Protein AF-A0A815GYG5-F1 (afdb_monomer_lite)

Secondary structure (DSSP, 8-state):
---SSSTTTTGGGT--SHHHHHHHHBSTHHHH-GGGTTTSPPPP-EEEPTTS-EEE-S-GGGGSSPPTT--EEEEEEEEEE--GGGTTPEEEEEEEEEEEEE-PPPSS--EETTEE-HHHHHHHHHHHHHHHHHHHHTT--EEEE--TT-STT---HHHHHHHHHHHHHHSTTT-SEEEE-----TTSSSTT-TTTTHHHHHHHHTT---PPPPP---TT---SSS---SSSS--TT-----PEEPTTGGG-S-TT-HHHHHHEE-PPB-HHHHHHS--TTTT-HHHHHHSB-PEEPTTGGG-S-TT-TTHHHHEE-PPBPTTGGG-----HHHHHHSB-PPBPTTGGG-HHHHTT-HHHHTT-B-SPPBPTTGGG-TTTT-HHHHHHSB-SSPSBPTTTTS--HHHHHHHH-S-GGGS-HHHHHHHHHSBEE-TTGGG-----HHHHHHEE-------TTS----S--PPPP----------S-SSSHHHHTTSSSSS--STTSS-----TT-SSEEPTTGGG-SGGGSTTHHHHTTTEEEE-TTGGG-SS--TTEE-PPP--EEPTTGGG-TTTT-HHHHHHEE-TTS-SSPEEPTTGGG-----HHHHTTEE-SHHHHGGGT-----

pLDDT: mean 70.58, std 19.25, range [24.53, 98.06]

Structure (mmCIF, N/CA/C/O backbone):
data_AF-A0A815GYG5-F1
#
_entry.id   AF-A0A815GYG5-F1
#
loop_
_atom_site.group_PDB
_atom_site.id
_atom_site.type_symbol
_atom_site.label_atom_id
_atom_site.label_alt_id
_atom_site.label_comp_id
_atom_site.label_asym_id
_atom_site.label_entity_id
_atom_site.label_seq_id
_atom_site.pdbx_PDB_ins_code
_atom_site.Cartn_x
_atom_site.Cartn_y
_atom_site.Cartn_z
_atom_site.occupancy
_atom_site.B_iso_or_equiv
_atom_site.auth_seq_id
_atom_site.auth_comp_id
_atom_site.auth_asym_id
_atom_site.auth_atom_id
_atom_site.pdbx_PDB_model_num
ATOM 1 N N . MET A 1 1 ? -13.301 1.697 18.988 1.00 87.50 1 MET A N 1
ATOM 2 C CA . MET A 1 1 ? -12.034 2.055 19.664 1.00 87.50 1 MET A CA 1
ATOM 3 C C . MET A 1 1 ? -11.952 1.219 20.925 1.00 87.50 1 MET A C 1
ATOM 5 O O . MET A 1 1 ? -12.940 1.204 21.643 1.00 87.50 1 MET A O 1
ATOM 9 N N . GLY A 1 2 ? -10.865 0.474 21.127 1.00 88.06 2 GLY A N 1
ATOM 10 C CA . GLY A 1 2 ? -10.658 -0.334 22.331 1.00 88.06 2 GLY A CA 1
ATOM 11 C C . GLY A 1 2 ? -9.613 0.284 23.255 1.00 88.06 2 GLY A C 1
ATOM 12 O O . GLY A 1 2 ? -8.701 0.979 22.807 1.00 88.06 2 GLY A O 1
ATOM 13 N N . ASN A 1 3 ? -9.714 0.019 24.545 1.00 92.19 3 ASN A N 1
ATOM 14 C CA . ASN A 1 3 ? -8.684 0.342 25.516 1.00 92.19 3 ASN A CA 1
ATOM 15 C C . ASN A 1 3 ? -7.614 -0.759 25.500 1.00 92.19 3 ASN A C 1
ATOM 17 O O . ASN A 1 3 ? -7.943 -1.934 25.447 1.00 92.19 3 ASN A O 1
ATOM 21 N N . ALA A 1 4 ? -6.328 -0.402 25.533 1.00 92.25 4 ALA A N 1
ATOM 22 C CA . ALA A 1 4 ? -5.246 -1.389 25.444 1.00 92.25 4 ALA A CA 1
ATOM 23 C C . ALA A 1 4 ? -5.110 -2.264 26.701 1.00 92.25 4 ALA A C 1
ATOM 25 O O . ALA A 1 4 ? -4.593 -3.370 26.621 1.00 92.25 4 ALA A O 1
ATOM 26 N N . THR A 1 5 ? -5.524 -1.771 27.868 1.00 92.12 5 THR A N 1
ATOM 27 C CA . THR A 1 5 ? -5.201 -2.385 29.167 1.00 92.12 5 THR A CA 1
ATOM 28 C C . THR A 1 5 ? -6.403 -2.981 29.877 1.00 92.12 5 THR A C 1
ATOM 30 O O . THR A 1 5 ? -6.237 -3.774 30.800 1.00 92.12 5 THR A O 1
ATOM 33 N N . SER A 1 6 ? -7.615 -2.547 29.536 1.00 92.31 6 SER A N 1
ATOM 34 C CA . SER A 1 6 ? -8.814 -2.915 30.287 1.00 92.31 6 SER A CA 1
ATOM 35 C C . SER A 1 6 ? -10.007 -3.085 29.351 1.00 92.31 6 SER A C 1
ATOM 37 O O . SER A 1 6 ? -10.328 -2.134 28.638 1.00 92.31 6 SER A O 1
ATOM 39 N N . PRO A 1 7 ? -10.685 -4.245 29.353 1.00 93.12 7 PRO A N 1
ATOM 40 C CA . PRO A 1 7 ? -11.828 -4.476 28.479 1.00 93.12 7 PRO A CA 1
ATOM 41 C C . PRO A 1 7 ? -12.975 -3.527 28.820 1.00 93.12 7 PRO A C 1
ATOM 43 O O . PRO A 1 7 ? -13.390 -3.434 29.977 1.00 93.12 7 PRO A O 1
ATOM 46 N N . GLY A 1 8 ? -13.493 -2.820 27.815 1.00 92.88 8 GLY A N 1
ATOM 47 C CA . GLY A 1 8 ? -14.611 -1.901 28.018 1.00 92.88 8 GLY A CA 1
ATOM 48 C C . GLY A 1 8 ? -14.226 -0.620 28.746 1.00 92.88 8 GLY A C 1
ATOM 49 O O . GLY A 1 8 ? -15.111 0.069 29.249 1.00 92.88 8 GLY A O 1
ATOM 50 N N . GLY A 1 9 ? -12.927 -0.333 28.875 1.00 92.56 9 GLY A N 1
ATOM 51 C CA . GLY A 1 9 ? -12.423 0.831 29.592 1.00 92.56 9 GLY A CA 1
ATOM 52 C C . GLY A 1 9 ? -12.977 0.923 31.016 1.00 92.56 9 GLY A C 1
ATOM 53 O O . GLY A 1 9 ? -12.744 0.050 31.854 1.00 92.56 9 GLY A O 1
ATOM 54 N N . GLY A 1 10 ? -13.693 2.008 31.299 1.00 93.12 10 GLY A N 1
ATOM 55 C CA . GLY A 1 10 ? -14.289 2.286 32.603 1.00 93.12 10 GLY A CA 1
ATOM 56 C C . GLY A 1 10 ? -15.776 1.949 32.732 1.00 93.12 10 GLY A C 1
ATOM 57 O O . GLY A 1 10 ? -16.430 2.490 33.623 1.00 93.12 10 GLY A O 1
ATOM 58 N N . TYR A 1 11 ? -16.346 1.081 31.883 1.00 93.69 11 TYR A N 1
ATOM 59 C CA . TYR A 1 11 ? -17.810 0.947 31.761 1.00 93.69 11 TYR A CA 1
ATOM 60 C C . TYR A 1 11 ? -18.532 0.637 33.084 1.00 93.69 11 TYR A C 1
ATOM 62 O O . TYR A 1 11 ? -19.630 1.145 33.310 1.00 93.69 11 TYR A O 1
ATOM 70 N N . ARG A 1 12 ? -17.897 -0.135 33.980 1.00 91.88 12 ARG A N 1
ATOM 71 C CA . ARG A 1 12 ? -18.429 -0.476 35.313 1.00 91.88 12 ARG A CA 1
ATOM 72 C C . ARG A 1 12 ? -18.456 0.699 36.291 1.00 91.88 12 ARG A C 1
ATOM 74 O O . ARG A 1 12 ? -19.224 0.671 37.245 1.00 91.88 12 ARG A O 1
ATOM 81 N N . LYS A 1 13 ? -17.591 1.694 36.087 1.00 93.75 13 LYS A N 1
ATOM 82 C CA . LYS A 1 13 ? -17.481 2.895 36.929 1.00 93.75 13 LYS A CA 1
ATOM 83 C C . LYS A 1 13 ? -18.447 3.999 36.500 1.00 93.75 13 LYS A C 1
ATOM 85 O O . LYS A 1 13 ? -18.635 4.951 37.245 1.00 93.75 13 LYS A O 1
ATOM 90 N N . GLY A 1 14 ? -19.056 3.856 35.322 1.00 90.38 14 GLY A N 1
ATOM 91 C CA . GLY A 1 14 ? -19.891 4.891 34.720 1.00 90.38 14 GLY A CA 1
ATOM 92 C C . GLY A 1 14 ? -19.120 5.864 33.829 1.00 90.38 14 GLY A C 1
ATOM 93 O O . GLY A 1 14 ? -19.669 6.901 33.474 1.00 90.38 14 GLY A O 1
ATOM 94 N N . ASP A 1 15 ? -17.884 5.539 33.433 1.00 90.31 15 ASP A N 1
ATOM 95 C CA . ASP A 1 15 ? -17.115 6.391 32.523 1.00 90.31 15 ASP A CA 1
ATOM 96 C C . ASP A 1 15 ? -17.829 6.513 31.158 1.00 90.31 15 ASP A C 1
ATOM 98 O O . ASP A 1 15 ? -18.500 5.583 30.680 1.00 90.31 15 ASP A O 1
ATOM 102 N N . GLY A 1 16 ? -17.716 7.689 30.540 1.00 86.38 16 GLY A N 1
ATOM 103 C CA . GLY A 1 16 ? -18.391 8.042 29.291 1.00 86.38 16 GLY A CA 1
ATOM 104 C C . GLY A 1 16 ? -17.426 8.128 28.113 1.00 86.38 16 GLY A C 1
ATOM 105 O O . GLY A 1 16 ? -16.742 9.136 27.951 1.00 86.38 16 GLY A O 1
ATOM 106 N N . ALA A 1 17 ? -17.394 7.088 27.280 1.00 87.94 17 ALA A N 1
ATOM 107 C CA . ALA A 1 17 ? -16.709 7.077 25.988 1.00 87.94 17 ALA A CA 1
ATOM 108 C C . ALA A 1 17 ? -17.299 5.991 25.063 1.00 87.94 17 ALA A C 1
ATOM 110 O O . ALA A 1 17 ? -18.231 5.269 25.431 1.00 87.94 17 ALA A O 1
ATOM 111 N N . GLN A 1 18 ? -16.803 5.916 23.819 1.00 89.62 18 GLN A N 1
ATOM 112 C CA . GLN A 1 18 ? -17.341 5.023 22.783 1.00 89.62 18 GLN A CA 1
ATOM 113 C C . GLN A 1 18 ? -17.345 3.548 23.220 1.00 89.62 18 GLN A C 1
ATOM 115 O O . GLN A 1 18 ? -18.339 2.855 23.012 1.00 89.62 18 GLN A O 1
ATOM 120 N N . GLU A 1 19 ? -16.241 3.059 23.790 1.00 92.88 19 GLU A N 1
ATOM 121 C CA . GLU A 1 19 ? -16.098 1.651 24.181 1.00 92.88 19 GLU A CA 1
ATOM 122 C C . GLU A 1 19 ? -17.060 1.300 25.319 1.00 92.88 19 GLU A C 1
ATOM 124 O O . GLU A 1 19 ? -17.794 0.315 25.250 1.00 92.88 19 GLU A O 1
ATOM 129 N N . GLU A 1 20 ? -17.124 2.165 26.326 1.00 94.00 20 GLU A N 1
ATOM 130 C CA . GLU A 1 20 ? -18.009 2.046 27.473 1.00 94.00 20 GLU A CA 1
ATOM 131 C C . GLU A 1 20 ? -19.482 2.013 27.047 1.00 94.00 20 GLU A C 1
ATOM 133 O O . GLU A 1 20 ? -20.267 1.212 27.560 1.00 94.00 20 GLU A O 1
ATOM 138 N N . ASN A 1 21 ? -19.858 2.851 26.076 1.00 93.25 21 ASN A N 1
ATOM 139 C CA . ASN A 1 21 ? -21.213 2.893 25.534 1.00 93.25 21 ASN A CA 1
ATOM 140 C C . ASN A 1 21 ? -21.565 1.587 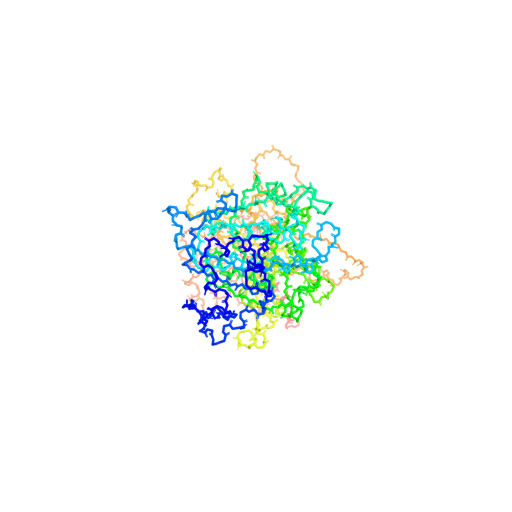24.797 1.00 93.25 21 ASN A C 1
ATOM 142 O O . ASN A 1 21 ? -22.652 1.046 25.003 1.00 93.25 21 ASN A O 1
ATOM 146 N N . LEU A 1 22 ? -20.633 1.033 24.007 1.00 94.19 22 LEU A N 1
ATOM 147 C CA . LEU A 1 22 ? -20.813 -0.271 23.356 1.00 94.19 22 LEU A CA 1
ATOM 148 C C . LEU A 1 22 ? -21.012 -1.387 24.389 1.00 94.19 22 LEU A C 1
ATOM 150 O O . LEU A 1 22 ? -21.944 -2.177 24.251 1.00 94.19 22 LEU A O 1
ATOM 154 N N . PHE A 1 23 ? -20.198 -1.422 25.448 1.00 95.38 23 PHE A N 1
ATOM 155 C CA . PHE A 1 23 ? -20.310 -2.422 26.516 1.00 95.38 23 PHE A CA 1
ATOM 156 C C . PHE A 1 23 ? -21.631 -2.329 27.276 1.00 95.38 23 PHE A C 1
ATOM 158 O O . PHE A 1 23 ? -22.223 -3.352 27.602 1.00 95.38 23 PHE A O 1
ATOM 165 N N . ARG A 1 24 ? -22.122 -1.114 27.546 1.00 95.44 24 ARG A N 1
ATOM 166 C CA . ARG A 1 24 ? -23.406 -0.931 28.236 1.00 95.44 24 ARG A CA 1
ATOM 167 C C . ARG A 1 24 ? -24.599 -1.327 27.376 1.00 95.44 24 ARG A C 1
ATOM 169 O O . ARG A 1 24 ? -25.606 -1.765 27.926 1.00 95.44 24 ARG A O 1
ATOM 176 N N . ARG A 1 25 ? -24.505 -1.176 26.052 1.00 96.44 25 ARG A N 1
ATOM 177 C CA . ARG A 1 25 ? -25.628 -1.386 25.123 1.00 96.44 25 ARG A CA 1
ATOM 178 C C . ARG A 1 25 ? -25.703 -2.770 24.496 1.00 96.44 25 ARG A C 1
ATOM 180 O O . ARG A 1 25 ? -26.677 -3.057 23.800 1.00 96.44 25 ARG A O 1
ATOM 187 N N . SER A 1 26 ? -24.697 -3.604 24.719 1.00 96.06 26 SER A N 1
ATOM 188 C CA . SER A 1 26 ? -24.586 -4.920 24.100 1.00 96.06 26 SER A CA 1
ATOM 189 C C . SER A 1 26 ? -24.076 -5.973 25.074 1.00 96.06 26 SER A C 1
ATOM 191 O O . SER A 1 26 ? -23.757 -5.693 26.228 1.00 96.06 26 SER A O 1
ATOM 193 N N . ASP A 1 27 ? -23.992 -7.209 24.601 1.00 94.38 27 ASP A N 1
ATOM 194 C CA . ASP A 1 27 ? -23.412 -8.338 25.324 1.00 94.38 27 ASP A CA 1
ATOM 195 C C . ASP A 1 27 ? -21.893 -8.458 25.120 1.00 94.38 27 ASP A C 1
ATOM 197 O O . ASP A 1 27 ? -21.295 -9.470 25.483 1.00 94.38 27 ASP A O 1
ATOM 201 N N . TYR A 1 28 ? -21.238 -7.410 24.605 1.00 94.44 28 TYR A N 1
ATOM 202 C CA . TYR A 1 28 ? -19.812 -7.419 24.266 1.00 94.44 28 TYR A CA 1
ATOM 203 C C . TYR A 1 28 ? -18.894 -7.764 25.450 1.00 94.44 28 TYR A C 1
ATOM 205 O O . TYR A 1 28 ? -17.861 -8.419 25.281 1.00 94.44 28 TYR A O 1
ATOM 213 N N . PHE A 1 29 ? -19.313 -7.424 26.672 1.00 92.31 29 PHE A N 1
ATOM 214 C CA . PHE A 1 29 ? -18.608 -7.798 27.898 1.00 92.31 29 PHE A CA 1
ATOM 215 C C . PHE A 1 29 ? -18.410 -9.317 28.036 1.00 92.31 29 PHE A C 1
ATOM 217 O O . PHE A 1 29 ? -17.403 -9.736 28.596 1.00 92.31 29 PHE A O 1
ATOM 224 N N . ARG A 1 30 ? -19.302 -10.154 27.484 1.00 91.44 30 ARG A N 1
ATOM 225 C CA . ARG A 1 30 ? -19.164 -11.624 27.510 1.00 91.44 30 ARG A CA 1
ATOM 226 C C . ARG A 1 30 ? -17.956 -12.114 26.712 1.00 91.44 30 ARG A C 1
ATOM 228 O O . ARG A 1 30 ? -17.400 -13.167 27.015 1.00 91.44 30 ARG A O 1
ATOM 235 N N . SER A 1 31 ? -17.550 -11.352 25.696 1.00 91.38 31 SER A N 1
ATOM 236 C CA . SER A 1 31 ? -16.389 -11.683 24.876 1.00 91.38 31 SER A CA 1
ATOM 237 C C . SER A 1 31 ? -15.087 -11.201 25.508 1.00 91.38 31 SER A C 1
ATOM 239 O O . SER A 1 31 ? -14.114 -11.952 25.513 1.00 91.38 31 SER A O 1
ATOM 241 N N . LEU A 1 32 ? -15.058 -9.963 26.014 1.00 92.44 32 LEU A N 1
ATOM 242 C CA . LEU A 1 32 ? -13.811 -9.270 26.366 1.00 92.44 32 LEU A CA 1
ATOM 243 C C . LEU A 1 32 ? -13.535 -9.170 27.872 1.00 92.44 32 LEU A C 1
ATOM 245 O O . LEU A 1 32 ? -12.374 -9.121 28.271 1.00 92.44 32 LEU A O 1
ATOM 249 N N . ASP A 1 33 ? -14.563 -9.122 28.721 1.00 92.38 33 ASP A N 1
ATOM 250 C CA . ASP A 1 33 ? -14.397 -8.965 30.169 1.00 92.38 33 ASP A CA 1
ATOM 251 C C . ASP A 1 33 ? -14.212 -10.329 30.844 1.00 92.38 33 ASP A C 1
ATOM 253 O O . ASP A 1 33 ? -15.120 -10.877 31.467 1.00 92.38 33 ASP A O 1
ATOM 257 N N . VAL A 1 34 ? -12.994 -10.864 30.727 1.00 89.38 34 VAL A N 1
ATOM 258 C CA . VAL A 1 34 ? -12.561 -12.158 31.296 1.00 89.38 34 VAL A CA 1
ATOM 259 C C . VAL A 1 34 ? -12.824 -12.244 32.807 1.00 89.38 34 VAL A C 1
ATOM 261 O O . VAL A 1 34 ? -13.050 -13.320 33.361 1.00 89.38 34 VAL A O 1
ATOM 264 N N . GLY A 1 35 ? -12.865 -11.100 33.501 1.00 87.56 35 GLY A N 1
ATOM 265 C CA . GLY A 1 35 ? -13.221 -11.037 34.917 1.00 87.56 35 GLY A CA 1
ATOM 266 C C . GLY A 1 35 ? -14.647 -11.518 35.218 1.00 87.56 35 GLY A C 1
ATOM 267 O O . GLY A 1 35 ? -14.943 -11.837 36.373 1.00 87.56 35 GLY A O 1
ATOM 268 N N . LEU A 1 36 ? -15.522 -11.582 34.208 1.00 89.25 36 LEU A N 1
ATOM 269 C CA . LEU A 1 36 ? -16.902 -12.054 34.319 1.00 89.25 36 LEU A CA 1
ATOM 270 C C . LEU A 1 36 ? -17.107 -13.519 33.942 1.00 89.25 36 LEU A C 1
ATOM 272 O O . LEU A 1 36 ? -18.187 -14.035 34.217 1.00 89.25 36 LEU A O 1
ATOM 276 N N . ASP A 1 37 ? -16.104 -14.217 33.414 1.00 89.00 37 ASP A N 1
ATOM 277 C CA . ASP A 1 37 ? -16.241 -15.616 32.972 1.00 89.00 37 ASP A CA 1
ATOM 278 C C . ASP A 1 37 ? -16.723 -16.562 34.086 1.00 89.00 37 ASP A C 1
ATOM 280 O O . ASP A 1 37 ? -17.316 -17.606 33.835 1.00 89.00 37 ASP A O 1
ATOM 284 N N . LYS A 1 38 ? -16.492 -16.182 35.348 1.00 86.94 38 LYS A N 1
ATOM 285 C CA . LYS A 1 38 ? -16.946 -16.911 36.544 1.00 86.94 38 LYS A CA 1
ATOM 286 C C . LYS A 1 38 ? -18.460 -16.821 36.766 1.00 86.94 38 LYS A C 1
ATOM 288 O O . LYS A 1 38 ? -19.016 -17.612 37.520 1.00 86.94 38 LYS A O 1
ATOM 293 N N . PHE A 1 39 ? -19.100 -15.816 36.175 1.00 87.44 39 PHE A N 1
ATOM 294 C CA . PHE A 1 39 ? -20.498 -15.449 36.398 1.00 87.44 39 PHE A CA 1
ATOM 295 C C . PHE A 1 39 ? -21.361 -15.623 35.146 1.00 87.44 39 PHE A C 1
ATOM 297 O O . PHE A 1 39 ? -22.573 -15.786 35.263 1.00 87.44 39 PHE A O 1
ATOM 304 N N . VAL A 1 40 ? -20.763 -15.583 33.954 1.00 85.56 40 VAL A N 1
ATOM 305 C CA . VAL A 1 40 ? -21.454 -15.740 32.670 1.00 85.56 40 VAL A CA 1
ATOM 306 C C . VAL A 1 40 ? -20.725 -16.740 31.789 1.00 85.56 40 VAL A C 1
ATOM 308 O O . VAL A 1 40 ? -19.503 -16.816 31.812 1.00 85.56 40 VAL A O 1
ATOM 311 N N . GLN A 1 41 ? -21.479 -17.484 30.976 1.00 82.25 41 GLN A N 1
ATOM 312 C CA . GLN A 1 41 ? -20.887 -18.381 29.989 1.00 82.25 41 GLN A CA 1
ATOM 313 C C . GLN A 1 41 ? -20.037 -17.560 29.000 1.00 82.25 41 GLN A C 1
ATOM 315 O O . GLN A 1 41 ? -20.616 -16.702 28.308 1.00 82.25 41 GLN A O 1
ATOM 320 N N . PRO A 1 42 ? -18.713 -17.806 28.940 1.00 78.31 42 PRO A N 1
ATOM 321 C CA . PRO A 1 42 ? -17.807 -17.047 28.094 1.00 78.31 42 PRO A CA 1
ATOM 322 C C . PRO A 1 42 ? -17.976 -17.429 26.624 1.00 78.31 42 PRO A C 1
ATOM 324 O O . PRO A 1 42 ? -18.398 -18.542 26.295 1.00 78.31 42 PRO A O 1
ATOM 327 N N . SER A 1 43 ? -17.617 -16.504 25.737 1.00 83.19 43 SER A N 1
ATOM 328 C CA . SER A 1 43 ? -17.470 -16.800 24.311 1.00 83.19 43 SER A CA 1
ATOM 329 C C . SER A 1 43 ? -16.277 -17.727 24.063 1.00 83.19 43 SER A C 1
ATOM 331 O O . SER A 1 43 ? -15.300 -17.716 24.814 1.00 83.19 43 SER A O 1
ATOM 333 N N . LEU A 1 44 ? -16.326 -18.500 22.975 1.00 87.19 44 LEU A N 1
ATOM 334 C CA . LEU A 1 44 ? -15.140 -19.196 22.474 1.00 87.19 44 LEU A CA 1
ATOM 335 C C . LEU A 1 44 ? -14.090 -18.161 22.057 1.00 87.19 44 LEU A C 1
ATOM 337 O O . LEU A 1 44 ? -14.410 -17.195 21.365 1.00 87.19 44 LEU A O 1
ATOM 341 N N . ARG A 1 45 ? -12.843 -18.364 22.485 1.00 90.69 45 ARG A N 1
ATOM 342 C CA . ARG A 1 45 ? -11.730 -17.443 22.240 1.00 90.69 45 ARG A CA 1
ATOM 343 C C . ARG A 1 45 ? -10.584 -18.179 21.571 1.00 90.69 45 ARG A C 1
ATOM 345 O O . ARG A 1 45 ? -10.216 -19.284 21.975 1.00 90.69 45 ARG A O 1
ATOM 352 N N . PHE A 1 46 ? -10.013 -17.531 20.568 1.00 88.69 46 PHE A N 1
ATOM 353 C CA . PHE A 1 46 ? -8.914 -18.063 19.784 1.00 88.69 46 PHE A CA 1
ATOM 354 C C . PHE A 1 46 ? -7.826 -17.005 19.634 1.00 88.69 46 PHE A C 1
ATOM 356 O O . PHE A 1 46 ? -8.120 -15.814 19.537 1.00 88.69 46 PHE A O 1
ATOM 363 N N . TYR A 1 47 ? -6.579 -17.454 19.603 1.00 86.12 47 TYR A N 1
ATOM 364 C CA . TYR A 1 47 ? -5.426 -16.653 19.231 1.00 86.12 47 TYR A CA 1
ATOM 365 C C . TYR A 1 47 ? -5.102 -16.902 17.760 1.00 86.12 47 TYR A C 1
ATOM 367 O O . TYR A 1 47 ? -4.978 -18.051 17.336 1.00 86.12 47 TYR A O 1
ATOM 375 N N . CYS A 1 48 ? -4.975 -15.831 16.979 1.00 81.44 48 CYS A N 1
ATOM 376 C CA . CYS A 1 48 ? -4.500 -15.924 15.606 1.00 81.44 48 CYS A CA 1
ATOM 377 C C . CYS A 1 48 ? -2.989 -15.679 15.583 1.00 81.44 48 CYS A C 1
ATOM 379 O O . CYS A 1 48 ? -2.524 -14.603 15.956 1.00 81.44 48 CYS A O 1
ATOM 381 N N . THR A 1 49 ? -2.222 -16.682 15.160 1.00 70.19 49 THR A N 1
ATOM 382 C CA . THR A 1 49 ? -0.764 -16.566 15.020 1.00 70.19 49 THR A CA 1
ATOM 383 C C . THR A 1 49 ? -0.393 -15.664 13.840 1.00 70.19 49 THR A C 1
ATOM 385 O O . THR A 1 49 ? -1.182 -15.461 12.918 1.00 70.19 49 THR A O 1
ATOM 388 N N . SER A 1 50 ? 0.862 -15.208 13.787 1.00 62.41 50 SER A N 1
ATOM 389 C CA . SER A 1 50 ? 1.407 -14.440 12.651 1.00 62.41 50 SER A CA 1
ATOM 390 C C . SER A 1 50 ? 1.325 -15.163 11.296 1.00 62.41 50 SER A C 1
ATOM 392 O O . SER A 1 50 ? 1.459 -14.531 10.251 1.00 62.41 50 SER A O 1
ATOM 394 N N . THR A 1 51 ? 1.077 -16.478 11.303 1.00 60.78 51 THR A N 1
ATOM 395 C CA . THR A 1 51 ? 0.874 -17.307 10.102 1.00 60.78 51 THR A CA 1
ATOM 396 C C . THR A 1 51 ? -0.597 -17.474 9.701 1.00 60.78 51 THR A C 1
ATOM 398 O O . THR A 1 51 ? -0.893 -18.260 8.806 1.00 60.78 51 THR A O 1
ATOM 401 N N . GLY A 1 52 ? -1.527 -16.784 10.371 1.00 64.62 52 GLY A N 1
ATOM 402 C CA . GLY A 1 52 ? -2.967 -16.860 10.094 1.00 64.62 52 GLY A CA 1
ATOM 403 C C . GLY A 1 52 ? -3.661 -18.101 10.666 1.00 64.62 52 GLY A C 1
ATOM 404 O O . GLY A 1 52 ? -4.826 -18.353 10.373 1.00 64.62 52 GLY A O 1
ATOM 405 N N . ARG A 1 53 ? -2.964 -18.907 11.480 1.00 71.38 53 ARG A N 1
ATOM 406 C CA . ARG A 1 53 ? -3.559 -20.079 12.142 1.00 71.38 53 ARG A CA 1
ATOM 407 C C . ARG A 1 53 ? -4.291 -19.668 13.409 1.00 71.38 53 ARG A C 1
ATOM 409 O O . ARG A 1 53 ? -3.720 -18.948 14.226 1.00 71.38 53 ARG A O 1
ATOM 416 N N . SER A 1 54 ? -5.511 -20.174 13.569 1.00 80.12 54 SER A N 1
ATOM 417 C CA . SER A 1 54 ? -6.340 -19.980 14.756 1.00 80.12 54 SER A CA 1
ATOM 418 C C . SER A 1 54 ? -6.140 -21.132 15.740 1.00 80.12 54 SER A C 1
ATOM 420 O O . SER A 1 54 ? -6.325 -22.296 15.386 1.00 80.12 54 SER A O 1
ATOM 422 N N . GLU A 1 55 ? -5.761 -20.809 16.971 1.00 85.94 55 GLU A N 1
ATOM 423 C CA . GLU A 1 55 ? -5.543 -21.767 18.055 1.00 85.94 55 GLU A CA 1
ATOM 424 C C . GLU A 1 55 ? -6.440 -21.413 19.243 1.00 85.94 55 GLU A C 1
ATOM 426 O O . GLU A 1 55 ? -6.651 -20.236 19.532 1.00 85.94 55 GLU A O 1
ATOM 431 N N . SER A 1 56 ? -7.003 -22.405 19.942 1.00 86.94 56 SER A N 1
ATOM 432 C CA . SER A 1 56 ? -7.814 -22.128 21.136 1.00 86.94 56 SER A CA 1
ATOM 433 C C . SER A 1 56 ? -6.980 -21.424 22.200 1.00 86.94 56 SER A C 1
ATOM 435 O O . SER A 1 56 ? -5.895 -21.880 22.562 1.00 86.94 56 SER A O 1
ATOM 437 N N . LEU A 1 57 ? -7.505 -20.320 22.725 1.00 85.50 57 LEU A N 1
ATOM 438 C CA . LEU A 1 57 ? -6.799 -19.527 23.719 1.00 85.50 57 LEU A CA 1
ATOM 439 C C . LEU A 1 57 ? -6.884 -20.215 25.090 1.00 85.50 57 LEU A C 1
ATOM 441 O O . LEU A 1 57 ? -7.941 -20.221 25.721 1.00 85.50 57 LEU A O 1
ATOM 445 N N . VAL A 1 58 ? -5.770 -20.801 25.540 1.00 81.12 58 VAL A N 1
ATOM 446 C CA . VAL A 1 58 ? -5.698 -21.586 26.790 1.00 81.12 58 VAL A CA 1
ATOM 447 C C . VAL A 1 58 ? -5.914 -20.709 28.024 1.00 81.12 58 VAL A C 1
ATOM 449 O O . VAL A 1 58 ? -6.647 -21.088 28.934 1.00 81.12 58 VAL A O 1
ATOM 452 N N . ASP A 1 59 ? -5.300 -19.525 28.042 1.00 85.62 59 ASP A N 1
ATOM 453 C CA . ASP A 1 59 ? -5.452 -18.543 29.112 1.00 85.62 59 ASP A CA 1
ATOM 454 C C . ASP A 1 59 ? -6.035 -17.243 28.556 1.00 85.62 59 ASP A C 1
ATOM 456 O O . ASP A 1 59 ? -5.347 -16.426 27.944 1.00 85.62 59 ASP A O 1
ATOM 460 N N . SER A 1 60 ? -7.330 -17.038 28.798 1.00 84.88 60 SER A N 1
ATOM 461 C CA . SER A 1 60 ? -8.034 -15.837 28.346 1.00 84.88 60 SER A CA 1
ATOM 462 C C . SER A 1 60 ? -7.530 -14.555 29.006 1.00 84.88 60 SER A C 1
ATOM 464 O O . SER A 1 60 ? -7.716 -13.479 28.444 1.00 84.88 60 SER A O 1
ATOM 466 N N . SER A 1 61 ? -6.864 -14.639 30.164 1.00 83.81 61 SER A N 1
ATOM 467 C CA . SER A 1 61 ? -6.321 -13.454 30.833 1.00 83.81 61 SER A CA 1
ATOM 468 C C . SER A 1 61 ? -5.201 -12.782 30.034 1.00 83.81 61 SER A C 1
ATOM 470 O O . SER A 1 61 ? -4.938 -11.602 30.241 1.00 83.81 61 SER A O 1
ATOM 472 N N . THR A 1 62 ? -4.626 -13.483 29.051 1.00 87.06 62 THR A N 1
ATOM 473 C CA . THR A 1 62 ? -3.583 -12.963 28.155 1.00 87.06 62 THR A CA 1
ATOM 474 C C . THR A 1 62 ? -4.105 -12.051 27.041 1.00 87.06 62 THR A C 1
ATOM 476 O O . THR A 1 62 ? -3.308 -11.406 26.370 1.00 87.06 62 THR A O 1
ATOM 479 N N . MET A 1 63 ? -5.428 -11.929 26.859 1.00 89.00 63 MET A N 1
ATOM 480 C CA . MET A 1 63 ? -6.014 -10.980 25.896 1.00 89.00 63 MET A CA 1
ATOM 481 C C . MET A 1 63 ? -5.671 -9.519 26.214 1.00 89.00 63 MET A C 1
ATOM 483 O O . MET A 1 63 ? -5.688 -8.671 25.320 1.00 89.00 63 MET A O 1
ATOM 487 N N . TYR A 1 64 ? -5.416 -9.223 27.493 1.00 90.94 64 TYR A N 1
ATOM 488 C CA . TYR A 1 64 ? -5.062 -7.897 27.975 1.00 90.94 64 TYR A CA 1
ATOM 489 C C . TYR A 1 64 ? -3.796 -7.953 28.847 1.00 90.94 64 TYR A C 1
ATOM 491 O O . TYR A 1 64 ? -3.628 -8.851 29.660 1.00 90.94 64 TYR A O 1
ATOM 499 N N . SER A 1 65 ? -2.891 -6.978 28.772 1.00 90.56 65 SER A N 1
ATOM 500 C CA . SER A 1 65 ? -2.941 -5.840 27.842 1.00 90.56 65 SER A CA 1
ATOM 501 C C . SER A 1 65 ? -2.736 -6.295 26.397 1.00 90.56 65 SER A C 1
ATOM 503 O O . SER A 1 65 ? -1.962 -7.211 26.154 1.00 90.56 65 SER A O 1
ATOM 505 N N . MET A 1 66 ? -3.452 -5.670 25.463 1.00 90.00 66 MET A N 1
ATOM 506 C CA . MET A 1 66 ? -3.355 -5.993 24.042 1.00 90.00 66 MET A CA 1
ATOM 507 C C . MET A 1 66 ? -1.926 -5.784 23.541 1.00 90.00 66 MET A C 1
ATOM 509 O O . MET A 1 66 ? -1.271 -4.805 23.918 1.00 90.00 66 MET A O 1
ATOM 513 N N . ASP A 1 67 ? -1.492 -6.644 22.624 1.00 87.56 67 ASP A N 1
ATOM 514 C CA . ASP A 1 67 ? -0.253 -6.436 21.880 1.00 87.56 67 ASP A CA 1
ATOM 515 C C . ASP A 1 67 ? -0.283 -5.102 21.113 1.00 87.56 67 ASP A C 1
ATOM 517 O O . ASP A 1 67 ? -1.335 -4.619 20.686 1.00 87.56 67 ASP A O 1
ATOM 521 N N . GLU A 1 68 ? 0.892 -4.512 20.879 1.00 86.75 68 GLU A N 1
ATOM 522 C CA . GLU A 1 68 ? 1.051 -3.190 20.250 1.00 86.75 68 GLU A CA 1
ATOM 523 C C . GLU A 1 68 ? 0.319 -3.065 18.899 1.00 86.75 68 GLU A C 1
ATOM 525 O O . GLU A 1 68 ? -0.251 -2.014 18.603 1.00 86.75 68 GLU A O 1
ATOM 530 N N . TYR A 1 69 ? 0.274 -4.123 18.088 1.00 85.88 69 TYR A N 1
ATOM 531 C CA . TYR A 1 69 ? -0.514 -4.173 16.845 1.00 85.88 69 TYR A CA 1
ATOM 532 C C . TYR A 1 69 ? -1.658 -5.190 16.899 1.00 85.88 69 TYR A C 1
ATOM 534 O O . TYR A 1 69 ? -2.319 -5.418 15.885 1.00 85.88 69 TYR A O 1
ATOM 542 N N . GLY A 1 70 ? -1.894 -5.779 18.073 1.00 84.94 70 GLY A N 1
ATOM 543 C CA . GLY A 1 70 ? -2.953 -6.745 18.310 1.00 84.94 70 GLY A CA 1
ATOM 544 C C . GLY A 1 70 ? -4.338 -6.118 18.180 1.00 84.94 70 GLY A C 1
ATOM 545 O O . GLY A 1 70 ? -4.550 -4.935 18.454 1.00 84.94 70 GLY A O 1
ATOM 546 N N . ALA A 1 71 ? -5.288 -6.942 17.759 1.00 90.50 71 ALA A N 1
ATOM 547 C CA . ALA A 1 71 ? -6.696 -6.602 17.681 1.00 90.50 71 ALA A CA 1
ATOM 548 C C . ALA A 1 71 ? -7.518 -7.782 18.189 1.00 90.50 71 ALA A C 1
ATOM 550 O O . ALA A 1 71 ? -7.096 -8.931 18.056 1.00 90.50 71 ALA A O 1
ATOM 551 N N . ILE A 1 72 ? -8.710 -7.506 18.706 1.00 93.19 72 ILE A N 1
ATOM 552 C CA . ILE A 1 72 ? -9.655 -8.554 19.090 1.00 93.19 72 ILE A CA 1
ATOM 553 C C . ILE A 1 72 ? -10.890 -8.425 18.208 1.00 93.19 72 ILE A C 1
ATOM 555 O O . ILE A 1 72 ? -11.566 -7.396 18.226 1.00 93.19 72 ILE A O 1
ATOM 559 N N . TYR A 1 73 ? -11.164 -9.465 17.426 1.00 94.19 73 TYR A N 1
ATOM 560 C CA . TYR A 1 73 ? -12.380 -9.592 16.636 1.00 94.19 73 TYR A CA 1
ATOM 561 C C . TYR A 1 73 ? -13.418 -10.405 17.408 1.00 94.19 73 TYR A C 1
ATOM 563 O O . TYR A 1 73 ? -13.113 -11.466 17.954 1.00 94.19 73 TYR A O 1
ATOM 571 N N . THR A 1 74 ? -14.653 -9.916 17.427 1.00 95.06 74 THR A N 1
ATOM 572 C CA . THR A 1 74 ? -15.782 -10.579 18.073 1.00 95.06 74 THR A CA 1
ATOM 573 C C . THR A 1 74 ? -16.967 -10.605 17.123 1.00 95.06 74 THR A C 1
ATOM 575 O O . THR A 1 74 ? -17.418 -9.558 16.661 1.00 95.06 74 THR A O 1
ATOM 578 N N . SER A 1 75 ? -17.500 -11.794 16.861 1.00 94.31 75 SER A N 1
ATOM 579 C CA . SER A 1 75 ? -18.716 -12.005 16.075 1.00 94.31 75 SER A CA 1
ATOM 580 C C . SER A 1 75 ? -19.908 -12.358 16.968 1.00 94.31 75 SER A C 1
ATOM 582 O O . SER A 1 75 ? -19.742 -12.770 18.117 1.00 94.31 75 SER A O 1
ATOM 584 N N . GLY A 1 76 ? -21.122 -12.200 16.434 1.00 93.88 76 GLY A N 1
ATOM 585 C CA . GLY A 1 76 ? -22.340 -12.678 17.094 1.00 93.88 76 GLY A CA 1
ATOM 586 C C . GLY A 1 76 ? -22.858 -11.809 18.243 1.00 93.88 76 GLY A C 1
ATOM 587 O O . GLY A 1 76 ? -23.642 -12.301 19.050 1.00 93.88 76 GLY A O 1
ATOM 588 N N . LEU A 1 77 ? -22.449 -10.540 18.337 1.00 95.31 77 LEU A N 1
ATOM 589 C CA . LEU A 1 77 ? -22.921 -9.636 19.387 1.00 95.31 77 LEU A CA 1
ATOM 590 C C . LEU A 1 77 ? -24.387 -9.250 19.192 1.00 95.31 77 LEU A C 1
ATOM 592 O O . LEU A 1 77 ? -24.877 -9.112 18.068 1.00 95.31 77 LEU A O 1
ATOM 596 N N . THR A 1 78 ? -25.058 -8.993 20.310 1.00 96.69 78 THR A N 1
ATOM 597 C CA . THR A 1 78 ? -26.411 -8.445 20.358 1.00 96.69 78 THR A CA 1
ATOM 598 C C . THR A 1 78 ? -26.383 -7.052 20.972 1.00 96.69 78 THR A C 1
ATOM 600 O O . THR A 1 78 ? -26.028 -6.888 22.138 1.00 96.69 78 THR A O 1
ATOM 603 N N . VAL A 1 79 ? -26.805 -6.038 20.216 1.00 97.62 79 VAL A N 1
ATOM 604 C CA . VAL A 1 79 ? -27.067 -4.687 20.734 1.00 97.62 79 VAL A CA 1
ATOM 605 C C . VAL A 1 79 ? -28.534 -4.609 21.130 1.00 97.62 79 VAL A C 1
ATOM 607 O O . VAL A 1 79 ? -29.418 -4.731 20.287 1.00 97.62 79 VAL A O 1
ATOM 610 N N . PHE A 1 80 ? -28.799 -4.421 22.418 1.00 97.56 80 PHE A N 1
ATOM 611 C CA . PHE A 1 80 ? -30.143 -4.525 22.991 1.00 97.56 80 PHE A CA 1
ATOM 612 C C . PHE A 1 80 ? -30.575 -3.288 23.781 1.00 97.56 80 PHE A C 1
ATOM 614 O O . PHE A 1 80 ? -31.672 -3.288 24.340 1.00 97.56 80 PHE A O 1
ATOM 621 N N . ARG A 1 81 ? -29.753 -2.231 23.838 1.00 97.69 81 ARG A N 1
ATOM 622 C CA . ARG A 1 81 ? -30.145 -0.955 24.454 1.00 97.69 81 ARG A CA 1
ATOM 623 C C . ARG A 1 81 ? -30.027 0.240 23.518 1.00 97.69 81 ARG A C 1
ATOM 625 O O . ARG A 1 81 ? -29.111 0.332 22.692 1.00 97.69 81 ARG A O 1
ATOM 632 N N . GLN A 1 82 ? -30.925 1.189 23.736 1.00 96.25 82 GLN A N 1
ATOM 633 C CA . GLN A 1 82 ? -30.933 2.507 23.126 1.00 96.25 82 GLN A CA 1
ATOM 634 C C . GLN A 1 82 ? -29.689 3.324 23.509 1.00 96.25 82 GLN A C 1
ATOM 636 O O . GLN A 1 82 ? -28.942 2.937 24.419 1.00 96.25 82 GLN A O 1
ATOM 641 N N . PRO A 1 83 ? -29.404 4.424 22.788 1.00 91.94 83 PRO A N 1
ATOM 642 C CA . PRO A 1 83 ? -28.315 5.330 23.129 1.00 91.94 83 PRO A CA 1
ATOM 643 C C . PRO A 1 83 ? -28.434 5.909 24.545 1.00 91.94 83 PRO A C 1
ATOM 645 O O . PRO A 1 83 ? -29.489 5.906 25.174 1.00 91.94 83 PRO A O 1
ATOM 648 N N . GLU A 1 84 ? -27.330 6.472 25.030 1.00 90.44 84 GLU A N 1
ATOM 649 C CA . GLU A 1 84 ? -27.261 7.134 26.340 1.00 90.44 84 GLU A CA 1
ATOM 650 C C . GLU A 1 84 ? -28.254 8.293 26.487 1.00 90.44 84 GLU A C 1
ATOM 652 O O . GLU A 1 84 ? -28.800 8.505 27.565 1.00 90.44 84 GLU A O 1
ATOM 657 N N . THR A 1 85 ? -28.539 9.002 25.393 1.00 90.62 85 THR A N 1
ATOM 658 C CA . THR A 1 85 ? -29.519 10.099 25.343 1.00 90.62 85 THR A CA 1
ATOM 659 C C . THR A 1 85 ? -30.951 9.650 25.634 1.00 90.62 85 THR A C 1
ATOM 661 O O . THR A 1 85 ? -31.778 10.476 26.000 1.00 90.62 85 THR A O 1
ATOM 664 N N . GLU A 1 86 ? -31.234 8.355 25.497 1.00 94.00 86 GLU A N 1
ATOM 665 C CA . GLU A 1 86 ? -32.512 7.711 25.824 1.00 94.00 86 GLU A CA 1
ATOM 666 C C . GLU A 1 86 ? -32.404 6.884 27.118 1.00 94.00 86 GLU A C 1
ATOM 668 O O . GLU A 1 86 ? -33.165 5.952 27.345 1.00 94.00 86 GLU A O 1
ATOM 673 N N . GLY A 1 87 ? -31.401 7.150 27.961 1.00 92.94 87 GLY A N 1
ATOM 674 C CA . GLY A 1 87 ? -31.261 6.487 29.260 1.00 92.94 87 GLY A CA 1
ATOM 675 C C . GLY A 1 87 ? -30.919 4.996 29.190 1.00 92.94 87 GLY A C 1
ATOM 676 O O . GLY A 1 87 ? -31.099 4.289 30.181 1.00 92.94 87 GLY A O 1
ATOM 677 N N . TYR A 1 88 ? -30.406 4.505 28.054 1.00 95.06 88 TYR A N 1
ATOM 678 C CA . TYR A 1 88 ? -30.094 3.086 27.842 1.00 95.06 88 TYR A CA 1
ATOM 679 C C . TYR A 1 88 ? -31.311 2.149 27.992 1.00 95.06 88 TYR A C 1
ATOM 681 O O . TYR A 1 88 ? -31.179 1.006 28.456 1.00 95.06 88 TYR A O 1
ATOM 689 N N . GLU A 1 89 ? -32.499 2.611 27.604 1.00 97.31 89 GLU A N 1
ATOM 690 C CA . GLU A 1 89 ? -33.708 1.784 27.551 1.00 97.31 89 GLU A CA 1
ATOM 691 C C . GLU A 1 89 ? -33.518 0.535 26.679 1.00 97.31 89 GLU A C 1
ATOM 693 O O . GLU A 1 89 ? -32.697 0.511 25.760 1.00 97.31 89 GLU A O 1
ATOM 698 N N . PHE A 1 90 ? -34.258 -0.539 26.964 1.00 98.06 90 PHE A N 1
ATOM 699 C CA . PHE A 1 90 ? -34.205 -1.734 26.124 1.00 98.06 90 PHE A CA 1
ATOM 700 C C . PHE A 1 90 ? -34.829 -1.457 24.756 1.00 98.06 90 PHE A C 1
ATOM 702 O O . PHE A 1 90 ? -35.912 -0.887 24.653 1.00 98.06 90 PHE A O 1
ATOM 709 N N . MET A 1 91 ? -34.157 -1.903 23.698 1.00 97.38 91 MET A N 1
ATOM 710 C CA . MET A 1 91 ? -34.686 -1.802 22.342 1.00 97.38 91 MET A CA 1
ATOM 711 C C . MET A 1 91 ? -35.855 -2.773 22.161 1.00 97.38 91 MET A C 1
ATOM 713 O O . MET A 1 91 ? -35.757 -3.941 22.534 1.00 97.38 91 MET A O 1
ATOM 717 N N . HIS A 1 92 ? -36.926 -2.326 21.503 1.00 96.31 92 HIS A N 1
ATOM 718 C CA . HIS A 1 92 ? -38.017 -3.217 21.088 1.00 96.31 92 HIS A CA 1
ATOM 719 C C . HIS A 1 92 ? -37.549 -4.295 20.100 1.00 96.31 92 HIS A C 1
ATOM 721 O O . HIS A 1 92 ? -38.073 -5.406 20.099 1.00 96.31 92 HIS A O 1
ATOM 727 N N . GLN A 1 93 ? -36.565 -3.961 19.262 1.00 96.56 93 GLN A N 1
ATOM 728 C CA . GLN A 1 93 ? -35.962 -4.861 18.282 1.00 96.56 93 GLN A CA 1
ATOM 729 C C . GLN A 1 93 ? -34.434 -4.787 18.407 1.00 96.56 93 GLN A C 1
ATOM 731 O O . GLN A 1 93 ? -33.820 -3.894 17.821 1.00 96.56 93 GLN A O 1
ATOM 736 N N . PRO A 1 94 ? -33.814 -5.673 19.208 1.00 97.31 94 PRO A N 1
ATOM 737 C CA . PRO A 1 94 ? -32.362 -5.755 19.317 1.00 97.31 94 PRO A CA 1
ATOM 738 C C . PRO A 1 94 ? -31.690 -6.053 17.972 1.00 97.31 94 PRO A C 1
ATOM 740 O O . PRO A 1 94 ? -32.210 -6.821 17.161 1.00 97.31 94 PRO A O 1
ATOM 743 N N . LEU A 1 95 ? -30.501 -5.491 17.761 1.00 96.56 95 LEU A N 1
ATOM 744 C CA . LEU A 1 95 ? -29.659 -5.816 16.612 1.00 96.56 95 LEU A CA 1
ATOM 745 C C . LEU A 1 95 ? -28.826 -7.051 16.954 1.00 96.56 95 LEU A C 1
ATOM 747 O O . LEU A 1 95 ? -27.920 -6.971 17.782 1.00 96.56 95 LEU A O 1
ATOM 751 N N . ALA A 1 96 ? -29.140 -8.185 16.336 1.00 95.38 96 ALA A N 1
ATOM 752 C CA . ALA A 1 96 ? -28.399 -9.432 16.507 1.00 95.38 96 ALA A CA 1
ATOM 753 C C . ALA A 1 96 ? -27.289 -9.588 15.454 1.00 95.38 96 ALA A C 1
ATOM 755 O O . ALA A 1 96 ? -27.335 -8.974 14.389 1.00 95.38 96 ALA A O 1
ATOM 756 N N . ASN A 1 97 ? -26.327 -10.469 15.743 1.00 93.31 97 ASN A N 1
ATOM 757 C CA . ASN A 1 97 ? -25.219 -10.835 14.856 1.00 93.31 97 ASN A CA 1
ATOM 758 C C . ASN A 1 97 ? -24.334 -9.654 14.414 1.00 93.31 97 ASN A C 1
ATOM 760 O O . ASN A 1 97 ? -23.826 -9.608 13.294 1.00 93.31 97 ASN A O 1
ATOM 764 N N . VAL A 1 98 ? -24.137 -8.690 15.309 1.00 95.25 98 VAL A N 1
ATOM 765 C CA . VAL A 1 98 ? -23.203 -7.587 15.091 1.00 95.25 98 VAL A CA 1
ATOM 766 C C . VAL A 1 98 ? -21.777 -8.097 15.304 1.00 95.25 98 VAL A C 1
ATOM 768 O O . VAL A 1 98 ? -21.491 -8.798 16.274 1.00 95.25 98 VAL A O 1
ATOM 771 N N . CYS A 1 99 ? -20.867 -7.740 14.402 1.00 96.50 99 CYS A N 1
ATOM 772 C CA . CYS A 1 99 ? -19.439 -7.991 14.576 1.00 96.50 99 CYS A CA 1
ATOM 773 C C . CYS A 1 99 ? -18.741 -6.716 15.055 1.00 96.50 99 CYS A C 1
ATOM 775 O O . CYS A 1 99 ? -19.102 -5.610 14.656 1.00 96.50 99 CYS A O 1
ATOM 777 N N . SER A 1 100 ? -17.739 -6.864 15.915 1.00 95.88 100 SER A N 1
ATOM 778 C CA . SER A 1 100 ? -16.977 -5.755 16.479 1.00 95.88 100 SER A CA 1
ATOM 779 C C . SER A 1 100 ? -15.489 -6.064 16.460 1.00 95.88 100 SER A C 1
ATOM 781 O O . SER A 1 100 ? -15.074 -7.217 16.563 1.00 95.88 100 SER A O 1
ATOM 783 N N . LEU A 1 101 ? -14.686 -5.012 16.324 1.00 95.44 101 LEU A N 1
ATOM 784 C CA . LEU A 1 101 ? -13.234 -5.093 16.308 1.00 95.44 101 LEU A CA 1
ATOM 785 C C . LEU A 1 101 ? -12.673 -4.091 17.318 1.00 95.44 101 LEU A C 1
ATOM 787 O O . LEU A 1 101 ? -12.819 -2.872 17.178 1.00 95.44 101 LEU A O 1
ATOM 791 N N . ALA A 1 102 ? -12.042 -4.613 18.366 1.00 95.00 102 ALA A N 1
ATOM 792 C CA . ALA A 1 102 ? -11.348 -3.821 19.365 1.00 95.00 102 ALA A CA 1
ATOM 793 C C . ALA A 1 102 ? -9.884 -3.625 18.950 1.00 95.00 102 ALA A C 1
ATOM 795 O O . ALA A 1 102 ? -9.104 -4.571 18.884 1.00 95.00 102 ALA A O 1
ATOM 796 N N . MET A 1 103 ? -9.529 -2.370 18.671 1.00 94.44 103 MET A N 1
ATOM 797 C CA . MET A 1 103 ? -8.176 -1.910 18.358 1.00 94.44 103 MET A CA 1
ATOM 798 C C . MET A 1 103 ? -7.877 -0.678 19.207 1.00 94.44 103 MET A C 1
ATOM 800 O O . MET A 1 103 ? -8.667 0.279 19.213 1.00 94.44 103 MET A O 1
ATOM 804 N N . ALA A 1 104 ? -6.738 -0.688 19.897 1.00 94.56 104 ALA A N 1
ATOM 805 C CA . ALA A 1 104 ? -6.317 0.426 20.731 1.00 94.56 104 ALA A CA 1
ATOM 806 C C . ALA A 1 104 ? -5.475 1.441 19.954 1.00 94.56 104 ALA A C 1
ATOM 808 O O . ALA A 1 104 ? -4.416 1.116 19.415 1.00 94.56 104 ALA A O 1
ATOM 809 N N . ALA A 1 105 ? -5.936 2.691 19.936 1.00 95.38 105 ALA A N 1
ATOM 810 C CA . ALA A 1 105 ? -5.169 3.833 19.449 1.00 95.38 105 ALA A CA 1
ATOM 811 C C . ALA A 1 105 ? -4.048 4.211 20.433 1.00 95.38 105 ALA A C 1
ATOM 813 O O . ALA A 1 105 ? -4.079 3.829 21.604 1.00 95.38 105 ALA A O 1
ATOM 814 N N . TYR A 1 106 ? -3.085 5.023 19.994 1.00 95.12 106 TYR A N 1
ATOM 815 C CA . TYR A 1 106 ? -2.068 5.561 20.898 1.00 95.12 106 TYR A CA 1
ATOM 816 C C . TYR A 1 106 ? -2.660 6.559 21.884 1.00 95.12 106 TYR A C 1
ATOM 818 O O . TYR A 1 106 ? -3.407 7.447 21.486 1.00 95.12 106 TYR A O 1
ATOM 826 N N . ARG A 1 107 ? -2.292 6.454 23.161 1.00 93.25 107 ARG A N 1
ATOM 827 C CA . ARG A 1 107 ? -2.689 7.411 24.197 1.00 93.25 107 ARG A CA 1
ATOM 828 C C . ARG A 1 107 ? -1.653 8.532 24.294 1.00 93.25 107 ARG A C 1
ATOM 830 O O . ARG A 1 107 ? -0.500 8.260 24.602 1.00 93.25 107 ARG A O 1
ATOM 837 N N . HIS A 1 108 ? -2.082 9.773 24.070 1.00 92.56 108 HIS A N 1
ATOM 838 C CA . HIS A 1 108 ? -1.251 10.983 24.114 1.00 92.56 108 HIS A CA 1
ATOM 839 C C . HIS A 1 108 ? 0.069 10.854 23.326 1.00 92.56 108 HIS A C 1
ATOM 841 O O . HIS A 1 108 ? 1.143 11.054 23.899 1.00 92.56 108 HIS A O 1
ATOM 847 N N . PRO A 1 109 ? 0.018 10.481 22.032 1.00 93.62 109 PRO A N 1
ATOM 848 C CA . PRO A 1 109 ? 1.230 10.276 21.250 1.00 93.62 109 PRO A CA 1
ATOM 849 C C . PRO A 1 109 ? 2.021 11.585 21.066 1.00 93.62 109 PRO A C 1
ATOM 851 O O . PRO A 1 109 ? 1.415 12.649 20.930 1.00 93.62 109 PRO A O 1
ATOM 854 N N . PRO A 1 110 ? 3.363 11.519 20.990 1.00 92.94 110 PRO A N 1
ATOM 855 C CA . PRO A 1 110 ? 4.203 12.633 20.568 1.00 92.94 110 PRO A CA 1
ATOM 856 C C . PRO A 1 110 ? 3.831 13.138 19.171 1.00 92.94 110 PRO A C 1
ATOM 858 O O . PRO A 1 110 ? 3.654 12.341 18.237 1.00 92.94 110 PRO A O 1
ATOM 861 N N . LEU A 1 111 ? 3.770 14.462 19.040 1.00 90.31 111 LEU A N 1
ATOM 862 C CA . LEU A 1 111 ? 3.394 15.163 17.818 1.00 90.31 111 LEU A CA 1
ATOM 863 C C . LEU A 1 111 ? 4.573 15.965 17.260 1.00 90.31 111 LEU A C 1
ATOM 865 O O . LEU A 1 111 ? 5.334 16.555 18.026 1.00 90.31 111 LEU A O 1
ATOM 869 N N . ASP A 1 112 ? 4.668 15.999 15.935 1.00 84.62 112 ASP A N 1
ATOM 870 C CA . ASP A 1 112 ? 5.460 16.955 15.170 1.00 84.62 112 ASP A CA 1
ATOM 871 C C . ASP A 1 112 ? 4.469 17.999 14.627 1.00 84.62 112 ASP A C 1
ATOM 873 O O . ASP A 1 112 ? 3.689 17.708 13.718 1.00 84.62 112 ASP A O 1
ATOM 877 N N . GLU A 1 113 ? 4.446 19.190 15.232 1.00 85.81 113 GLU A N 1
ATOM 878 C CA . GLU A 1 113 ? 3.395 20.202 15.014 1.00 85.81 113 GLU A CA 1
ATOM 879 C C . GLU A 1 113 ? 1.988 19.629 15.306 1.00 85.81 113 GLU A C 1
ATOM 881 O O . GLU A 1 113 ? 1.753 19.091 16.388 1.00 85.81 113 GLU A O 1
ATOM 886 N N . ASP A 1 114 ? 1.057 19.711 14.352 1.00 85.44 114 ASP A N 1
ATOM 887 C CA . ASP A 1 114 ? -0.319 19.206 14.473 1.00 85.44 114 ASP A CA 1
ATOM 888 C C . ASP A 1 114 ? -0.473 17.750 13.983 1.00 85.44 114 ASP A C 1
ATOM 890 O O . ASP A 1 114 ? -1.583 17.264 13.739 1.00 85.44 114 ASP A O 1
ATOM 894 N N . MET A 1 115 ? 0.639 17.034 13.803 1.00 87.31 115 MET A N 1
ATOM 895 C CA . MET A 1 115 ? 0.686 15.700 13.206 1.00 87.31 115 MET A CA 1
ATOM 896 C C . MET A 1 115 ? 1.326 14.702 14.176 1.00 87.31 115 MET A C 1
ATOM 898 O O . MET A 1 115 ? 2.287 15.019 14.862 1.00 87.31 115 MET A O 1
ATOM 902 N N . LEU A 1 116 ? 0.839 13.456 14.222 1.00 88.19 116 LEU A N 1
ATOM 903 C CA . LEU A 1 116 ? 1.593 12.345 14.820 1.00 88.19 116 LEU A CA 1
ATOM 904 C C . LEU A 1 116 ? 3.043 12.332 14.317 1.00 88.19 116 LEU A C 1
ATOM 906 O O . LEU A 1 116 ? 3.270 12.380 13.107 1.00 88.19 116 LEU A O 1
ATOM 910 N N . SER A 1 117 ? 3.996 12.193 15.239 1.00 86.44 117 SER A N 1
ATOM 911 C CA . SER A 1 117 ? 5.402 12.014 14.873 1.00 86.44 117 SER A CA 1
ATOM 912 C C . SER A 1 117 ? 5.607 10.773 14.000 1.00 86.44 117 SER A C 1
ATOM 914 O O . SER A 1 117 ? 4.839 9.808 14.083 1.00 86.44 117 SER A O 1
ATOM 916 N N . ALA A 1 118 ? 6.661 10.762 13.177 1.00 79.75 118 ALA A N 1
ATOM 917 C CA . ALA A 1 118 ? 6.857 9.751 12.126 1.00 79.75 118 ALA A CA 1
ATOM 918 C C . ALA A 1 118 ? 6.672 8.295 12.605 1.00 79.75 118 ALA A C 1
ATOM 920 O O . ALA A 1 118 ? 5.955 7.519 11.975 1.00 79.75 118 ALA A O 1
ATOM 921 N N . LYS A 1 119 ? 7.252 7.926 13.758 1.00 82.75 119 LYS A N 1
ATOM 922 C CA . LYS A 1 119 ? 7.103 6.583 14.351 1.00 82.75 119 LYS A CA 1
ATOM 923 C C . LYS A 1 119 ? 5.636 6.236 14.647 1.00 82.75 119 LYS A C 1
ATOM 925 O O . LYS A 1 119 ? 5.191 5.131 14.342 1.00 82.75 119 LYS A O 1
ATOM 930 N N . TYR A 1 120 ? 4.899 7.165 15.251 1.00 87.12 120 TYR A N 1
ATOM 931 C CA . TYR A 1 120 ? 3.510 6.959 15.663 1.00 87.12 120 TYR A CA 1
ATOM 932 C C . TYR A 1 120 ? 2.542 7.039 14.483 1.00 87.12 120 TYR A C 1
ATOM 934 O O . TYR A 1 120 ? 1.537 6.340 14.493 1.00 87.12 120 TYR A O 1
ATOM 942 N N . ALA A 1 121 ? 2.856 7.811 13.441 1.00 85.12 121 ALA A N 1
ATOM 943 C CA . ALA A 1 121 ? 2.103 7.792 12.190 1.00 85.12 121 ALA A CA 1
ATOM 944 C C . ALA A 1 121 ? 2.180 6.409 11.514 1.00 85.12 121 ALA A C 1
ATOM 946 O O . ALA A 1 121 ? 1.146 5.833 11.182 1.00 85.12 121 ALA A O 1
ATOM 947 N N . VAL A 1 122 ? 3.383 5.821 11.408 1.00 81.31 122 VAL A N 1
ATOM 948 C CA . VAL A 1 122 ? 3.576 4.451 10.883 1.00 81.31 122 VAL A CA 1
ATOM 949 C C . VAL A 1 122 ? 2.822 3.428 11.731 1.00 81.31 122 VAL A C 1
ATOM 951 O O . VAL A 1 122 ? 2.113 2.574 11.202 1.00 81.31 122 VAL A O 1
ATOM 954 N N . GLY A 1 123 ? 2.949 3.520 13.055 1.00 85.44 123 GLY A N 1
ATOM 955 C CA . GLY A 1 123 ? 2.255 2.626 13.976 1.00 85.44 123 GLY A CA 1
ATOM 956 C C . GLY A 1 123 ? 0.728 2.769 13.936 1.00 85.44 123 GLY A C 1
ATOM 957 O O . GLY A 1 123 ? 0.011 1.773 13.970 1.00 85.44 123 GLY A O 1
ATOM 958 N N . MET A 1 124 ? 0.212 3.991 13.787 1.00 90.88 124 MET A N 1
ATOM 959 C CA . MET A 1 124 ? -1.223 4.245 13.656 1.00 90.88 124 MET A CA 1
ATOM 960 C C . MET A 1 124 ? -1.741 3.697 12.329 1.00 90.88 124 MET A C 1
ATOM 962 O O . MET A 1 124 ? -2.784 3.049 12.305 1.00 90.88 124 MET A O 1
ATOM 966 N N . ARG A 1 125 ? -0.982 3.878 11.241 1.00 87.44 125 ARG A N 1
ATOM 967 C CA . ARG A 1 125 ? -1.300 3.265 9.950 1.00 87.44 125 ARG A CA 1
ATOM 968 C C . ARG A 1 125 ? -1.386 1.748 10.071 1.00 87.44 125 ARG A C 1
ATOM 970 O O . ARG A 1 125 ? -2.370 1.186 9.617 1.00 87.44 125 ARG A O 1
ATOM 977 N N . LYS A 1 126 ? -0.422 1.098 10.737 1.00 83.00 126 LYS A N 1
ATOM 978 C CA . LYS A 1 126 ? -0.456 -0.353 10.993 1.00 83.00 126 LYS A CA 1
ATOM 979 C C . LYS A 1 126 ? -1.718 -0.794 11.722 1.00 83.00 126 LYS A C 1
ATOM 981 O O . LYS A 1 126 ? -2.326 -1.785 11.339 1.00 83.00 126 LYS A O 1
ATOM 986 N N . LYS A 1 127 ? -2.089 -0.071 12.780 1.00 90.69 127 LYS A N 1
ATOM 987 C CA . LYS A 1 127 ? -3.299 -0.350 13.562 1.00 90.69 127 LYS A CA 1
ATOM 988 C C . LYS A 1 127 ? -4.546 -0.218 12.688 1.00 90.69 127 LYS A C 1
ATOM 990 O O . LYS A 1 127 ? -5.376 -1.115 12.689 1.00 90.69 127 LYS A O 1
ATOM 995 N N . ILE A 1 128 ? -4.658 0.857 11.906 1.00 93.00 128 ILE A N 1
ATOM 996 C CA . ILE A 1 128 ? -5.785 1.069 10.987 1.00 93.00 128 ILE A CA 1
ATOM 997 C C . ILE A 1 128 ? -5.822 -0.010 9.902 1.00 93.00 128 ILE A C 1
ATOM 999 O O . ILE A 1 128 ? -6.870 -0.583 9.648 1.00 93.00 128 ILE A O 1
ATOM 1003 N N . GLU A 1 129 ? -4.690 -0.332 9.293 1.00 86.50 129 GLU A N 1
ATOM 1004 C CA . GLU A 1 129 ? -4.595 -1.368 8.267 1.00 86.50 129 GLU A CA 1
ATOM 1005 C C . GLU A 1 129 ? -4.997 -2.748 8.797 1.00 86.50 129 GLU A C 1
ATOM 1007 O O . GLU A 1 129 ? -5.707 -3.474 8.108 1.00 86.50 129 GLU A O 1
ATOM 1012 N N . ASN A 1 130 ? -4.648 -3.077 10.044 1.00 86.00 130 ASN A N 1
ATOM 1013 C CA . ASN A 1 130 ? -5.062 -4.332 10.666 1.00 86.00 130 ASN A CA 1
ATOM 1014 C C . ASN A 1 130 ? -6.594 -4.419 10.854 1.00 86.00 130 ASN A C 1
ATOM 1016 O O . ASN A 1 130 ? -7.174 -5.491 10.715 1.00 86.00 130 ASN A O 1
ATOM 1020 N N . ILE A 1 131 ? -7.282 -3.288 11.081 1.00 92.75 131 ILE A N 1
ATOM 1021 C CA . ILE A 1 131 ? -8.759 -3.246 11.097 1.00 92.75 131 ILE A CA 1
ATOM 1022 C C . ILE A 1 131 ? -9.319 -3.716 9.747 1.00 92.75 131 ILE A C 1
ATOM 1024 O O . ILE A 1 131 ? -10.236 -4.532 9.711 1.00 92.75 131 ILE A O 1
ATOM 1028 N N . PHE A 1 132 ? -8.756 -3.216 8.644 1.00 91.12 132 PHE A N 1
ATOM 1029 C CA . PHE A 1 132 ? -9.202 -3.542 7.288 1.00 91.12 132 PHE A CA 1
ATOM 1030 C C . PHE A 1 132 ? -8.850 -4.986 6.917 1.00 91.12 132 PHE A C 1
ATOM 1032 O O . PHE A 1 132 ? -9.699 -5.701 6.393 1.00 91.12 132 PHE A O 1
ATOM 1039 N N . ALA A 1 133 ? -7.639 -5.439 7.246 1.00 83.88 133 ALA A N 1
ATOM 1040 C CA . ALA A 1 133 ? -7.194 -6.805 6.990 1.00 83.88 133 ALA A CA 1
ATOM 1041 C C . ALA A 1 133 ? -8.092 -7.842 7.681 1.00 83.88 133 ALA A C 1
ATOM 1043 O O . ALA A 1 133 ? -8.564 -8.776 7.037 1.00 83.88 133 ALA A O 1
ATOM 1044 N N . ILE A 1 134 ? -8.377 -7.653 8.973 1.00 86.75 134 ILE A N 1
ATOM 1045 C CA . ILE A 1 134 ? -9.239 -8.556 9.748 1.00 86.75 134 ILE A CA 1
ATOM 1046 C C . ILE A 1 134 ? -10.669 -8.534 9.208 1.00 86.75 134 ILE A C 1
ATOM 1048 O O . ILE A 1 134 ? -11.285 -9.587 9.057 1.00 86.75 134 ILE A O 1
ATOM 1052 N N . ALA A 1 135 ? -11.203 -7.351 8.894 1.00 91.06 135 ALA A N 1
ATOM 1053 C CA . ALA A 1 135 ? -12.548 -7.240 8.345 1.00 91.06 135 ALA A CA 1
ATOM 1054 C C . ALA A 1 135 ? -12.681 -7.960 6.998 1.00 91.06 135 ALA A C 1
ATOM 1056 O O . ALA A 1 135 ? -13.623 -8.725 6.815 1.00 91.06 135 ALA A O 1
ATOM 1057 N N . HIS A 1 136 ? -11.712 -7.777 6.099 1.00 86.50 136 HIS A N 1
ATOM 1058 C CA . HIS A 1 136 ? -11.675 -8.489 4.828 1.00 86.50 136 HIS A CA 1
ATOM 1059 C C . HIS A 1 136 ? -11.519 -10.004 5.026 1.00 86.50 136 HIS A C 1
ATOM 1061 O O . HIS A 1 136 ? -12.204 -10.782 4.373 1.00 86.50 136 HIS A O 1
ATOM 1067 N N . HIS A 1 137 ? -10.624 -10.439 5.920 1.00 82.69 137 HIS A N 1
ATOM 1068 C CA . HIS A 1 137 ? -10.399 -11.861 6.207 1.00 82.69 137 HIS A CA 1
ATOM 1069 C C . HIS A 1 137 ? -11.671 -12.571 6.688 1.00 82.69 137 HIS A C 1
ATOM 1071 O O . HIS A 1 137 ? -11.901 -13.724 6.345 1.00 82.69 137 HIS A O 1
ATOM 1077 N N . HIS A 1 138 ? -12.510 -11.870 7.451 1.00 86.44 138 HIS A N 1
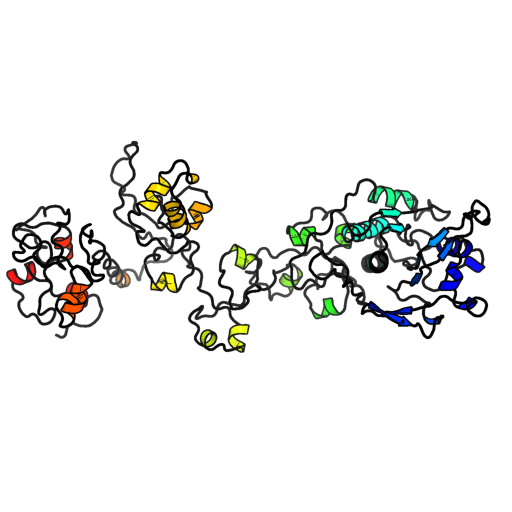ATOM 1078 C CA . HIS A 1 138 ? -13.820 -12.355 7.884 1.00 86.44 138 HIS A CA 1
ATOM 1079 C C . HIS A 1 138 ? -14.959 -12.012 6.906 1.00 86.44 138 HIS A C 1
ATOM 1081 O O . HIS A 1 138 ? -16.122 -12.077 7.298 1.00 86.44 138 HIS A O 1
ATOM 1087 N N . GLU A 1 139 ? -14.630 -11.648 5.662 1.00 89.69 139 GLU A N 1
ATOM 1088 C CA . GLU A 1 139 ? -15.567 -11.410 4.555 1.00 89.69 139 GLU A CA 1
ATOM 1089 C C . GLU A 1 139 ? -16.606 -10.305 4.825 1.00 89.69 139 GLU A C 1
ATOM 1091 O O . GLU A 1 139 ? -17.710 -10.309 4.277 1.00 89.69 139 GLU A O 1
ATOM 1096 N N . HIS A 1 140 ? -16.268 -9.317 5.661 1.00 93.44 140 HIS A N 1
ATOM 1097 C CA . HIS A 1 140 ? -17.131 -8.150 5.860 1.00 93.44 140 HIS A CA 1
ATOM 1098 C C . HIS A 1 140 ? -17.058 -7.228 4.646 1.00 93.44 140 HIS A C 1
ATOM 1100 O O . HIS A 1 140 ? -15.989 -6.735 4.299 1.00 93.44 140 HIS A O 1
ATOM 1106 N N . ASP A 1 141 ? -18.209 -6.913 4.054 1.00 93.12 141 ASP A N 1
ATOM 1107 C CA . ASP A 1 141 ? -18.308 -5.964 2.937 1.00 93.12 141 ASP A CA 1
ATOM 1108 C C . ASP A 1 141 ? -18.502 -4.505 3.394 1.00 93.12 141 ASP A C 1
ATOM 1110 O O . ASP A 1 141 ? -18.409 -3.576 2.587 1.00 93.12 141 ASP A O 1
ATOM 1114 N N . THR A 1 142 ? -18.800 -4.294 4.681 1.00 95.31 142 THR A N 1
ATOM 1115 C CA . THR A 1 142 ? -19.187 -3.001 5.250 1.00 95.31 142 THR A CA 1
ATOM 1116 C C . THR A 1 142 ? -18.429 -2.721 6.539 1.00 95.31 142 THR A C 1
ATOM 1118 O O . THR A 1 142 ? -18.419 -3.536 7.459 1.00 95.31 142 THR A O 1
ATOM 1121 N N . LEU A 1 143 ? -17.856 -1.522 6.643 1.00 96.44 143 LEU A N 1
ATOM 1122 C CA . LEU A 1 143 ? -17.162 -1.044 7.836 1.00 96.44 143 LEU A CA 1
ATOM 1123 C C . LEU A 1 143 ? -17.890 0.150 8.453 1.00 96.44 143 LEU A C 1
ATOM 1125 O O . LEU A 1 143 ? -18.163 1.136 7.771 1.00 96.44 143 LEU A O 1
ATOM 1129 N N . VAL A 1 144 ? -18.132 0.098 9.766 1.00 96.06 144 VAL A N 1
ATOM 1130 C CA . VAL A 1 144 ? -18.562 1.255 10.565 1.00 96.06 144 VAL A CA 1
ATOM 1131 C C . VAL A 1 144 ? -17.412 1.659 11.484 1.00 96.06 144 VAL A C 1
ATOM 1133 O O . VAL A 1 144 ? -17.104 0.988 12.468 1.00 96.06 144 VAL A O 1
ATOM 1136 N N . LEU A 1 145 ? -16.745 2.750 11.127 1.00 95.94 145 LEU A N 1
ATOM 1137 C CA . LEU A 1 145 ? -15.534 3.263 11.757 1.00 95.94 145 LEU A CA 1
ATOM 1138 C C . LEU A 1 145 ? -15.830 4.529 12.569 1.00 95.94 145 LEU A C 1
ATOM 1140 O O . LEU A 1 145 ? -16.905 5.119 12.481 1.00 95.94 145 LEU A O 1
ATOM 1144 N N . SER A 1 146 ? -14.855 4.969 13.361 1.00 92.56 146 SER A N 1
ATOM 1145 C CA . SER A 1 146 ? -14.919 6.214 14.134 1.00 92.56 146 SER A CA 1
ATOM 1146 C C . SER A 1 146 ? -13.623 7.016 14.000 1.00 92.56 146 SER A C 1
ATOM 1148 O O . SER A 1 146 ? -12.652 6.557 13.394 1.00 92.56 146 SER A O 1
ATOM 1150 N N . ALA A 1 147 ? -13.590 8.216 14.587 1.00 93.50 147 ALA A N 1
ATOM 1151 C CA . ALA A 1 147 ? -12.377 9.023 14.717 1.00 93.50 147 ALA A CA 1
ATOM 1152 C C . ALA A 1 147 ? -11.404 8.390 15.736 1.00 93.50 147 ALA A C 1
ATOM 1154 O O . ALA A 1 147 ? -11.332 8.789 16.903 1.00 93.50 147 ALA A O 1
ATOM 1155 N N . LEU A 1 148 ? -10.709 7.333 15.303 1.00 94.31 148 LEU A N 1
ATOM 1156 C CA . LEU A 1 148 ? -9.907 6.442 16.143 1.00 94.31 148 LEU A CA 1
ATOM 1157 C C . LEU A 1 148 ? -8.887 7.213 17.002 1.00 94.31 148 LEU A C 1
ATOM 1159 O O . LEU A 1 148 ? -7.906 7.756 16.506 1.00 94.31 148 LEU A O 1
ATOM 1163 N N . GLY A 1 149 ? -9.112 7.234 18.319 1.00 92.31 149 GLY A N 1
ATOM 1164 C CA . GLY A 1 149 ? -8.204 7.859 19.287 1.00 92.31 149 GLY A CA 1
ATOM 1165 C C . GLY A 1 149 ? -8.241 9.392 19.343 1.00 92.31 149 GLY A C 1
ATOM 1166 O O . GLY A 1 149 ? -7.445 9.980 20.078 1.00 92.31 149 GLY A O 1
ATOM 1167 N N . CYS A 1 150 ? -9.144 10.053 18.614 1.00 91.75 150 CYS A N 1
ATOM 1168 C CA . CYS A 1 150 ? -9.199 11.519 18.527 1.00 91.75 150 CYS A CA 1
ATOM 1169 C C . CYS A 1 150 ? -9.900 12.209 19.714 1.00 91.75 150 CYS A C 1
ATOM 1171 O O . CYS A 1 150 ? -9.830 13.426 19.843 1.00 91.75 150 CYS A O 1
ATOM 1173 N N . GLY A 1 151 ? -10.554 11.442 20.594 1.00 87.31 151 GLY A N 1
ATOM 1174 C CA . GLY A 1 151 ? -11.135 11.933 21.850 1.00 87.31 151 GLY A CA 1
ATOM 1175 C C . GLY A 1 151 ? -10.117 11.944 22.996 1.00 87.31 151 GLY A C 1
ATOM 1176 O O . GLY A 1 151 ? -9.046 12.542 22.895 1.00 87.31 151 GLY A O 1
ATOM 1177 N N . ALA A 1 152 ? -10.414 11.214 24.076 1.00 84.94 152 ALA A N 1
ATOM 1178 C CA . ALA A 1 152 ? -9.594 11.148 25.295 1.00 84.94 152 ALA A CA 1
ATOM 1179 C C . ALA A 1 152 ? -8.097 10.842 25.060 1.00 84.94 152 ALA A C 1
ATOM 1181 O O . ALA A 1 152 ? -7.241 11.253 25.841 1.00 84.94 152 ALA A O 1
ATOM 1182 N N . PHE A 1 153 ? -7.762 10.138 23.976 1.00 90.06 153 PHE A N 1
ATOM 1183 C C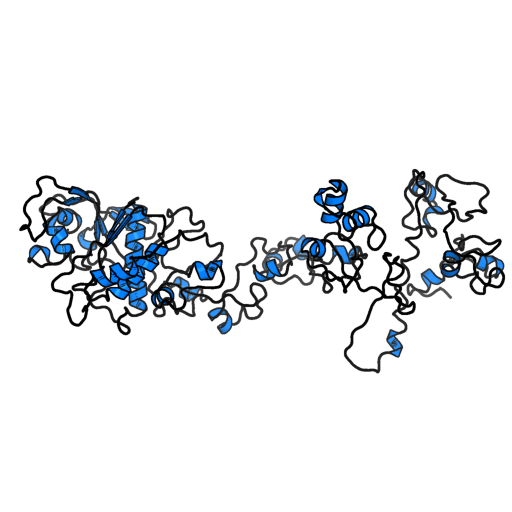A . PHE A 1 153 ? -6.390 9.740 23.654 1.00 90.06 153 PHE A CA 1
ATOM 1184 C C . PHE A 1 153 ? -5.595 10.814 22.894 1.00 90.06 153 PHE A C 1
ATOM 1186 O O . PHE A 1 153 ? -4.393 10.643 22.708 1.00 90.06 153 PHE A O 1
ATOM 1193 N N . ARG A 1 154 ? -6.221 11.939 22.519 1.00 90.38 154 ARG A N 1
ATOM 1194 C CA . ARG A 1 154 ? -5.580 13.121 21.915 1.00 90.38 154 ARG A CA 1
ATOM 1195 C C . ARG A 1 154 ? -4.765 12.831 20.648 1.00 90.38 154 ARG A C 1
ATOM 1197 O O . ARG A 1 154 ? -3.684 13.383 20.465 1.00 90.38 154 ARG A O 1
ATOM 1204 N N . ASN A 1 155 ? -5.274 11.980 19.759 1.00 93.06 155 ASN A N 1
ATOM 1205 C CA . ASN A 1 155 ? -4.715 11.868 18.408 1.00 93.06 155 ASN A CA 1
ATOM 1206 C C . ASN A 1 155 ? -5.251 13.014 17.529 1.00 93.06 155 ASN A C 1
ATOM 1208 O O . ASN A 1 155 ? -6.442 13.315 17.609 1.00 93.06 155 ASN A O 1
ATOM 1212 N N . PRO A 1 156 ? -4.425 13.630 16.665 1.00 92.56 156 PRO A N 1
ATOM 1213 C CA . PRO A 1 156 ? -4.860 14.739 15.819 1.00 92.56 156 PRO A CA 1
ATOM 1214 C C . PRO A 1 156 ? -5.850 14.260 14.736 1.00 92.56 156 PRO A C 1
ATOM 1216 O O . PRO A 1 156 ? -5.456 13.485 13.859 1.00 92.56 156 PRO A O 1
ATOM 1219 N N . PRO A 1 157 ? -7.121 14.713 14.738 1.00 92.31 157 PRO A N 1
ATOM 1220 C CA . PRO A 1 157 ? -8.166 14.155 13.873 1.00 92.31 157 PRO A CA 1
ATOM 1221 C C . PRO A 1 157 ? -7.905 14.364 12.382 1.00 92.31 157 PRO A C 1
ATOM 1223 O O . PRO A 1 157 ? -8.168 13.458 11.597 1.00 92.31 157 PRO A O 1
ATOM 1226 N N . ASN A 1 158 ? -7.317 15.503 11.989 1.00 90.06 158 ASN A N 1
ATOM 1227 C CA . ASN A 1 158 ? -6.909 15.729 10.598 1.00 90.06 158 ASN A CA 1
ATOM 1228 C C . ASN A 1 158 ? -5.907 14.664 10.137 1.00 90.06 158 ASN A C 1
ATOM 1230 O O . ASN A 1 158 ? -6.100 14.070 9.084 1.00 90.06 158 ASN A O 1
ATOM 1234 N N . HIS A 1 159 ? -4.857 14.390 10.920 1.00 90.50 159 HIS A N 1
ATOM 1235 C CA . HIS A 1 159 ? -3.858 13.395 10.527 1.00 90.50 159 HIS A CA 1
ATOM 1236 C C . HIS A 1 159 ? -4.438 11.974 10.545 1.00 90.50 159 HIS A C 1
ATOM 1238 O O . HIS A 1 159 ? -4.144 11.188 9.653 1.00 90.50 159 HIS A O 1
ATOM 1244 N N . VAL A 1 160 ? -5.291 11.632 11.515 1.00 93.69 160 VAL A N 1
ATOM 1245 C CA . VAL A 1 160 ? -5.905 10.295 11.571 1.00 93.69 160 VAL A CA 1
ATOM 1246 C C . VAL A 1 160 ? -6.834 10.053 10.375 1.00 93.69 160 VAL A C 1
ATOM 1248 O O . VAL A 1 160 ? -6.728 8.997 9.755 1.00 93.69 160 VAL A O 1
ATOM 1251 N N . ALA A 1 161 ? -7.683 11.017 9.995 1.00 93.12 161 ALA A N 1
ATOM 1252 C CA . ALA A 1 161 ? -8.533 10.922 8.796 1.00 93.12 161 ALA A CA 1
ATOM 1253 C C . ALA A 1 161 ? -7.703 10.667 7.529 1.00 93.12 161 ALA A C 1
ATOM 1255 O O . ALA A 1 161 ? -7.999 9.797 6.713 1.00 93.12 161 ALA A O 1
ATOM 1256 N N . LYS A 1 162 ? -6.596 11.390 7.433 1.00 89.44 162 LYS A N 1
ATOM 1257 C CA . LYS A 1 162 ? -5.600 11.291 6.377 1.00 89.44 162 LYS A CA 1
ATOM 1258 C C . LYS A 1 162 ? -4.897 9.923 6.326 1.00 89.44 162 LYS A C 1
ATOM 1260 O O . LYS A 1 162 ? -4.747 9.343 5.252 1.00 89.44 162 LYS A O 1
ATOM 1265 N N . ILE A 1 163 ? -4.541 9.346 7.475 1.00 90.62 163 ILE A N 1
ATOM 1266 C CA . ILE A 1 163 ? -4.008 7.975 7.547 1.00 90.62 163 ILE A CA 1
ATOM 1267 C C . ILE A 1 163 ? -5.075 6.961 7.109 1.00 90.62 163 ILE A C 1
ATOM 1269 O O . ILE A 1 163 ? -4.761 6.074 6.315 1.00 90.62 163 ILE A O 1
ATOM 1273 N N . PHE A 1 164 ? -6.332 7.107 7.550 1.00 93.50 164 PHE A N 1
ATOM 1274 C CA . PHE A 1 164 ? -7.438 6.277 7.058 1.00 93.50 164 PHE A CA 1
ATOM 1275 C C . PHE A 1 164 ? -7.566 6.342 5.538 1.00 93.50 164 PHE A C 1
ATOM 1277 O O . PHE A 1 164 ? -7.655 5.293 4.909 1.00 93.50 164 PHE A O 1
ATOM 1284 N N . ARG A 1 165 ? -7.512 7.536 4.938 1.00 89.38 165 ARG A N 1
ATOM 1285 C CA . ARG A 1 165 ? -7.537 7.693 3.479 1.00 89.38 165 ARG A CA 1
ATOM 1286 C C . ARG A 1 165 ? -6.437 6.876 2.802 1.00 89.38 165 ARG A C 1
ATOM 1288 O O . ARG A 1 165 ? -6.731 6.153 1.860 1.00 89.38 165 ARG A O 1
ATOM 1295 N N . SER A 1 166 ? -5.203 6.931 3.307 1.00 83.12 166 SER A N 1
ATOM 1296 C CA . SER A 1 166 ? -4.085 6.157 2.738 1.00 83.12 166 SER A CA 1
ATOM 1297 C C . SER A 1 166 ? -4.289 4.636 2.799 1.00 83.12 166 SER A C 1
ATOM 1299 O O . SER A 1 166 ? -3.772 3.911 1.952 1.00 83.12 166 SER A O 1
ATOM 1301 N N . VAL A 1 167 ? -5.016 4.142 3.807 1.00 86.31 167 VAL A N 1
ATOM 1302 C CA . VAL A 1 167 ? -5.369 2.721 3.925 1.00 86.31 167 VAL A CA 1
ATOM 1303 C C . VAL A 1 167 ? -6.543 2.404 3.004 1.00 86.31 167 VAL A C 1
ATOM 1305 O O . VAL A 1 167 ? -6.505 1.407 2.300 1.00 86.31 167 VAL A O 1
ATOM 1308 N N . ILE A 1 168 ? -7.550 3.272 2.925 1.00 87.81 168 ILE A N 1
ATOM 1309 C CA . ILE A 1 168 ? -8.689 3.102 2.013 1.00 87.81 168 ILE A CA 1
ATOM 1310 C C . ILE A 1 168 ? -8.227 3.064 0.554 1.00 87.81 168 ILE A C 1
ATOM 1312 O O . ILE A 1 168 ? -8.690 2.210 -0.188 1.00 87.81 168 ILE A O 1
ATOM 1316 N N . GLU A 1 169 ? -7.271 3.910 0.156 1.00 79.06 169 GLU A N 1
ATOM 1317 C CA . GLU A 1 169 ? -6.646 3.865 -1.176 1.00 79.06 169 GLU A CA 1
ATOM 1318 C C . GLU A 1 169 ? -6.048 2.484 -1.489 1.00 79.06 169 GLU A C 1
ATOM 1320 O O . GLU A 1 169 ? -6.070 2.038 -2.631 1.00 79.06 169 GLU A O 1
ATOM 1325 N N . GLN A 1 170 ? -5.552 1.782 -0.470 1.00 75.75 170 GLN A N 1
ATOM 1326 C CA . GLN A 1 170 ? -4.983 0.447 -0.609 1.00 75.75 170 GLN A CA 1
ATOM 1327 C C . GLN A 1 170 ? -6.038 -0.665 -0.635 1.00 75.75 170 GLN A C 1
ATOM 1329 O O . GLN A 1 170 ? -5.832 -1.690 -1.279 1.00 75.75 170 GLN A O 1
ATOM 1334 N N . TYR A 1 171 ? -7.163 -0.451 0.045 1.00 79.69 171 TYR A N 1
ATOM 1335 C CA . TYR A 1 171 ? -8.282 -1.390 0.113 1.00 79.69 171 TYR A CA 1
ATOM 1336 C C . TYR A 1 171 ? -9.441 -1.007 -0.830 1.00 79.69 171 TYR A C 1
ATOM 1338 O O . TYR A 1 171 ? -10.562 -1.504 -0.686 1.00 79.69 171 TYR A O 1
ATOM 1346 N N . ALA A 1 172 ? -9.192 -0.120 -1.794 1.00 80.50 172 ALA A N 1
ATOM 1347 C CA . ALA A 1 172 ? -10.191 0.309 -2.760 1.00 80.50 172 ALA A CA 1
ATOM 1348 C C . ALA A 1 172 ? -10.700 -0.900 -3.562 1.00 80.50 172 ALA A C 1
ATOM 1350 O O . ALA A 1 172 ? -9.916 -1.662 -4.122 1.00 80.50 172 ALA A O 1
ATOM 1351 N N . GLY A 1 173 ? -12.022 -1.083 -3.589 1.00 81.75 173 GLY A N 1
ATOM 1352 C CA . GLY A 1 173 ? -12.682 -2.215 -4.250 1.00 81.75 173 GLY A CA 1
ATOM 1353 C C . GLY A 1 173 ? -12.977 -3.427 -3.356 1.00 81.75 173 GLY A C 1
ATOM 1354 O O . GLY A 1 173 ? -13.755 -4.280 -3.768 1.00 81.75 173 GLY A O 1
ATOM 1355 N N . PHE A 1 174 ? -12.440 -3.494 -2.133 1.00 84.19 174 PHE A N 1
ATOM 1356 C CA . PHE A 1 174 ? -12.669 -4.632 -1.225 1.00 84.19 174 PHE A CA 1
ATOM 1357 C C . PHE A 1 174 ? -13.899 -4.492 -0.325 1.00 84.19 174 PHE A C 1
ATOM 1359 O O . PHE A 1 174 ? -14.444 -5.489 0.137 1.00 84.19 174 PHE A O 1
ATOM 1366 N N . PHE A 1 175 ? -14.346 -3.263 -0.076 1.00 89.12 175 PHE A N 1
ATOM 1367 C CA . PHE A 1 175 ? -15.517 -2.980 0.748 1.00 89.12 175 PHE A CA 1
ATOM 1368 C C . PHE A 1 175 ? -16.570 -2.266 -0.090 1.00 89.12 175 PHE A C 1
ATOM 1370 O O . PHE A 1 175 ? -16.271 -1.299 -0.792 1.00 89.12 175 PHE A O 1
ATOM 1377 N N . ARG A 1 176 ? -17.821 -2.711 0.026 1.00 92.81 176 ARG A N 1
ATOM 1378 C CA . ARG A 1 176 ? -18.979 -2.065 -0.594 1.00 92.81 176 ARG A CA 1
ATOM 1379 C C . ARG A 1 176 ? -19.287 -0.720 0.063 1.00 92.81 176 ARG A C 1
ATOM 1381 O O . ARG A 1 176 ? -19.738 0.197 -0.619 1.00 92.81 176 ARG A O 1
ATOM 1388 N N . LEU A 1 177 ? -19.099 -0.606 1.381 1.00 93.94 177 LEU A N 1
ATOM 1389 C CA . LEU A 1 177 ? -19.440 0.603 2.131 1.00 93.94 177 LEU A CA 1
ATOM 1390 C C . LEU A 1 177 ? -18.512 0.821 3.333 1.00 93.94 177 LEU A C 1
ATOM 1392 O O . LEU A 1 177 ? -18.332 -0.060 4.167 1.00 93.94 177 LEU A O 1
ATOM 1396 N N . ILE A 1 178 ? -17.987 2.038 3.473 1.00 94.69 178 ILE A N 1
ATOM 1397 C CA . ILE A 1 178 ? -17.249 2.476 4.662 1.00 94.69 178 ILE A CA 1
ATOM 1398 C C . ILE A 1 178 ? -17.952 3.709 5.225 1.00 94.69 178 ILE A C 1
ATOM 1400 O O . ILE A 1 178 ? -18.084 4.723 4.543 1.00 94.69 178 ILE A O 1
ATOM 1404 N N . VAL A 1 179 ? -18.402 3.627 6.475 1.00 95.69 179 VAL A N 1
ATOM 1405 C CA . VAL A 1 179 ? -19.089 4.711 7.185 1.00 95.69 179 VAL A CA 1
ATOM 1406 C C . VAL A 1 179 ? -18.225 5.179 8.345 1.00 95.69 179 VAL A C 1
ATOM 1408 O O . VAL A 1 179 ? -17.891 4.390 9.222 1.00 95.69 179 VAL A O 1
ATOM 1411 N N . PHE A 1 180 ? -17.917 6.473 8.406 1.00 95.38 180 PHE A N 1
ATOM 1412 C CA . PHE A 1 180 ? -17.333 7.091 9.598 1.00 95.38 180 PHE A CA 1
ATOM 1413 C C . PHE A 1 180 ? -18.447 7.658 10.489 1.00 95.38 180 PHE A C 1
ATOM 1415 O O . PHE A 1 180 ? -18.921 8.772 10.278 1.00 95.38 180 PHE A O 1
ATOM 1422 N N . ALA A 1 181 ? -18.866 6.889 11.496 1.00 94.00 181 ALA A N 1
ATOM 1423 C CA . ALA A 1 181 ? -19.847 7.299 12.498 1.00 94.00 181 ALA A CA 1
ATOM 1424 C C . ALA A 1 181 ? -19.151 8.096 13.615 1.00 94.00 181 ALA A C 1
ATOM 1426 O O . ALA A 1 181 ? -18.652 7.538 14.597 1.00 94.00 181 ALA A O 1
ATOM 1427 N N . ILE A 1 182 ? -19.071 9.416 13.434 1.00 91.31 182 ILE A N 1
ATOM 1428 C CA . ILE A 1 182 ? -18.359 10.326 14.338 1.00 91.31 182 ILE A CA 1
ATOM 1429 C C . ILE A 1 182 ? -19.368 11.120 15.160 1.00 91.31 182 ILE A C 1
ATOM 1431 O O . ILE A 1 182 ? -20.160 11.884 14.615 1.00 91.31 182 ILE A O 1
ATOM 1435 N N . ILE A 1 183 ? -19.306 10.938 16.477 1.00 83.56 183 ILE A N 1
ATOM 1436 C CA . ILE A 1 183 ? -20.070 11.712 17.452 1.00 83.56 183 ILE A CA 1
ATOM 1437 C C . ILE A 1 183 ? -19.081 12.645 18.143 1.00 83.56 183 ILE A C 1
ATOM 1439 O O . ILE A 1 183 ? -18.126 12.183 18.772 1.00 83.56 183 ILE A O 1
ATOM 1443 N N . ASP A 1 184 ? -19.295 13.947 17.991 1.00 80.75 184 ASP A N 1
ATOM 1444 C CA . ASP A 1 184 ? -18.533 14.968 18.699 1.00 80.75 184 ASP A CA 1
ATOM 1445 C C . ASP A 1 184 ? -19.052 15.054 20.148 1.00 80.75 184 ASP A C 1
ATOM 1447 O O . ASP A 1 184 ? -20.250 15.207 20.386 1.00 80.75 184 ASP A O 1
ATOM 1451 N N . ASP A 1 185 ? -18.156 14.869 21.121 1.00 68.25 185 ASP A N 1
ATOM 1452 C CA . ASP A 1 185 ? -18.463 14.820 22.555 1.00 68.25 185 ASP A CA 1
ATOM 1453 C C . ASP A 1 185 ? -17.851 16.018 23.307 1.00 68.25 185 ASP A C 1
ATOM 1455 O O . ASP A 1 185 ? -17.297 16.941 22.716 1.00 68.25 185 ASP A O 1
ATOM 1459 N N . HIS A 1 186 ? -17.890 16.008 24.640 1.00 66.62 186 HIS A N 1
ATOM 1460 C CA . HIS A 1 186 ? -17.307 17.072 25.468 1.00 66.62 186 HIS A CA 1
ATOM 1461 C C . HIS A 1 186 ? -15.783 17.276 25.287 1.00 66.62 186 HIS A C 1
ATOM 1463 O O . HIS A 1 186 ? -15.247 18.295 25.733 1.00 66.62 186 HIS A O 1
ATOM 1469 N N . ASN A 1 187 ? -15.073 16.338 24.640 1.00 66.06 187 ASN A N 1
ATOM 1470 C CA . ASN A 1 187 ? -13.654 16.474 24.299 1.00 66.06 187 ASN A CA 1
ATOM 1471 C C . ASN A 1 187 ? -13.431 17.242 22.982 1.00 66.06 187 ASN A C 1
ATOM 1473 O O . ASN A 1 187 ? -12.290 17.573 22.646 1.00 66.06 187 ASN A O 1
ATOM 1477 N N . THR A 1 188 ? -14.495 17.533 22.229 1.00 67.31 188 THR A N 1
ATOM 1478 C CA . THR A 1 188 ? -14.446 18.298 20.976 1.00 67.31 188 THR A CA 1
ATOM 1479 C C . THR A 1 188 ? -14.621 19.799 21.203 1.00 67.31 188 THR A C 1
ATOM 1481 O O . THR A 1 188 ? -15.219 20.233 22.183 1.00 67.31 188 THR A O 1
ATOM 1484 N N . GLY A 1 189 ? -14.028 20.621 20.332 1.00 59.62 189 GLY A N 1
ATOM 1485 C CA . GLY A 1 189 ? -14.076 22.087 20.429 1.00 59.62 189 GLY A CA 1
ATOM 1486 C C . GLY A 1 189 ? -13.120 22.706 21.459 1.00 59.62 189 GLY A C 1
ATOM 1487 O O . GLY A 1 189 ? -13.112 23.920 21.631 1.00 59.62 189 GLY A O 1
ATOM 1488 N N . GLN A 1 190 ? -12.300 21.896 22.133 1.00 68.06 190 GLN A N 1
ATOM 1489 C CA . GLN A 1 190 ? -11.286 22.353 23.092 1.00 68.06 190 GLN A CA 1
ATOM 1490 C C . GLN A 1 190 ? -10.034 22.897 22.379 1.00 68.06 190 GLN A C 1
ATOM 1492 O O . GLN A 1 190 ? -9.844 22.645 21.192 1.00 68.06 190 GLN A O 1
ATOM 1497 N N . ASN A 1 191 ? -9.118 23.558 23.104 1.00 65.56 191 ASN A N 1
ATOM 1498 C CA . ASN A 1 191 ? -7.880 24.140 22.540 1.00 65.56 191 ASN A CA 1
ATOM 1499 C C . ASN A 1 191 ? -7.075 23.174 21.646 1.00 65.56 191 ASN A C 1
ATOM 1501 O O . ASN A 1 191 ? -6.472 23.598 20.667 1.00 65.56 191 ASN A O 1
ATOM 1505 N N . PHE A 1 192 ? -7.076 21.879 21.974 1.00 63.00 192 PHE A N 1
ATOM 1506 C CA . PHE A 1 192 ? -6.376 20.838 21.212 1.00 63.00 192 PHE A CA 1
ATOM 1507 C C . PHE A 1 192 ? -7.197 20.270 20.033 1.00 63.00 192 PHE A C 1
ATOM 1509 O O . PHE A 1 192 ? -6.639 19.666 19.123 1.00 63.00 192 PHE A O 1
ATOM 1516 N N . ASN A 1 193 ? -8.521 20.449 20.029 1.00 69.81 193 ASN A N 1
ATOM 1517 C CA . ASN A 1 193 ? -9.420 19.957 18.983 1.00 69.81 193 ASN A CA 1
ATOM 1518 C C . ASN A 1 193 ? -10.495 21.001 18.614 1.00 69.81 193 ASN A C 1
ATOM 1520 O O . ASN A 1 193 ? -11.693 20.743 18.757 1.00 69.81 193 ASN A O 1
ATOM 1524 N N . PRO A 1 194 ? -10.098 22.196 18.139 1.00 72.06 194 PRO A N 1
ATOM 1525 C CA . PRO A 1 194 ? -11.009 23.334 18.001 1.00 72.06 194 PRO A CA 1
ATOM 1526 C C . PRO A 1 194 ? -12.074 23.142 16.913 1.00 72.06 194 PRO A C 1
ATOM 1528 O O . PRO A 1 194 ? -13.068 23.858 16.890 1.00 72.06 194 PRO A O 1
ATOM 1531 N N . LYS A 1 195 ? -11.871 22.194 15.991 1.00 76.31 195 LYS A N 1
ATOM 1532 C CA . LYS A 1 195 ? -12.766 21.936 14.850 1.00 76.31 195 LYS A CA 1
ATOM 1533 C C . LYS A 1 195 ? -13.638 20.687 15.033 1.00 76.31 195 LYS A C 1
ATOM 1535 O O . LYS A 1 195 ? -14.352 20.331 14.100 1.00 76.31 195 LYS A O 1
ATOM 1540 N N . GLY A 1 196 ? -13.556 20.031 16.194 1.00 85.88 196 GLY A N 1
ATOM 1541 C CA . GLY A 1 196 ? -14.187 18.735 16.436 1.00 85.88 196 GLY A CA 1
ATOM 1542 C C . GLY A 1 196 ? -13.599 17.609 15.584 1.00 85.88 196 GLY A C 1
ATOM 1543 O O . GLY A 1 196 ? -12.654 17.806 14.815 1.00 85.88 196 GLY A O 1
ATOM 1544 N N . ASN A 1 197 ? -14.151 16.406 15.727 1.00 90.06 197 ASN A N 1
ATOM 1545 C CA . ASN A 1 197 ? -13.678 15.232 14.997 1.00 90.06 197 ASN A CA 1
ATOM 1546 C C . ASN A 1 197 ? -14.383 15.082 13.649 1.00 90.06 197 ASN A C 1
ATOM 1548 O O . ASN A 1 197 ? -13.784 14.561 12.709 1.00 90.06 197 ASN A O 1
ATOM 1552 N N . PHE A 1 198 ? -15.629 15.547 13.530 1.00 91.81 198 PHE A N 1
ATOM 1553 C CA . PHE A 1 198 ? -16.417 15.364 12.313 1.00 91.81 198 PHE A CA 1
ATOM 1554 C C . PHE A 1 198 ? -15.842 16.123 11.107 1.00 91.81 198 PHE A C 1
ATOM 1556 O O . PHE A 1 198 ? -15.585 15.520 10.065 1.00 91.81 198 PHE A O 1
ATOM 1563 N N . LEU A 1 199 ? -15.590 17.433 11.243 1.00 91.06 199 LEU A N 1
ATOM 1564 C CA . LEU A 1 199 ? -15.152 18.282 10.124 1.00 91.06 199 LEU A CA 1
ATOM 1565 C C . LEU A 1 199 ? -13.840 17.817 9.458 1.00 91.06 199 LEU A C 1
ATOM 1567 O O . LEU A 1 199 ? -13.781 17.836 8.227 1.00 91.06 199 LEU A O 1
ATOM 1571 N N . PRO A 1 200 ? -12.787 17.414 10.200 1.00 90.94 200 PRO A N 1
ATOM 1572 C CA . PRO A 1 200 ? -11.585 16.809 9.623 1.00 90.94 200 PRO A CA 1
ATOM 1573 C C . PRO A 1 200 ? -11.859 15.625 8.694 1.00 90.94 200 PRO A C 1
ATOM 1575 O O . PRO A 1 200 ? -11.377 15.606 7.565 1.00 90.94 200 PRO A O 1
ATOM 1578 N N . PHE A 1 201 ? -12.665 14.665 9.150 1.00 93.06 201 PHE A N 1
ATOM 1579 C CA . PHE A 1 201 ? -12.999 13.474 8.371 1.00 93.06 201 PHE A CA 1
ATOM 1580 C C . PHE A 1 201 ? -13.905 13.821 7.194 1.00 93.06 201 PHE A C 1
ATOM 1582 O O . PHE A 1 201 ? -13.658 13.363 6.084 1.00 93.06 201 PHE A O 1
ATOM 1589 N N . GLN A 1 202 ? -14.908 14.676 7.405 1.00 92.88 202 GLN A N 1
ATOM 1590 C CA . GLN A 1 202 ? -15.776 15.135 6.326 1.00 92.88 202 GLN A CA 1
ATOM 1591 C C . GLN A 1 202 ? -14.948 15.745 5.190 1.00 92.88 202 GLN A C 1
ATOM 1593 O O . GLN A 1 202 ? -15.086 15.313 4.053 1.00 92.88 202 GLN A O 1
ATOM 1598 N N . ARG A 1 203 ? -14.044 16.687 5.488 1.00 90.56 203 ARG A N 1
ATOM 1599 C CA . ARG A 1 203 ? -13.206 17.336 4.465 1.00 90.56 203 ARG A CA 1
ATOM 1600 C C . ARG A 1 203 ? -12.324 16.355 3.699 1.00 90.56 203 ARG A C 1
ATOM 1602 O O . ARG A 1 203 ? -12.163 16.529 2.498 1.00 90.56 203 ARG A O 1
ATOM 1609 N N . GLU A 1 204 ? -11.773 15.347 4.371 1.00 89.31 204 GLU A N 1
ATOM 1610 C CA . GLU A 1 204 ? -10.888 14.365 3.733 1.00 89.31 204 GLU A CA 1
ATOM 1611 C C . GLU A 1 204 ? -11.642 13.401 2.794 1.00 89.31 204 GLU A C 1
ATOM 1613 O O . GLU A 1 204 ? -11.069 12.904 1.824 1.00 89.31 204 GLU A O 1
ATOM 1618 N N . PHE A 1 205 ? -12.931 13.143 3.052 1.00 90.00 205 PHE A N 1
ATOM 1619 C CA . PHE A 1 205 ? -13.720 12.143 2.318 1.00 90.00 205 PHE A CA 1
ATOM 1620 C C . PHE A 1 205 ? -14.851 12.717 1.441 1.00 90.00 205 PHE A C 1
ATOM 1622 O O . PHE A 1 205 ? -15.500 11.958 0.727 1.00 90.00 205 PHE A O 1
ATOM 1629 N N . GLN A 1 206 ? -15.099 14.032 1.444 1.00 84.19 206 GLN A N 1
ATOM 1630 C CA . GLN A 1 206 ? -16.245 14.648 0.751 1.00 84.19 206 GLN A CA 1
ATOM 1631 C C . GLN A 1 206 ? -16.196 14.556 -0.788 1.00 84.19 206 GLN A C 1
ATOM 1633 O O . GLN A 1 206 ? -17.240 14.684 -1.425 1.00 84.19 206 GLN A O 1
ATOM 1638 N N . GLN A 1 207 ? -15.024 14.352 -1.401 1.00 66.12 207 GLN A N 1
ATOM 1639 C CA . GLN A 1 207 ? -14.850 14.318 -2.865 1.00 66.12 207 GLN A CA 1
ATOM 1640 C C . GLN A 1 207 ? -13.797 13.291 -3.313 1.00 66.12 207 GLN A C 1
ATOM 1642 O O . GLN A 1 207 ? -13.007 13.550 -4.219 1.00 66.12 207 GLN A O 1
ATOM 1647 N N . SER A 1 208 ? -13.767 12.127 -2.668 1.00 70.00 208 SER A N 1
ATOM 1648 C CA . SER A 1 208 ? -12.703 11.147 -2.890 1.00 70.00 208 SER A CA 1
ATOM 1649 C C . SER A 1 208 ? -13.237 9.929 -3.644 1.00 70.00 208 SER A C 1
ATOM 1651 O O . SER A 1 208 ? -13.983 9.128 -3.088 1.00 70.00 208 SER A O 1
ATOM 1653 N N . ILE A 1 209 ? -12.857 9.801 -4.918 1.00 77.00 209 ILE A N 1
ATOM 1654 C CA . ILE A 1 209 ? -12.993 8.554 -5.682 1.00 77.00 209 ILE A CA 1
ATOM 1655 C C . ILE A 1 209 ? -11.673 7.801 -5.533 1.00 77.00 209 ILE A C 1
ATOM 1657 O O . ILE A 1 209 ? -10.607 8.352 -5.814 1.00 77.00 209 ILE A O 1
ATOM 1661 N N . PHE A 1 210 ? -11.747 6.561 -5.058 1.00 76.12 210 PHE A N 1
ATOM 1662 C CA . PHE A 1 210 ? -10.590 5.690 -4.890 1.00 76.12 210 PHE A CA 1
ATOM 1663 C C . PHE A 1 210 ? -10.676 4.552 -5.900 1.00 76.12 210 PHE A C 1
ATOM 1665 O O . PHE A 1 210 ? -11.624 3.771 -5.869 1.00 76.12 210 PHE A O 1
ATOM 1672 N N . GLU A 1 211 ? -9.686 4.467 -6.782 1.00 71.00 211 GLU A N 1
ATOM 1673 C CA . GLU A 1 211 ? -9.582 3.390 -7.764 1.00 71.00 211 GLU A CA 1
ATOM 1674 C C . GLU A 1 211 ? -8.770 2.217 -7.191 1.00 71.00 211 GLU A C 1
ATOM 1676 O O . GLU A 1 211 ? -7.800 2.460 -6.462 1.00 71.00 211 GLU A O 1
ATOM 1681 N N . PRO A 1 212 ? -9.115 0.958 -7.521 1.00 67.88 212 PRO A N 1
ATOM 1682 C CA . PRO A 1 212 ? -8.315 -0.202 -7.144 1.00 67.88 212 PRO A CA 1
ATOM 1683 C C . PRO A 1 212 ? -6.858 -0.076 -7.606 1.00 67.88 212 PRO A C 1
ATOM 1685 O O . PRO A 1 212 ? -6.564 0.404 -8.708 1.00 67.88 212 PRO A O 1
ATOM 1688 N N . ILE A 1 213 ? -5.931 -0.541 -6.766 1.00 60.75 213 ILE A N 1
ATOM 1689 C CA . ILE A 1 213 ? -4.501 -0.544 -7.088 1.00 60.75 213 ILE A CA 1
ATOM 1690 C C . ILE A 1 213 ? -4.242 -1.416 -8.326 1.00 60.75 213 ILE A C 1
ATOM 1692 O O . ILE A 1 213 ? -4.644 -2.576 -8.380 1.00 60.75 213 ILE A O 1
ATOM 1696 N N . GLN A 1 214 ? -3.499 -0.873 -9.296 1.00 56.88 214 GLN A N 1
ATOM 1697 C CA . GLN A 1 214 ? -3.004 -1.638 -10.444 1.00 56.88 214 GLN A CA 1
ATOM 1698 C C . GLN A 1 214 ? -1.915 -2.643 -10.016 1.00 56.88 214 GLN A C 1
ATOM 1700 O O . GLN A 1 214 ? -1.086 -2.306 -9.162 1.00 56.88 214 GLN A O 1
ATOM 1705 N N . PRO A 1 215 ? -1.850 -3.850 -10.612 1.00 50.84 215 PRO A N 1
ATOM 1706 C CA . PRO A 1 215 ? -0.851 -4.856 -10.261 1.00 50.84 215 PRO A CA 1
ATOM 1707 C C . PRO A 1 215 ? 0.584 -4.322 -10.382 1.00 50.84 215 PRO A C 1
ATOM 1709 O O . PRO A 1 215 ? 1.014 -3.870 -11.443 1.00 50.84 215 PRO A O 1
ATOM 1712 N N . ILE A 1 216 ? 1.358 -4.402 -9.296 1.00 48.22 216 ILE A N 1
ATOM 1713 C CA . ILE A 1 216 ? 2.774 -4.014 -9.303 1.00 48.22 216 ILE A CA 1
ATOM 1714 C C . ILE A 1 216 ? 3.617 -5.210 -9.773 1.00 48.22 216 ILE A C 1
ATOM 1716 O O . ILE A 1 216 ? 3.909 -6.122 -8.995 1.00 48.22 216 ILE A O 1
ATOM 1720 N N . HIS A 1 217 ? 4.067 -5.187 -11.030 1.00 43.41 217 HIS A N 1
ATOM 1721 C CA . HIS A 1 217 ? 5.054 -6.130 -11.573 1.00 43.41 217 HIS A CA 1
ATOM 1722 C C . HIS A 1 217 ? 6.490 -5.723 -11.194 1.00 43.41 217 HIS A C 1
ATOM 1724 O O . HIS A 1 217 ? 7.297 -5.390 -12.056 1.00 43.41 217 HIS A O 1
ATOM 1730 N N . GLN A 1 218 ? 6.841 -5.725 -9.906 1.00 42.75 218 GLN A N 1
ATOM 1731 C CA . GLN A 1 218 ? 8.240 -5.553 -9.488 1.00 42.75 218 GLN A CA 1
ATOM 1732 C C . GLN A 1 218 ? 8.627 -6.561 -8.402 1.00 42.75 218 GLN A C 1
ATOM 1734 O O . GLN A 1 218 ? 7.980 -6.671 -7.355 1.00 42.75 218 GLN A O 1
ATOM 1739 N N . ALA A 1 219 ? 9.699 -7.310 -8.675 1.00 32.72 219 ALA A N 1
ATOM 1740 C CA . ALA A 1 219 ? 10.305 -8.244 -7.736 1.00 32.72 219 ALA A CA 1
ATOM 1741 C C . ALA A 1 219 ? 11.105 -7.485 -6.660 1.00 32.72 219 ALA A C 1
ATOM 1743 O O . ALA A 1 219 ? 11.826 -6.539 -6.969 1.00 32.72 219 ALA A O 1
ATOM 1744 N N . ASN A 1 220 ? 11.028 -7.962 -5.413 1.00 37.66 220 ASN A N 1
ATOM 1745 C CA . ASN A 1 220 ? 11.828 -7.544 -4.244 1.00 37.66 220 ASN A CA 1
ATOM 1746 C C . ASN A 1 220 ? 11.440 -6.259 -3.494 1.00 37.66 220 ASN A C 1
ATOM 1748 O O . ASN A 1 220 ? 12.242 -5.726 -2.728 1.00 37.66 220 ASN A O 1
ATOM 1752 N N . THR A 1 221 ? 10.200 -5.797 -3.589 1.00 42.44 221 THR A N 1
ATOM 1753 C CA . THR A 1 221 ? 9.697 -4.718 -2.724 1.00 42.44 221 THR A CA 1
ATOM 1754 C C . THR A 1 221 ? 8.986 -5.271 -1.489 1.00 42.44 221 THR A C 1
ATOM 1756 O O . THR A 1 221 ? 7.762 -5.376 -1.433 1.00 42.44 221 THR A O 1
ATOM 1759 N N . ILE A 1 222 ? 9.769 -5.641 -0.470 1.00 44.38 222 ILE A N 1
ATOM 1760 C CA . ILE A 1 222 ? 9.266 -5.741 0.908 1.00 44.38 222 ILE A CA 1
ATOM 1761 C C . ILE A 1 222 ? 9.233 -4.303 1.440 1.00 44.38 222 ILE A C 1
ATOM 1763 O O . ILE A 1 222 ? 10.238 -3.774 1.905 1.00 44.38 222 ILE A O 1
ATOM 1767 N N . CYS A 1 223 ? 8.106 -3.623 1.247 1.00 43.47 223 CYS A N 1
ATOM 1768 C CA . CYS A 1 223 ? 7.820 -2.296 1.792 1.00 43.47 223 CYS A CA 1
ATOM 1769 C C . CYS A 1 223 ? 6.367 -2.293 2.235 1.00 43.47 223 CYS A C 1
ATOM 1771 O O . CYS A 1 223 ? 5.482 -2.575 1.430 1.00 43.47 223 CYS A O 1
ATOM 1773 N N . GLY A 1 224 ? 6.137 -2.001 3.506 1.00 40.69 224 GLY A N 1
ATOM 1774 C CA . GLY A 1 224 ? 4.872 -2.278 4.167 1.00 40.69 224 GLY A CA 1
ATOM 1775 C C . GLY A 1 224 ? 5.036 -3.387 5.211 1.00 40.69 224 GLY A C 1
ATOM 1776 O O . GLY A 1 224 ? 5.735 -4.368 4.957 1.00 40.69 224 GLY A O 1
ATOM 1777 N N . PRO A 1 225 ? 4.385 -3.279 6.377 1.00 37.91 225 PRO A N 1
ATOM 1778 C CA . PRO A 1 225 ? 4.244 -4.396 7.307 1.00 37.91 225 PRO A CA 1
ATOM 1779 C C . PRO A 1 225 ? 3.303 -5.495 6.779 1.00 37.91 225 PRO A C 1
ATOM 1781 O O . PRO A 1 225 ? 3.296 -6.588 7.339 1.00 37.91 225 PRO A O 1
ATOM 1784 N N . TYR A 1 226 ? 2.553 -5.219 5.701 1.00 53.69 226 TYR A N 1
ATOM 1785 C CA . TYR A 1 226 ? 1.529 -6.083 5.113 1.00 53.69 226 TYR A CA 1
ATOM 1786 C C . TYR A 1 226 ? 1.564 -5.927 3.580 1.00 53.69 226 TYR A C 1
ATOM 1788 O O . TYR A 1 226 ? 1.459 -4.810 3.075 1.00 53.69 226 TYR A O 1
ATOM 1796 N N . ARG A 1 227 ? 1.758 -7.015 2.819 1.00 48.31 227 ARG A N 1
ATOM 1797 C CA . ARG A 1 227 ? 1.696 -7.009 1.342 1.00 48.31 227 ARG A CA 1
ATOM 1798 C C . ARG A 1 227 ? 0.505 -7.854 0.883 1.00 48.31 227 ARG A C 1
ATOM 1800 O O . ARG A 1 227 ? 0.331 -8.962 1.378 1.00 48.31 227 ARG A O 1
ATOM 1807 N N . PHE A 1 228 ? -0.231 -7.375 -0.122 1.00 48.97 228 PHE A N 1
ATOM 1808 C CA . PHE A 1 228 ? -0.985 -8.230 -1.044 1.00 48.97 228 PHE A CA 1
ATOM 1809 C C . PHE A 1 228 ? 0.042 -8.982 -1.906 1.00 48.97 228 PHE A C 1
ATOM 1811 O O . PHE A 1 228 ? 0.772 -8.358 -2.688 1.00 48.97 228 PHE A O 1
ATOM 1818 N N . LEU A 1 229 ? 0.203 -10.296 -1.722 1.00 38.41 229 LEU A N 1
ATOM 1819 C CA . LEU A 1 229 ? 1.113 -11.067 -2.573 1.00 38.41 229 LEU A CA 1
ATOM 1820 C C . LEU A 1 229 ? 0.593 -11.027 -4.018 1.00 38.41 229 LEU A C 1
ATOM 1822 O O . LEU A 1 229 ? -0.476 -11.544 -4.302 1.00 38.41 229 LEU A O 1
ATOM 1826 N N . THR A 1 230 ? 1.364 -10.346 -4.875 1.00 37.53 230 THR A N 1
ATOM 1827 C CA . THR A 1 230 ? 1.448 -10.463 -6.345 1.00 37.53 230 THR A CA 1
ATOM 1828 C C . THR A 1 230 ? 0.295 -11.228 -6.991 1.00 37.53 230 THR A C 1
ATOM 1830 O O . THR A 1 230 ? 0.418 -12.416 -7.251 1.00 37.53 230 THR A O 1
ATOM 1833 N N . ASP A 1 231 ? -0.849 -10.583 -7.171 1.00 38.50 231 ASP A N 1
ATOM 1834 C CA . ASP A 1 231 ? -1.353 -10.224 -8.507 1.00 38.50 231 ASP A CA 1
ATOM 1835 C C . ASP A 1 231 ? -2.486 -9.177 -8.433 1.00 38.50 231 ASP A C 1
ATOM 1837 O O . ASP A 1 231 ? -3.117 -8.861 -9.439 1.00 38.50 231 ASP A O 1
ATOM 1841 N N . GLY A 1 232 ? -2.749 -8.626 -7.242 1.00 41.69 232 GLY A N 1
ATOM 1842 C CA . GLY A 1 232 ? -3.869 -7.710 -7.011 1.00 41.69 232 GLY A CA 1
ATOM 1843 C C . GLY A 1 232 ? -5.246 -8.379 -7.101 1.00 41.69 232 GLY A C 1
ATOM 1844 O O . GLY A 1 232 ? -6.247 -7.675 -7.030 1.00 41.69 232 GLY A O 1
ATOM 1845 N N . SER A 1 233 ? -5.309 -9.709 -7.247 1.00 37.84 233 SER A N 1
ATOM 1846 C CA . SER A 1 233 ? -6.554 -10.453 -7.446 1.00 37.84 233 SER A CA 1
ATOM 1847 C C . SER A 1 233 ? -7.017 -11.221 -6.205 1.00 37.84 233 SER A C 1
ATOM 1849 O O . SER A 1 233 ? -8.198 -11.546 -6.106 1.00 37.84 233 SER A O 1
ATOM 1851 N N . THR A 1 234 ? -6.136 -11.463 -5.223 1.00 41.88 234 THR A N 1
ATOM 1852 C CA . THR A 1 234 ? -6.491 -12.169 -3.979 1.00 41.88 234 THR A CA 1
ATOM 1853 C C . THR A 1 234 ? -5.835 -11.558 -2.730 1.00 41.88 234 THR A C 1
ATOM 1855 O O . THR A 1 234 ? -4.641 -11.260 -2.692 1.00 41.88 234 THR A O 1
ATOM 1858 N N . VAL A 1 235 ? -6.629 -11.370 -1.668 1.00 49.94 235 VAL A N 1
ATOM 1859 C CA . VAL A 1 235 ? -6.175 -10.930 -0.322 1.00 49.94 235 VAL A CA 1
ATOM 1860 C C . VAL A 1 235 ? -5.838 -12.130 0.569 1.00 49.94 235 VAL A C 1
ATOM 1862 O O . VAL A 1 235 ? -5.518 -11.977 1.742 1.00 49.94 235 VAL A O 1
ATOM 1865 N N . GLU A 1 236 ? -5.893 -13.348 0.029 1.00 41.28 236 GLU A N 1
ATOM 1866 C CA . GLU A 1 236 ? -5.791 -14.595 0.798 1.00 41.28 236 GLU A CA 1
ATOM 1867 C C . GLU A 1 236 ? -4.455 -14.757 1.549 1.00 41.28 236 GLU A C 1
ATOM 1869 O O . GLU A 1 236 ? -4.357 -15.572 2.459 1.00 41.28 236 GLU A O 1
ATOM 1874 N N . ASN A 1 237 ? -3.441 -13.941 1.238 1.00 45.41 237 ASN A N 1
ATOM 1875 C CA . ASN A 1 237 ? -2.100 -14.028 1.815 1.00 45.41 237 ASN A CA 1
ATOM 1876 C C . ASN A 1 237 ? -1.655 -12.776 2.599 1.00 45.41 237 ASN A C 1
ATOM 1878 O O . ASN A 1 237 ? -0.482 -12.394 2.537 1.00 45.41 237 ASN A O 1
ATOM 1882 N N . VAL A 1 238 ? -2.547 -12.114 3.346 1.00 46.22 238 VAL A N 1
ATOM 1883 C CA . VAL A 1 238 ? -2.123 -11.046 4.275 1.00 46.22 238 VAL A CA 1
ATOM 1884 C C . VAL A 1 238 ? -1.420 -11.670 5.485 1.00 46.22 238 VAL A C 1
ATOM 1886 O O . VAL A 1 238 ? -2.053 -12.138 6.425 1.00 46.22 238 VAL A O 1
ATOM 1889 N N . SER A 1 239 ? -0.085 -11.684 5.464 1.00 47.59 239 SER A N 1
ATOM 1890 C CA . SER A 1 239 ? 0.739 -12.041 6.628 1.00 47.59 239 SER A CA 1
ATOM 1891 C C . SER A 1 239 ? 1.087 -10.792 7.435 1.00 47.59 239 SER A C 1
ATOM 1893 O O . SER A 1 239 ? 1.590 -9.812 6.880 1.00 47.59 239 SER A O 1
ATOM 1895 N N . ILE A 1 240 ? 0.832 -10.833 8.746 1.00 51.47 240 ILE A N 1
ATOM 1896 C CA . ILE A 1 240 ? 1.122 -9.740 9.678 1.00 51.47 240 ILE A CA 1
ATOM 1897 C C . ILE A 1 240 ? 2.535 -9.914 10.235 1.00 51.47 240 ILE A C 1
ATOM 1899 O O . ILE A 1 240 ? 2.774 -10.777 11.078 1.00 51.47 240 ILE A O 1
ATOM 1903 N N . PHE A 1 241 ? 3.484 -9.091 9.772 1.00 52.50 241 PHE A N 1
ATOM 1904 C CA . PHE A 1 241 ? 4.849 -9.101 10.302 1.00 52.50 241 PHE A CA 1
ATOM 1905 C C . PHE A 1 241 ? 4.984 -8.152 11.497 1.00 52.50 241 PHE A C 1
ATOM 1907 O O . PHE A 1 241 ? 4.881 -6.927 11.359 1.00 52.50 241 PHE A O 1
ATOM 1914 N N . ASP A 1 242 ? 5.305 -8.710 12.664 1.00 60.47 242 ASP A N 1
ATOM 1915 C CA . ASP A 1 242 ? 5.576 -7.957 13.893 1.00 60.47 242 ASP A CA 1
ATOM 1916 C C . ASP A 1 242 ? 6.997 -7.358 13.914 1.00 60.47 242 ASP A C 1
ATOM 1918 O O . ASP A 1 242 ? 7.820 -7.609 14.791 1.00 60.47 242 ASP A O 1
ATOM 1922 N N . LEU A 1 243 ? 7.340 -6.584 12.881 1.00 70.81 243 LEU A N 1
ATOM 1923 C CA . LEU A 1 243 ? 8.590 -5.825 12.858 1.00 70.81 243 LEU A CA 1
ATOM 1924 C C . LEU A 1 243 ? 8.390 -4.465 13.518 1.00 70.81 243 LEU A C 1
ATOM 1926 O O . LEU A 1 243 ? 7.442 -3.736 13.206 1.00 70.81 243 LEU A O 1
ATOM 1930 N N . THR A 1 244 ? 9.343 -4.056 14.353 1.00 77.38 244 THR A N 1
ATOM 1931 C CA . THR A 1 244 ? 9.342 -2.718 14.961 1.00 77.38 244 THR A CA 1
ATOM 1932 C C . THR A 1 244 ? 9.318 -1.632 13.869 1.00 77.38 244 THR A C 1
ATOM 1934 O O . THR A 1 244 ? 10.014 -1.771 12.862 1.00 77.38 244 THR A O 1
ATOM 1937 N N . PRO A 1 245 ? 8.535 -0.543 13.997 1.00 76.38 245 PRO A N 1
ATOM 1938 C CA . PRO A 1 245 ? 8.556 0.548 13.022 1.00 76.38 245 PRO A CA 1
ATOM 1939 C C . PRO A 1 245 ? 9.936 1.186 12.881 1.00 76.38 245 PRO A C 1
ATOM 1941 O O . PRO A 1 245 ? 10.583 1.519 13.878 1.00 76.38 245 PRO A O 1
ATOM 1944 N N . CYS A 1 246 ? 10.363 1.425 11.641 1.00 79.62 246 CYS A N 1
ATOM 1945 C CA . CYS A 1 246 ? 11.532 2.252 11.376 1.00 79.62 246 CYS A CA 1
ATOM 1946 C C . CYS A 1 246 ? 11.288 3.672 11.907 1.00 79.62 246 CYS A C 1
ATOM 1948 O O . CYS A 1 246 ? 10.286 4.306 11.573 1.00 79.62 246 CYS A O 1
ATOM 1950 N N . LYS A 1 247 ? 12.237 4.215 12.681 1.00 81.06 247 LYS A N 1
ATOM 1951 C CA . LYS A 1 247 ? 12.158 5.590 13.213 1.00 81.06 247 LYS A CA 1
ATOM 1952 C C . LYS A 1 247 ? 12.014 6.668 12.131 1.00 81.06 247 LYS A C 1
ATOM 1954 O O . LYS A 1 247 ? 11.511 7.746 12.423 1.00 81.06 247 LYS A O 1
ATOM 1959 N N . TYR A 1 248 ? 12.458 6.383 10.905 1.00 77.69 248 TYR A N 1
ATOM 1960 C CA . TYR A 1 248 ? 12.400 7.306 9.769 1.00 77.69 248 TYR A CA 1
ATOM 1961 C C . TYR A 1 248 ? 11.138 7.136 8.906 1.00 77.69 248 TYR A C 1
ATOM 1963 O O . TYR A 1 248 ? 10.885 7.978 8.046 1.00 77.69 248 TYR A O 1
ATOM 1971 N N . GLY A 1 249 ? 10.340 6.081 9.122 1.00 74.88 249 GLY A N 1
ATOM 1972 C CA . GLY A 1 249 ? 9.096 5.829 8.386 1.00 74.88 249 GLY A CA 1
ATOM 1973 C C . GLY A 1 249 ? 9.261 5.903 6.864 1.00 74.88 249 GLY A C 1
ATOM 1974 O O . GLY A 1 249 ? 10.193 5.319 6.311 1.00 74.88 249 GLY A O 1
ATOM 1975 N N . ALA A 1 250 ? 8.379 6.653 6.194 1.00 74.50 250 ALA A N 1
ATOM 1976 C CA . ALA A 1 250 ? 8.416 6.866 4.743 1.00 74.50 250 ALA A CA 1
ATOM 1977 C C . ALA A 1 250 ? 9.674 7.605 4.238 1.00 74.50 250 ALA A C 1
ATOM 1979 O O . ALA A 1 250 ? 9.991 7.537 3.056 1.00 74.50 250 ALA A O 1
ATOM 1980 N N . LYS A 1 251 ? 10.424 8.277 5.127 1.00 75.00 251 LYS A N 1
ATOM 1981 C CA . LYS A 1 251 ? 11.665 9.006 4.805 1.00 75.00 251 LYS A CA 1
ATOM 1982 C C . LYS A 1 251 ? 12.928 8.158 4.990 1.00 75.00 251 LYS A C 1
ATOM 1984 O O . LYS A 1 251 ? 14.040 8.690 4.974 1.00 75.00 251 LYS A O 1
ATOM 1989 N N . CYS A 1 252 ? 12.781 6.858 5.241 1.00 76.75 252 CYS A N 1
ATOM 1990 C CA . CYS A 1 252 ? 13.916 5.962 5.407 1.00 76.75 252 CYS A CA 1
ATOM 1991 C C . CYS A 1 252 ? 14.767 5.914 4.128 1.00 76.75 252 CYS A C 1
ATOM 1993 O O . CYS A 1 252 ? 14.250 5.663 3.044 1.00 76.75 252 CYS A O 1
ATOM 1995 N N . ARG A 1 253 ? 16.082 6.123 4.271 1.00 75.19 253 ARG A N 1
ATOM 1996 C CA . ARG A 1 253 ? 17.063 6.032 3.173 1.00 75.19 253 ARG A CA 1
ATOM 1997 C C . ARG A 1 253 ? 17.760 4.672 3.096 1.00 75.19 253 ARG A C 1
ATOM 1999 O O . ARG A 1 253 ? 18.588 4.460 2.224 1.00 75.19 253 ARG A O 1
ATOM 2006 N N . ASP A 1 254 ? 17.432 3.755 4.001 1.00 72.25 254 ASP A N 1
ATOM 2007 C CA . ASP A 1 254 ? 18.118 2.465 4.161 1.00 72.25 254 ASP A CA 1
ATOM 2008 C C . ASP A 1 254 ? 17.236 1.299 3.669 1.00 72.25 254 ASP A C 1
ATOM 2010 O O . ASP A 1 254 ? 17.374 0.153 4.084 1.00 72.25 254 ASP A O 1
ATOM 2014 N N . LEU A 1 255 ? 16.314 1.593 2.744 1.00 69.56 255 LEU A N 1
ATOM 2015 C CA . LEU A 1 255 ? 15.341 0.645 2.181 1.00 69.56 255 LEU A CA 1
ATOM 2016 C C . LEU A 1 255 ? 15.961 -0.451 1.300 1.00 69.56 255 LEU A C 1
ATOM 2018 O O . LEU A 1 255 ? 15.274 -1.397 0.919 1.00 69.56 255 LEU A O 1
ATOM 2022 N N . TYR A 1 256 ? 17.242 -0.321 0.969 1.00 65.50 256 TYR A N 1
ATOM 2023 C CA . TYR A 1 256 ? 18.005 -1.289 0.176 1.00 65.50 256 TYR A CA 1
ATOM 2024 C C . TYR A 1 256 ? 18.972 -2.105 1.033 1.00 65.50 256 TYR A C 1
ATOM 2026 O O . TYR A 1 256 ? 19.585 -3.061 0.558 1.00 65.50 256 TYR A O 1
ATOM 2034 N N . GLU A 1 257 ? 19.098 -1.765 2.317 1.00 65.62 257 GLU A N 1
ATOM 2035 C CA . GLU A 1 257 ? 19.897 -2.536 3.249 1.00 65.62 257 GLU A CA 1
ATOM 2036 C C . GLU A 1 257 ? 19.087 -3.746 3.723 1.00 65.62 257 GLU A C 1
ATOM 2038 O O . GLU A 1 257 ? 18.166 -3.638 4.531 1.00 65.62 257 GLU A O 1
ATOM 2043 N N . SER A 1 258 ? 19.453 -4.928 3.219 1.00 63.94 258 SER A N 1
ATOM 2044 C CA . SER A 1 258 ? 18.743 -6.185 3.499 1.00 63.94 258 SER A CA 1
ATOM 2045 C C . SER A 1 258 ? 18.612 -6.493 4.995 1.00 63.94 258 SER A C 1
ATOM 2047 O O . SER A 1 258 ? 17.622 -7.091 5.406 1.00 63.94 258 SER A O 1
ATOM 2049 N N . ALA A 1 259 ? 19.588 -6.094 5.816 1.00 70.44 259 ALA A N 1
ATOM 2050 C CA . ALA A 1 259 ? 19.514 -6.247 7.267 1.00 70.44 259 ALA A CA 1
ATOM 2051 C C . ALA A 1 259 ? 18.468 -5.303 7.886 1.00 70.44 259 ALA A C 1
ATOM 2053 O O . ALA A 1 259 ? 17.656 -5.736 8.703 1.00 70.44 259 ALA A O 1
ATOM 2054 N N . HIS A 1 260 ? 18.431 -4.043 7.442 1.00 77.75 260 HIS A N 1
ATOM 2055 C CA . HIS A 1 260 ? 17.502 -3.028 7.935 1.00 77.75 260 HIS A CA 1
ATOM 2056 C C . HIS A 1 260 ? 16.043 -3.392 7.636 1.00 77.75 260 HIS A C 1
ATOM 2058 O O . HIS A 1 260 ? 15.213 -3.407 8.543 1.00 77.75 260 HIS A O 1
ATOM 2064 N N . VAL A 1 261 ? 15.727 -3.736 6.384 1.00 69.44 261 VAL A N 1
ATOM 2065 C CA . VAL A 1 261 ? 14.346 -4.062 5.969 1.00 69.44 261 VAL A CA 1
ATOM 2066 C C . VAL A 1 261 ? 13.820 -5.375 6.550 1.00 69.44 261 VAL A C 1
ATOM 2068 O O . VAL A 1 261 ? 12.614 -5.584 6.593 1.00 69.44 261 VAL A O 1
ATOM 2071 N N . ARG A 1 262 ? 14.705 -6.263 7.021 1.00 72.38 262 ARG A N 1
ATOM 2072 C CA . ARG A 1 262 ? 14.310 -7.469 7.771 1.00 72.38 262 ARG A CA 1
ATOM 2073 C C . ARG A 1 262 ? 14.047 -7.191 9.247 1.00 72.38 262 ARG A C 1
ATOM 2075 O O . ARG A 1 262 ? 13.370 -7.984 9.888 1.00 72.38 262 ARG A O 1
ATOM 2082 N N . GLN A 1 263 ? 14.607 -6.114 9.791 1.00 75.31 263 GLN A N 1
ATOM 2083 C CA . GLN A 1 263 ? 14.503 -5.774 11.210 1.00 75.31 263 GLN A CA 1
ATOM 2084 C C . GLN A 1 263 ? 13.396 -4.754 11.488 1.00 75.31 263 GLN A C 1
ATOM 2086 O O . GLN A 1 263 ? 12.789 -4.774 12.560 1.00 75.31 263 GLN A O 1
ATOM 2091 N N . TYR A 1 264 ? 13.132 -3.863 10.533 1.00 75.88 264 TYR A N 1
ATOM 2092 C CA . TYR A 1 264 ? 12.187 -2.770 10.691 1.00 75.88 264 TYR A CA 1
ATOM 2093 C C . TYR A 1 264 ? 11.091 -2.810 9.639 1.00 75.88 264 TYR A C 1
ATOM 2095 O O . TYR A 1 264 ? 11.318 -3.177 8.492 1.00 75.88 264 TYR A O 1
ATOM 2103 N N . SER A 1 265 ? 9.904 -2.368 10.038 1.00 73.50 265 SER A N 1
ATOM 2104 C CA . SER A 1 265 ? 8.789 -2.137 9.122 1.00 73.50 265 SER A CA 1
ATOM 2105 C C . SER A 1 265 ? 8.782 -0.703 8.604 1.00 73.50 265 SER A C 1
ATOM 2107 O O . SER A 1 265 ? 9.121 0.249 9.319 1.00 73.50 265 SER A O 1
ATOM 2109 N N . HIS A 1 266 ? 8.313 -0.549 7.371 1.00 75.12 266 HIS A N 1
ATOM 2110 C CA . HIS A 1 266 ? 8.163 0.732 6.686 1.00 75.12 266 HIS A CA 1
ATOM 2111 C C . HIS A 1 266 ? 6.766 0.833 6.074 1.00 75.12 266 HIS A C 1
ATOM 2113 O O . HIS A 1 266 ? 6.139 -0.205 5.882 1.00 75.12 266 HIS A O 1
ATOM 2119 N N . PRO A 1 267 ? 6.263 2.036 5.757 1.00 73.06 267 PRO A N 1
ATOM 2120 C CA . PRO A 1 267 ? 5.029 2.190 4.984 1.00 73.06 267 PRO A CA 1
ATOM 2121 C C . PRO A 1 267 ? 5.110 1.543 3.586 1.00 73.06 267 PRO A C 1
ATOM 2123 O O . PRO A 1 267 ? 6.214 1.261 3.110 1.00 73.06 267 PRO A O 1
ATOM 2126 N N . PRO A 1 268 ? 3.969 1.300 2.914 1.00 71.62 268 PRO A N 1
ATOM 2127 C CA . PRO A 1 268 ? 3.964 0.782 1.548 1.00 71.62 268 PRO A CA 1
ATOM 2128 C C . PRO A 1 268 ? 4.590 1.766 0.551 1.00 71.62 268 PRO A C 1
ATOM 2130 O O . PRO A 1 268 ? 4.762 2.954 0.828 1.00 71.62 268 PRO A O 1
ATOM 2133 N N . LEU A 1 269 ? 4.930 1.267 -0.636 1.00 72.81 269 LEU A N 1
ATOM 2134 C CA . LEU A 1 269 ? 5.371 2.114 -1.745 1.00 72.81 269 LEU A CA 1
ATOM 2135 C C . LEU A 1 269 ? 4.197 2.864 -2.364 1.00 72.81 269 LEU A C 1
ATOM 2137 O O . LEU A 1 269 ? 3.081 2.350 -2.424 1.00 72.81 269 LEU A O 1
ATOM 2141 N N . CYS A 1 270 ? 4.466 4.068 -2.862 1.00 74.50 270 CYS A N 1
ATOM 2142 C CA . CYS A 1 270 ? 3.514 4.793 -3.686 1.00 74.50 270 CYS A CA 1
ATOM 2143 C C . CYS A 1 270 ? 3.309 4.037 -5.005 1.00 74.50 270 CYS A C 1
ATOM 2145 O O . CYS A 1 270 ? 4.212 3.961 -5.837 1.00 74.50 270 CYS A O 1
ATOM 2147 N N . THR A 1 271 ? 2.107 3.500 -5.203 1.00 68.81 271 THR A N 1
ATOM 2148 C CA . THR A 1 271 ? 1.720 2.747 -6.404 1.00 68.81 271 THR A CA 1
ATOM 2149 C C . THR A 1 271 ? 1.864 3.586 -7.672 1.00 68.81 271 THR A C 1
ATOM 2151 O O . THR A 1 271 ? 2.435 3.118 -8.652 1.00 68.81 271 THR A O 1
ATOM 2154 N N . GLU A 1 272 ? 1.425 4.846 -7.638 1.00 71.00 272 GLU A N 1
ATOM 2155 C CA . GLU A 1 272 ? 1.540 5.793 -8.754 1.00 71.00 272 GLU A CA 1
ATOM 2156 C C . GLU A 1 272 ? 3.005 6.022 -9.156 1.00 71.00 272 GLU A C 1
ATOM 2158 O O . GLU A 1 272 ? 3.342 5.926 -10.338 1.00 71.00 272 GLU A O 1
ATOM 2163 N N . ALA A 1 273 ? 3.886 6.230 -8.170 1.00 71.38 273 ALA A N 1
ATOM 2164 C CA . ALA A 1 273 ? 5.322 6.378 -8.395 1.00 71.38 273 ALA A CA 1
ATOM 2165 C C . ALA A 1 273 ? 5.945 5.098 -8.961 1.00 71.38 273 ALA A C 1
ATOM 2167 O O . ALA A 1 273 ? 6.735 5.174 -9.897 1.00 71.38 273 ALA A O 1
ATOM 2168 N N . CYS A 1 274 ? 5.565 3.926 -8.445 1.00 61.91 274 CYS A N 1
ATOM 2169 C CA . CYS A 1 274 ? 6.073 2.644 -8.933 1.00 61.91 274 CYS A CA 1
ATOM 2170 C C . CYS A 1 274 ? 5.635 2.330 -10.370 1.00 61.91 274 CYS A C 1
ATOM 2172 O O . CYS A 1 274 ? 6.396 1.713 -11.110 1.00 61.91 274 CYS A O 1
ATOM 2174 N N . VAL A 1 275 ? 4.421 2.727 -10.761 1.00 60.00 275 VAL A N 1
ATOM 2175 C CA . VAL A 1 275 ? 3.864 2.432 -12.090 1.00 60.00 275 VAL A CA 1
ATOM 2176 C C . VAL A 1 275 ? 4.303 3.464 -13.127 1.00 60.00 275 VAL A C 1
ATOM 2178 O O . VAL A 1 275 ? 4.654 3.102 -14.246 1.00 60.00 275 VAL A O 1
ATOM 2181 N N . THR A 1 276 ? 4.285 4.751 -12.779 1.00 65.19 276 THR A N 1
ATOM 2182 C CA . THR A 1 276 ? 4.495 5.842 -13.749 1.00 65.19 276 THR A CA 1
ATOM 2183 C C . THR A 1 276 ? 5.871 6.503 -13.643 1.00 65.19 276 THR A C 1
ATOM 2185 O O . THR A 1 276 ? 6.223 7.340 -14.476 1.00 65.19 276 THR A O 1
ATOM 2188 N N . GLY A 1 277 ? 6.651 6.174 -12.609 1.00 66.94 277 GLY A N 1
ATOM 2189 C CA . GLY A 1 277 ? 7.905 6.854 -12.273 1.00 66.94 277 GLY A CA 1
ATOM 2190 C C . GLY A 1 277 ? 7.714 8.249 -11.663 1.00 66.94 277 GLY A C 1
ATOM 2191 O O . GLY A 1 277 ? 8.698 8.929 -11.373 1.00 66.94 277 GLY A O 1
ATOM 2192 N N . LYS A 1 278 ? 6.469 8.710 -11.482 1.00 72.19 278 LYS A N 1
ATOM 2193 C CA . LYS A 1 278 ? 6.122 10.009 -10.892 1.00 72.19 278 LYS A CA 1
ATOM 2194 C C . LYS A 1 278 ? 4.923 9.874 -9.958 1.00 72.19 278 LYS A C 1
ATOM 2196 O O . LYS A 1 278 ? 4.142 8.941 -10.055 1.00 72.19 278 LYS A O 1
ATOM 2201 N N . CYS A 1 279 ? 4.778 10.820 -9.043 1.00 77.62 279 CYS A N 1
ATOM 2202 C CA . CYS A 1 279 ? 3.624 10.907 -8.161 1.00 77.62 279 CYS A CA 1
ATOM 2203 C C . CYS A 1 279 ? 3.054 12.319 -8.246 1.00 77.62 279 CYS A C 1
ATOM 2205 O O . CYS A 1 279 ? 3.802 13.293 -8.151 1.00 77.62 279 CYS A O 1
ATOM 2207 N N . THR A 1 280 ? 1.743 12.439 -8.430 1.00 81.31 280 THR A N 1
ATOM 2208 C CA . THR A 1 280 ? 1.052 13.737 -8.435 1.00 81.31 280 THR A CA 1
ATOM 2209 C C . THR A 1 280 ? 0.753 14.245 -7.024 1.00 81.31 280 THR A C 1
ATOM 2211 O O . THR A 1 280 ? 0.529 15.436 -6.829 1.00 81.31 280 THR A O 1
ATOM 2214 N N . LYS A 1 281 ? 0.818 13.365 -6.018 1.00 75.56 281 LYS A N 1
ATOM 2215 C CA . LYS A 1 281 ? 0.555 13.653 -4.600 1.00 75.56 281 LYS A CA 1
ATOM 2216 C C . LYS A 1 281 ? 1.819 13.982 -3.789 1.00 75.56 281 LYS A C 1
ATOM 2218 O O . LYS A 1 281 ? 1.823 13.828 -2.571 1.00 75.56 281 LYS A O 1
ATOM 2223 N N . ILE A 1 282 ? 2.901 14.432 -4.428 1.00 76.19 282 ILE A N 1
ATOM 2224 C CA . ILE A 1 282 ? 4.155 14.783 -3.726 1.00 76.19 282 ILE A CA 1
ATOM 2225 C C . ILE A 1 282 ? 4.013 15.975 -2.770 1.00 76.19 282 ILE A C 1
ATOM 2227 O O . ILE A 1 282 ? 4.768 16.070 -1.809 1.00 76.19 282 ILE A O 1
ATOM 2231 N N . ASP A 1 283 ? 3.037 16.852 -3.005 1.00 73.06 283 ASP A N 1
ATOM 2232 C CA . ASP A 1 283 ? 2.743 17.988 -2.126 1.00 73.06 283 ASP A CA 1
ATOM 2233 C C . ASP A 1 283 ? 1.723 17.627 -1.030 1.00 73.06 283 ASP A C 1
ATOM 2235 O O . ASP A 1 283 ? 1.523 18.380 -0.073 1.00 73.06 283 ASP A O 1
ATOM 2239 N N . ASP A 1 284 ? 1.085 16.454 -1.128 1.00 74.31 284 ASP A N 1
ATOM 2240 C CA . ASP A 1 284 ? 0.230 15.938 -0.067 1.00 74.31 284 ASP A CA 1
ATOM 2241 C C . ASP A 1 284 ? 1.123 15.366 1.037 1.00 74.31 284 ASP A C 1
ATOM 2243 O O . ASP A 1 284 ? 1.640 14.251 0.957 1.00 74.31 284 ASP A O 1
ATOM 2247 N N . ILE A 1 285 ? 1.297 16.155 2.099 1.00 68.88 285 ILE A N 1
ATOM 2248 C CA . ILE A 1 285 ? 2.117 15.789 3.256 1.00 68.88 285 ILE A CA 1
ATOM 2249 C C . ILE A 1 285 ? 1.796 14.374 3.756 1.00 68.88 285 ILE A C 1
ATOM 2251 O O . ILE A 1 285 ? 2.694 13.600 4.060 1.00 68.88 285 ILE A O 1
ATOM 2255 N N . VAL A 1 286 ? 0.527 13.982 3.773 1.00 66.50 286 VAL A N 1
ATOM 2256 C CA . VAL A 1 286 ? 0.093 12.676 4.278 1.00 66.50 286 VAL A CA 1
ATOM 2257 C C . VAL A 1 286 ? 0.586 11.583 3.379 1.00 66.50 286 VAL A C 1
ATOM 2259 O O . VAL A 1 286 ? 1.103 10.584 3.869 1.00 66.50 286 VAL A O 1
ATOM 2262 N N . HIS A 1 287 ? 0.420 11.778 2.077 1.00 75.62 287 HIS A N 1
ATOM 2263 C CA . HIS A 1 287 ? 0.884 10.846 1.075 1.00 75.62 287 HIS A CA 1
ATOM 2264 C C . HIS A 1 287 ? 2.392 10.631 1.222 1.00 75.62 287 HIS A C 1
ATOM 2266 O O . HIS A 1 287 ? 2.844 9.494 1.319 1.00 75.62 287 HIS A O 1
ATOM 2272 N N . VAL A 1 288 ? 3.162 11.710 1.384 1.00 72.00 288 VAL A N 1
ATOM 2273 C CA . VAL A 1 288 ? 4.619 11.652 1.600 1.00 72.00 288 VAL A CA 1
ATOM 2274 C C . VAL A 1 288 ? 5.007 10.961 2.915 1.00 72.00 288 VAL A C 1
ATOM 2276 O O . VAL A 1 288 ? 6.054 10.321 2.982 1.00 72.00 288 VAL A O 1
ATOM 2279 N N . TYR A 1 289 ? 4.191 11.057 3.969 1.00 70.12 289 TYR A N 1
ATOM 2280 C CA . TYR A 1 289 ? 4.438 10.357 5.240 1.00 70.12 289 TYR A CA 1
ATOM 2281 C C . TYR A 1 289 ? 3.898 8.918 5.271 1.00 70.12 289 TYR A C 1
ATOM 2283 O O . TYR A 1 289 ? 4.372 8.107 6.071 1.00 70.12 289 TYR A O 1
ATOM 2291 N N . SER A 1 290 ? 2.933 8.594 4.411 1.00 70.69 290 SER A N 1
ATOM 2292 C CA . SER A 1 290 ? 2.227 7.306 4.383 1.00 70.69 290 SER A CA 1
ATOM 2293 C C . SER A 1 290 ? 2.726 6.375 3.287 1.00 70.69 290 SER A C 1
ATOM 2295 O O . SER A 1 290 ? 2.472 5.175 3.367 1.00 70.69 290 SER A O 1
ATOM 2297 N N . PHE A 1 291 ? 3.442 6.906 2.295 1.00 74.25 291 PHE A N 1
ATOM 2298 C CA . PHE A 1 291 ? 3.986 6.145 1.184 1.00 74.25 291 PHE A CA 1
ATOM 2299 C C . PHE A 1 291 ? 5.445 6.486 0.924 1.00 74.25 291 PHE A C 1
ATOM 2301 O O . PHE A 1 291 ? 5.862 7.645 0.879 1.00 74.25 291 PHE A O 1
ATOM 2308 N N . ILE A 1 292 ? 6.220 5.441 0.682 1.00 75.56 292 ILE A N 1
ATOM 2309 C CA . ILE A 1 292 ? 7.593 5.570 0.226 1.00 75.56 292 ILE A CA 1
ATOM 2310 C C . ILE A 1 292 ? 7.579 5.941 -1.256 1.00 75.56 292 ILE A C 1
ATOM 2312 O O . ILE A 1 292 ? 6.970 5.253 -2.076 1.00 75.56 292 ILE A O 1
ATOM 2316 N N . HIS A 1 293 ? 8.312 6.994 -1.596 1.00 74.50 293 HIS A N 1
ATOM 2317 C CA . HIS A 1 293 ? 8.642 7.345 -2.970 1.00 74.50 293 HIS A CA 1
ATOM 2318 C C . HIS A 1 293 ? 10.106 7.022 -3.167 1.00 74.50 293 HIS A C 1
ATOM 2320 O O . HIS A 1 293 ? 10.957 7.574 -2.468 1.00 74.50 293 HIS A O 1
ATOM 2326 N N . ARG A 1 294 ? 10.404 6.112 -4.087 1.00 71.31 294 ARG A N 1
ATOM 2327 C CA . ARG A 1 294 ? 11.784 5.883 -4.488 1.00 71.31 294 ARG A CA 1
ATOM 2328 C C . ARG A 1 294 ? 12.009 6.545 -5.838 1.00 71.31 294 ARG A C 1
ATOM 2330 O O . ARG A 1 294 ? 11.126 6.531 -6.692 1.00 71.31 294 ARG A O 1
ATOM 2337 N N . ASN A 1 295 ? 13.173 7.154 -6.020 1.00 68.25 295 ASN A N 1
ATOM 2338 C CA . ASN A 1 295 ? 13.520 7.734 -7.308 1.00 68.25 295 ASN A CA 1
ATOM 2339 C C . ASN A 1 295 ? 14.025 6.611 -8.200 1.00 68.25 295 ASN A C 1
ATOM 2341 O O . ASN A 1 295 ? 14.986 5.945 -7.837 1.00 68.25 295 ASN A O 1
ATOM 2345 N N . SER A 1 296 ? 13.430 6.379 -9.363 1.00 69.50 296 SER A N 1
ATOM 2346 C CA . SER A 1 296 ? 14.035 5.446 -10.314 1.00 69.50 296 SER A CA 1
ATOM 2347 C C . SER A 1 296 ? 15.387 5.988 -10.776 1.00 69.50 296 SER A C 1
ATOM 2349 O O . SER A 1 296 ? 15.523 7.180 -11.066 1.00 69.50 296 SER A O 1
ATOM 2351 N N . CYS A 1 297 ? 16.400 5.124 -10.845 1.00 73.75 297 CYS A N 1
ATOM 2352 C CA . CYS A 1 297 ? 17.692 5.503 -11.392 1.00 73.75 297 CYS A CA 1
ATOM 2353 C C . CYS A 1 297 ? 17.503 6.000 -12.836 1.00 73.75 297 CYS A C 1
ATOM 2355 O O . CYS A 1 297 ? 16.931 5.267 -13.648 1.00 73.75 297 CYS A O 1
ATOM 2357 N N . PRO A 1 298 ? 18.028 7.182 -13.213 1.00 74.38 298 PRO A N 1
ATOM 2358 C CA . PRO A 1 298 ? 17.932 7.679 -14.589 1.00 74.38 298 PRO A CA 1
ATOM 2359 C C . PRO A 1 298 ? 18.624 6.757 -15.608 1.00 74.38 298 PRO A C 1
ATOM 2361 O O . PRO A 1 298 ? 18.335 6.815 -16.803 1.00 74.38 298 PRO A O 1
ATOM 2364 N N . HIS A 1 299 ? 19.526 5.891 -15.138 1.00 74.12 299 HIS A N 1
ATOM 2365 C CA . HIS A 1 299 ? 20.229 4.900 -15.947 1.00 74.12 299 HIS A CA 1
ATOM 2366 C C . HIS A 1 299 ? 19.553 3.515 -15.957 1.00 74.12 299 HIS A C 1
ATOM 2368 O O . HIS A 1 299 ? 19.979 2.657 -16.727 1.00 74.12 299 HIS A O 1
ATOM 2374 N N . GLY A 1 300 ? 18.499 3.291 -15.160 1.00 80.38 300 GLY A N 1
ATOM 2375 C CA . GLY A 1 300 ? 17.752 2.029 -15.122 1.00 80.38 300 GLY A CA 1
ATOM 2376 C C . GLY A 1 300 ? 18.644 0.805 -14.884 1.00 80.38 300 GLY A C 1
ATOM 2377 O O . GLY A 1 300 ? 19.518 0.818 -14.015 1.00 80.38 300 GLY A O 1
ATOM 2378 N N . GLY A 1 301 ? 18.441 -0.251 -15.674 1.00 78.06 301 GLY A N 1
ATOM 2379 C CA . GLY A 1 301 ? 19.250 -1.475 -15.653 1.00 78.06 301 GLY A CA 1
ATOM 2380 C C . GLY A 1 301 ? 20.717 -1.303 -16.077 1.00 78.06 301 GLY A C 1
ATOM 2381 O O . GLY A 1 301 ? 21.540 -2.160 -15.763 1.00 78.06 301 GLY A O 1
ATOM 2382 N N . LEU A 1 302 ? 21.070 -0.172 -16.702 1.00 80.06 302 LEU A N 1
ATOM 2383 C CA . LEU A 1 302 ? 22.423 0.154 -17.177 1.00 80.06 302 LEU A CA 1
ATOM 2384 C C . LEU A 1 302 ? 23.259 0.952 -16.161 1.00 80.06 302 LEU A C 1
ATOM 2386 O O . LEU A 1 302 ? 24.332 1.462 -16.502 1.00 80.06 302 LEU A O 1
ATOM 2390 N N . CYS A 1 303 ? 22.772 1.126 -14.931 1.00 80.62 303 CYS A N 1
ATOM 2391 C CA . CYS A 1 303 ? 23.480 1.911 -13.929 1.00 80.62 303 CYS A CA 1
ATOM 2392 C C . CYS A 1 303 ? 24.826 1.276 -13.540 1.00 80.62 303 CYS A C 1
ATOM 2394 O O . CYS A 1 303 ? 24.887 0.109 -13.157 1.00 80.62 303 CYS A O 1
ATOM 2396 N N . ARG A 1 304 ? 25.902 2.071 -13.603 1.00 81.44 304 ARG A N 1
ATOM 2397 C CA . ARG A 1 304 ? 27.260 1.659 -13.203 1.00 81.44 304 ARG A CA 1
ATOM 2398 C C . ARG A 1 304 ? 27.552 1.887 -11.723 1.00 81.44 304 ARG A C 1
ATOM 2400 O O . ARG A 1 304 ? 28.450 1.254 -11.186 1.00 81.44 304 ARG A O 1
ATOM 2407 N N . ASP A 1 305 ? 26.769 2.745 -11.081 1.00 79.62 305 ASP A N 1
ATOM 2408 C CA . ASP A 1 305 ? 26.927 3.134 -9.679 1.00 79.62 305 ASP A CA 1
ATOM 2409 C C . ASP A 1 305 ? 26.033 2.293 -8.757 1.00 79.62 305 ASP A C 1
ATOM 2411 O O . ASP A 1 305 ? 25.785 2.648 -7.611 1.00 79.62 305 ASP A O 1
ATOM 2415 N N . ILE A 1 306 ? 25.526 1.157 -9.248 1.00 71.94 306 ILE A N 1
ATOM 2416 C CA . ILE A 1 306 ? 24.587 0.313 -8.503 1.00 71.94 306 ILE A CA 1
ATOM 2417 C C . ILE A 1 306 ? 25.182 -0.254 -7.207 1.00 71.94 306 ILE A C 1
ATOM 2419 O O . ILE A 1 306 ? 24.454 -0.461 -6.237 1.00 71.94 306 ILE A O 1
ATOM 2423 N N . ASP A 1 307 ? 26.497 -0.473 -7.191 1.00 69.81 307 ASP A N 1
ATOM 2424 C CA . ASP A 1 307 ? 27.236 -0.954 -6.023 1.00 69.81 307 ASP A CA 1
ATOM 2425 C C . ASP A 1 307 ? 27.686 0.193 -5.098 1.00 69.81 307 ASP A C 1
ATOM 2427 O O . ASP A 1 307 ? 28.169 -0.057 -3.987 1.00 69.81 307 ASP A O 1
ATOM 2431 N N . ASP A 1 308 ? 27.523 1.455 -5.518 1.00 78.19 308 ASP A N 1
ATOM 2432 C CA . ASP A 1 308 ? 27.807 2.605 -4.668 1.00 78.19 308 ASP A CA 1
ATOM 2433 C C . ASP A 1 308 ? 26.723 2.753 -3.595 1.00 78.19 308 ASP A C 1
ATOM 2435 O O . ASP A 1 308 ? 25.526 2.867 -3.865 1.00 78.19 308 ASP A O 1
ATOM 2439 N N . ARG A 1 309 ? 27.155 2.769 -2.331 1.00 69.12 309 ARG A N 1
ATOM 2440 C CA . ARG A 1 309 ? 26.239 2.806 -1.185 1.00 69.12 309 ARG A CA 1
ATOM 2441 C C . ARG A 1 309 ? 25.458 4.109 -1.076 1.00 69.12 309 ARG A C 1
ATOM 2443 O O . ARG A 1 309 ? 24.422 4.107 -0.421 1.00 69.12 309 ARG A O 1
ATOM 2450 N N . VAL A 1 310 ? 25.947 5.222 -1.616 1.00 72.81 310 VAL A N 1
ATOM 2451 C CA . VAL A 1 310 ? 25.230 6.502 -1.564 1.00 72.81 310 VAL A CA 1
ATOM 2452 C C . VAL A 1 310 ? 24.169 6.521 -2.658 1.00 72.81 310 VAL A C 1
ATOM 2454 O O . VAL A 1 310 ? 22.999 6.746 -2.362 1.00 72.81 310 VAL A O 1
ATOM 2457 N N . HIS A 1 311 ? 24.547 6.164 -3.884 1.00 77.06 311 HIS A N 1
ATOM 2458 C CA . HIS A 1 311 ? 23.647 6.058 -5.030 1.00 77.06 311 HIS A CA 1
ATOM 2459 C C . HIS A 1 311 ? 22.520 5.051 -4.793 1.00 77.06 311 HIS A C 1
ATOM 2461 O O . HIS A 1 311 ? 21.345 5.367 -4.985 1.00 77.06 311 HIS A O 1
ATOM 2467 N N . ALA A 1 312 ? 22.856 3.861 -4.289 1.00 64.88 312 ALA A N 1
ATOM 2468 C CA . ALA A 1 312 ? 21.878 2.825 -3.982 1.00 64.88 312 ALA A CA 1
ATOM 2469 C C . ALA A 1 312 ? 20.870 3.253 -2.905 1.00 64.88 312 ALA A C 1
ATOM 2471 O O . ALA A 1 312 ? 19.798 2.672 -2.845 1.00 64.88 312 ALA A O 1
ATOM 2472 N N . ARG A 1 313 ? 21.168 4.260 -2.067 1.00 64.38 313 ARG A N 1
ATOM 2473 C CA . ARG A 1 313 ? 20.211 4.817 -1.087 1.00 64.38 313 ARG A CA 1
ATOM 2474 C C . ARG A 1 313 ? 19.257 5.839 -1.694 1.00 64.38 313 ARG A C 1
ATOM 2476 O O . ARG A 1 313 ? 18.197 6.088 -1.122 1.00 64.38 313 ARG A O 1
ATOM 2483 N N . GLU A 1 314 ? 19.622 6.430 -2.824 1.00 65.50 314 GLU A N 1
ATOM 2484 C CA . GLU A 1 314 ? 18.851 7.483 -3.482 1.00 65.50 314 GLU A CA 1
ATOM 2485 C C . GLU A 1 314 ? 18.005 6.955 -4.641 1.00 65.50 314 GLU A C 1
ATOM 2487 O O . GLU A 1 314 ? 16.919 7.492 -4.875 1.00 65.50 314 GLU A O 1
ATOM 2492 N N . PHE A 1 315 ? 18.451 5.887 -5.318 1.00 68.56 315 PHE A N 1
ATOM 2493 C CA . PHE A 1 315 ? 17.842 5.422 -6.564 1.00 68.56 315 PHE A CA 1
ATOM 2494 C C . PHE A 1 315 ? 17.475 3.927 -6.603 1.00 68.56 315 PHE A C 1
ATOM 2496 O O . PHE A 1 315 ? 18.279 3.053 -6.274 1.00 68.56 315 PHE A O 1
ATOM 2503 N N . GLU A 1 316 ? 16.266 3.627 -7.091 1.00 67.56 316 GLU A N 1
ATOM 2504 C CA . GLU A 1 316 ? 15.813 2.276 -7.429 1.00 67.56 316 GLU A CA 1
ATOM 2505 C C . GLU A 1 316 ? 16.416 1.795 -8.735 1.00 67.56 316 GLU A C 1
ATOM 2507 O O . GLU A 1 316 ? 16.516 2.534 -9.715 1.00 67.56 316 GLU A O 1
ATOM 2512 N N . HIS A 1 317 ? 16.715 0.500 -8.762 1.00 71.31 317 HIS A N 1
ATOM 2513 C CA . HIS A 1 317 ? 17.143 -0.196 -9.960 1.00 71.31 317 HIS A CA 1
ATOM 2514 C C . HIS A 1 317 ? 16.146 -1.304 -10.288 1.00 71.31 317 HIS A C 1
ATOM 2516 O O . HIS A 1 317 ? 15.643 -1.953 -9.363 1.00 71.31 317 HIS A O 1
ATOM 2522 N N . PRO A 1 318 ? 15.884 -1.566 -11.577 1.00 69.00 318 PRO A N 1
ATOM 2523 C CA . PRO A 1 318 ? 14.932 -2.592 -11.966 1.00 69.00 318 PRO A CA 1
ATOM 2524 C C . PRO A 1 318 ? 15.317 -3.996 -11.490 1.00 69.00 318 PRO A C 1
ATOM 2526 O O . PRO A 1 318 ? 16.461 -4.268 -11.112 1.00 69.00 318 PRO A O 1
ATOM 2529 N N . SER A 1 319 ? 14.374 -4.934 -11.514 1.00 66.88 319 SER A N 1
ATOM 2530 C CA . SER A 1 319 ? 14.681 -6.341 -11.246 1.00 66.88 319 SER A CA 1
ATOM 2531 C C . SER A 1 319 ? 15.613 -6.922 -12.313 1.00 66.88 319 SER A C 1
ATOM 2533 O O . SER A 1 319 ? 15.698 -6.415 -13.432 1.00 66.88 319 SER A O 1
ATOM 2535 N N . TYR A 1 320 ? 16.304 -8.012 -11.978 1.00 74.25 320 TYR A N 1
ATOM 2536 C CA . TYR A 1 320 ? 16.999 -8.791 -12.999 1.00 74.25 320 TYR A CA 1
ATOM 2537 C C . TYR A 1 320 ? 15.999 -9.352 -14.015 1.00 74.25 320 TYR A C 1
ATOM 2539 O O . TYR A 1 320 ? 14.871 -9.696 -13.654 1.00 74.25 320 TYR A O 1
ATOM 2547 N N . CYS A 1 321 ? 16.413 -9.434 -15.278 1.00 77.69 321 CYS A N 1
ATOM 2548 C CA . CYS A 1 321 ? 15.618 -10.050 -16.334 1.00 77.69 321 CYS A CA 1
ATOM 2549 C C . CYS A 1 321 ? 15.270 -11.500 -15.961 1.00 77.69 321 CYS A C 1
ATOM 2551 O O . CYS A 1 321 ? 16.145 -12.269 -15.559 1.00 77.69 321 CYS A O 1
ATOM 2553 N N . SER A 1 322 ? 14.004 -11.892 -16.134 1.00 76.25 322 SER A N 1
ATOM 2554 C CA . SER A 1 322 ? 13.514 -13.247 -15.833 1.00 76.25 322 SER A CA 1
ATOM 2555 C C . SER A 1 322 ? 14.214 -14.338 -16.650 1.00 76.25 322 SER A C 1
ATOM 2557 O O . SER A 1 322 ? 14.332 -15.471 -16.192 1.00 76.25 322 SER A O 1
ATOM 2559 N N . HIS A 1 323 ? 14.730 -13.991 -17.833 1.00 73.75 323 HIS A N 1
ATOM 2560 C CA . HIS A 1 323 ? 15.509 -14.889 -18.688 1.00 73.75 323 HIS A CA 1
ATOM 2561 C C . HIS A 1 323 ? 16.970 -15.064 -18.224 1.00 73.75 323 HIS A C 1
ATOM 2563 O O . HIS A 1 323 ? 17.687 -15.902 -18.775 1.00 73.75 323 HIS A O 1
ATOM 2569 N N . GLY A 1 324 ? 17.428 -14.289 -17.231 1.00 79.12 324 GLY A N 1
ATOM 2570 C CA . GLY A 1 324 ? 18.747 -14.419 -16.608 1.00 79.12 324 GLY A CA 1
ATOM 2571 C C . GLY A 1 324 ? 19.906 -14.398 -17.611 1.00 79.12 324 GLY A C 1
ATOM 2572 O O . GLY A 1 324 ? 19.982 -13.528 -18.482 1.00 79.12 324 GLY A O 1
ATOM 2573 N N . SER A 1 325 ? 20.803 -15.382 -17.504 1.00 78.75 325 SER A N 1
ATOM 2574 C CA . SER A 1 325 ? 21.962 -15.545 -18.396 1.00 78.75 325 SER A CA 1
ATOM 2575 C C . SER A 1 325 ? 21.601 -15.885 -19.846 1.00 78.75 325 SER A C 1
ATOM 2577 O O . SER A 1 325 ? 22.403 -15.631 -20.744 1.00 78.75 325 SER A O 1
ATOM 2579 N N . ASN A 1 326 ? 20.382 -16.377 -20.095 1.00 79.94 326 ASN A N 1
ATOM 2580 C CA . ASN A 1 326 ? 19.895 -16.753 -21.425 1.00 79.94 326 ASN A CA 1
ATOM 2581 C C . ASN A 1 326 ? 19.173 -15.614 -22.159 1.00 79.94 326 ASN A C 1
ATOM 2583 O O . ASN A 1 326 ? 18.704 -15.815 -23.279 1.00 79.94 326 ASN A O 1
ATOM 2587 N N . CYS A 1 327 ? 19.049 -14.429 -21.553 1.00 82.06 327 CYS A N 1
ATOM 2588 C CA . CYS A 1 327 ? 18.384 -13.293 -22.184 1.00 82.06 327 CYS A CA 1
ATOM 2589 C C . CYS A 1 327 ? 19.080 -12.895 -23.501 1.00 82.06 327 CYS A C 1
ATOM 2591 O O . CYS A 1 327 ? 20.240 -12.480 -23.489 1.00 82.06 327 CYS A O 1
ATOM 2593 N N . GLN A 1 328 ? 18.364 -12.964 -24.627 1.00 81.12 328 GLN A N 1
ATOM 2594 C CA . GLN A 1 328 ? 18.862 -12.573 -25.957 1.00 81.12 328 GLN A CA 1
ATOM 2595 C C . GLN A 1 328 ? 18.416 -11.163 -26.388 1.00 81.12 328 GLN A C 1
ATOM 2597 O O . GLN A 1 328 ? 18.783 -10.707 -27.466 1.00 81.12 328 GLN A O 1
ATOM 2602 N N . ASP A 1 329 ? 17.627 -10.462 -25.572 1.00 79.62 329 ASP A N 1
ATOM 2603 C CA . ASP A 1 329 ? 17.161 -9.108 -25.882 1.00 79.62 329 ASP A CA 1
ATOM 2604 C C . ASP A 1 329 ? 18.192 -8.072 -25.412 1.00 79.62 329 ASP A C 1
ATOM 2606 O O . ASP A 1 329 ? 18.412 -7.891 -24.214 1.00 79.62 329 ASP A O 1
ATOM 2610 N N . THR A 1 330 ? 18.885 -7.436 -26.352 1.00 74.56 330 THR A N 1
ATOM 2611 C CA . THR A 1 330 ? 19.851 -6.353 -26.091 1.00 74.56 330 THR A CA 1
ATOM 2612 C C . THR A 1 330 ? 19.311 -4.986 -26.509 1.00 74.56 330 THR A C 1
ATOM 2614 O O . THR A 1 330 ? 20.069 -4.038 -26.743 1.00 74.56 330 THR A O 1
ATOM 2617 N N . SER A 1 331 ? 17.991 -4.862 -26.673 1.00 73.62 331 SER A N 1
ATOM 2618 C CA . SER A 1 331 ? 17.388 -3.577 -26.989 1.00 73.62 331 SER A CA 1
ATOM 2619 C C . SER A 1 331 ? 17.601 -2.597 -25.833 1.00 73.62 331 SER A C 1
ATOM 2621 O O . SER A 1 331 ? 17.481 -2.939 -24.659 1.00 73.62 331 SER A O 1
ATOM 2623 N N . ASN A 1 332 ? 17.889 -1.336 -26.163 1.00 73.44 332 ASN A N 1
ATOM 2624 C CA . ASN A 1 332 ? 18.141 -0.298 -25.157 1.00 73.44 332 ASN A CA 1
ATOM 2625 C C . ASN A 1 332 ? 16.933 -0.077 -24.225 1.00 73.44 332 ASN A C 1
ATOM 2627 O O . ASN A 1 332 ? 17.102 0.339 -23.086 1.00 73.44 332 ASN A O 1
ATOM 2631 N N . ASN A 1 333 ? 15.713 -0.354 -24.697 1.00 74.12 333 ASN A N 1
ATOM 2632 C CA . ASN A 1 333 ? 14.523 -0.310 -23.848 1.00 74.12 333 ASN A CA 1
ATOM 2633 C C . ASN A 1 333 ? 14.556 -1.457 -22.830 1.00 74.12 333 ASN A C 1
ATOM 2635 O O . ASN A 1 333 ? 14.498 -1.192 -21.633 1.00 74.12 333 ASN A O 1
ATOM 2639 N N . HIS A 1 334 ? 14.773 -2.697 -23.280 1.00 81.31 334 HIS A N 1
ATOM 2640 C CA . HIS A 1 334 ? 14.855 -3.860 -22.397 1.00 81.31 334 HIS A CA 1
ATOM 2641 C C . HIS A 1 334 ? 16.003 -3.763 -21.379 1.00 81.31 334 HIS A C 1
ATOM 2643 O O . HIS A 1 334 ? 15.810 -4.040 -20.199 1.00 81.31 334 HIS A O 1
ATOM 2649 N N . GLU A 1 335 ? 17.195 -3.334 -21.801 1.00 80.62 335 GLU A N 1
ATOM 2650 C CA . GLU A 1 335 ? 18.358 -3.184 -20.909 1.00 80.62 335 GLU A CA 1
ATOM 2651 C C . GLU A 1 335 ? 18.214 -2.023 -19.913 1.00 80.62 335 GLU A C 1
ATOM 2653 O O . GLU A 1 335 ? 18.860 -2.007 -18.866 1.00 80.62 335 GLU A O 1
ATOM 2658 N N . LYS A 1 336 ? 17.350 -1.042 -20.200 1.00 77.69 336 LYS A N 1
ATOM 2659 C CA . LYS A 1 336 ? 16.965 -0.018 -19.220 1.00 77.69 336 LYS A CA 1
ATOM 2660 C C . LYS A 1 336 ? 15.882 -0.508 -18.271 1.00 77.69 336 LYS A C 1
ATOM 2662 O O . LYS A 1 336 ? 15.917 -0.133 -17.101 1.00 77.69 336 LYS A O 1
ATOM 2667 N N . GLU A 1 337 ? 14.947 -1.314 -18.760 1.00 75.75 337 GLU A N 1
ATOM 2668 C CA . GLU A 1 337 ? 13.831 -1.866 -17.988 1.00 75.75 337 GLU A CA 1
ATOM 2669 C C . GLU A 1 337 ? 14.241 -3.006 -17.055 1.00 75.75 337 GLU A C 1
ATOM 2671 O O . GLU A 1 337 ? 13.585 -3.208 -16.039 1.00 75.75 337 GLU A O 1
ATOM 2676 N N . TYR A 1 338 ? 15.318 -3.734 -17.354 1.00 76.88 338 TYR A N 1
ATOM 2677 C CA . TYR A 1 338 ? 15.776 -4.874 -16.561 1.00 76.88 338 TYR A CA 1
ATOM 2678 C C . TYR A 1 338 ? 17.282 -4.838 -16.340 1.00 76.88 338 TYR A C 1
ATOM 2680 O O . TYR A 1 338 ? 18.039 -4.402 -17.198 1.00 76.88 338 TYR A O 1
ATOM 2688 N N . ARG A 1 339 ? 17.729 -5.351 -15.189 1.00 83.44 339 ARG A N 1
ATOM 2689 C CA . ARG A 1 339 ? 19.152 -5.615 -14.947 1.00 83.44 339 ARG A CA 1
ATOM 2690 C C . ARG A 1 339 ? 19.582 -6.925 -15.590 1.00 83.44 339 ARG A C 1
ATOM 2692 O O . ARG A 1 339 ? 18.845 -7.916 -15.577 1.00 83.44 339 ARG A O 1
ATOM 2699 N N . HIS A 1 340 ? 20.827 -6.965 -16.043 1.00 83.12 340 HIS A N 1
ATOM 2700 C CA . HIS A 1 340 ? 21.436 -8.158 -16.620 1.00 83.12 340 HIS A CA 1
ATOM 2701 C C . HIS A 1 340 ? 22.778 -8.446 -15.965 1.00 83.12 340 HIS A C 1
ATOM 2703 O O . HIS A 1 340 ? 23.461 -7.547 -15.476 1.00 83.12 340 HIS A O 1
ATOM 2709 N N . LEU A 1 341 ? 23.158 -9.723 -15.972 1.00 85.06 341 LEU A N 1
ATOM 2710 C CA . LEU A 1 341 ? 24.526 -10.117 -15.660 1.00 85.06 341 LEU A CA 1
ATOM 2711 C C . LEU A 1 341 ? 25.484 -9.518 -16.703 1.00 85.06 341 LEU A C 1
ATOM 2713 O O . LEU A 1 341 ? 25.084 -9.338 -17.861 1.00 85.06 341 LEU A O 1
ATOM 2717 N N . PRO A 1 342 ? 26.749 -9.255 -16.333 1.00 84.12 342 PRO A N 1
ATOM 2718 C CA . PRO A 1 342 ? 27.762 -8.818 -17.282 1.00 84.12 342 PRO A CA 1
ATOM 2719 C C . PRO A 1 342 ? 27.839 -9.759 -18.488 1.00 84.12 342 PRO A C 1
ATOM 2721 O O . PRO A 1 342 ? 27.764 -10.984 -18.347 1.00 84.12 342 PRO A O 1
ATOM 2724 N N . LEU A 1 343 ? 28.012 -9.197 -19.684 1.00 83.50 343 LEU A N 1
ATOM 2725 C CA . LEU A 1 343 ? 28.191 -10.002 -20.886 1.00 83.50 343 LEU A CA 1
ATOM 2726 C C . LEU A 1 343 ? 29.518 -10.767 -20.800 1.00 83.50 343 LEU A C 1
ATOM 2728 O O . LEU A 1 343 ? 30.565 -10.182 -20.506 1.00 83.50 343 LEU A O 1
ATOM 2732 N N . CYS A 1 344 ? 29.487 -12.073 -21.070 1.00 86.75 344 CYS A N 1
ATOM 2733 C CA . CYS A 1 344 ? 30.704 -12.871 -21.161 1.00 86.75 344 CYS A CA 1
ATOM 2734 C C . CYS A 1 344 ? 31.631 -12.300 -22.245 1.00 86.75 344 CYS A C 1
ATOM 2736 O O . CYS A 1 344 ? 31.179 -11.935 -23.329 1.00 86.75 344 CYS A O 1
ATOM 2738 N N . LYS A 1 345 ? 32.948 -12.304 -21.998 1.00 84.62 345 LYS A N 1
ATOM 2739 C CA . LYS A 1 345 ? 33.967 -11.881 -22.979 1.00 84.62 345 LYS A CA 1
ATOM 2740 C C . LYS A 1 345 ? 33.831 -12.598 -24.330 1.00 84.62 345 LYS A C 1
ATOM 2742 O O . LYS A 1 345 ? 34.127 -12.009 -25.363 1.00 84.62 345 LYS A O 1
ATOM 2747 N N . TYR A 1 346 ? 33.410 -13.862 -24.308 1.00 82.88 346 TYR A N 1
ATOM 2748 C CA . TYR A 1 346 ? 33.211 -14.693 -25.500 1.00 82.88 346 TYR A CA 1
ATOM 2749 C C . TYR A 1 346 ? 31.745 -14.746 -25.954 1.00 82.88 346 TYR A C 1
ATOM 2751 O O . TYR A 1 346 ? 31.422 -15.474 -26.889 1.00 82.88 346 TYR A O 1
ATOM 2759 N N . ALA A 1 347 ? 30.864 -13.976 -25.304 1.00 84.88 347 ALA A N 1
ATOM 2760 C CA . ALA A 1 347 ? 29.463 -13.818 -25.667 1.00 84.88 347 ALA A CA 1
ATOM 2761 C C . ALA A 1 347 ? 28.761 -15.174 -25.899 1.00 84.88 347 ALA A C 1
ATOM 2763 O O . ALA A 1 347 ? 28.950 -16.117 -25.127 1.00 84.88 347 ALA A O 1
ATOM 2764 N N . HIS A 1 348 ? 27.965 -15.276 -26.963 1.00 82.88 348 HIS A N 1
ATOM 2765 C CA . HIS A 1 348 ? 27.261 -16.495 -27.361 1.00 82.88 348 HIS A CA 1
ATOM 2766 C C . HIS A 1 348 ? 28.181 -17.663 -27.786 1.00 82.88 348 HIS A C 1
ATOM 2768 O O . HIS A 1 348 ? 27.710 -18.791 -27.833 1.00 82.88 348 HIS A O 1
ATOM 2774 N N . GLN A 1 349 ? 29.473 -17.424 -28.061 1.00 83.00 349 GLN A N 1
ATOM 2775 C CA . GLN A 1 349 ? 30.450 -18.453 -28.467 1.00 83.00 349 GLN A CA 1
ATOM 2776 C C . GLN A 1 349 ? 31.203 -19.074 -27.274 1.00 83.00 349 GLN A C 1
ATOM 2778 O O . GLN A 1 349 ? 32.190 -19.795 -27.438 1.00 83.00 349 GLN A O 1
ATOM 2783 N N . CYS A 1 350 ? 30.805 -18.753 -26.043 1.00 84.56 350 CYS A N 1
ATOM 2784 C CA . CYS A 1 350 ? 31.518 -19.185 -24.850 1.00 84.56 350 CYS A CA 1
ATOM 2785 C C . CYS A 1 350 ? 31.482 -20.715 -24.671 1.00 84.56 350 CYS A C 1
ATOM 2787 O O . CYS A 1 350 ? 30.429 -21.314 -24.458 1.00 84.56 350 CYS A O 1
ATOM 2789 N N . ALA A 1 351 ? 32.656 -21.354 -24.668 1.00 86.12 351 ALA A N 1
ATOM 2790 C CA . ALA A 1 351 ? 32.771 -22.799 -24.470 1.00 86.12 351 ALA A CA 1
ATOM 2791 C C . ALA A 1 351 ? 32.234 -23.269 -23.104 1.00 86.12 351 ALA A C 1
ATOM 2793 O O . ALA A 1 351 ? 31.639 -24.343 -23.021 1.00 86.12 351 ALA A O 1
ATOM 2794 N N . ASP A 1 352 ? 32.404 -22.470 -22.046 1.00 86.06 352 ASP A N 1
ATOM 2795 C CA . ASP A 1 352 ? 31.933 -22.805 -20.694 1.00 86.06 352 ASP A CA 1
ATOM 2796 C C . ASP A 1 352 ? 30.403 -22.755 -20.590 1.00 86.06 352 ASP A C 1
ATOM 2798 O O . ASP A 1 352 ? 29.804 -23.578 -19.894 1.00 86.06 352 ASP A O 1
ATOM 2802 N N . TYR A 1 353 ? 29.769 -21.852 -21.347 1.00 85.00 353 TYR A N 1
ATOM 2803 C CA . TYR A 1 353 ? 28.317 -21.815 -21.514 1.00 85.00 353 TYR A CA 1
ATOM 2804 C C . TYR A 1 353 ? 27.810 -23.059 -22.249 1.00 85.00 353 TYR A C 1
ATOM 2806 O O . TYR A 1 353 ? 26.925 -23.752 -21.750 1.00 85.00 353 TYR A O 1
ATOM 2814 N N . HIS A 1 354 ? 28.439 -23.428 -23.371 1.00 85.31 354 HIS A N 1
ATOM 2815 C CA . HIS A 1 354 ? 28.085 -24.652 -24.101 1.00 85.31 354 HIS A CA 1
ATOM 2816 C C . HIS A 1 354 ? 28.298 -25.933 -23.277 1.00 85.31 354 HIS A C 1
ATOM 2818 O O . HIS A 1 354 ? 27.598 -26.922 -23.480 1.00 85.31 354 HIS A O 1
ATOM 2824 N N . ARG A 1 355 ? 29.227 -25.916 -22.313 1.00 86.69 355 ARG A N 1
ATOM 2825 C CA . ARG A 1 355 ? 29.457 -27.005 -21.346 1.00 86.69 355 ARG A CA 1
ATOM 2826 C C . ARG A 1 355 ? 28.582 -26.916 -20.091 1.00 86.69 355 ARG A C 1
ATOM 2828 O O . ARG A 1 355 ? 28.693 -27.782 -19.229 1.00 86.69 355 ARG A O 1
ATOM 2835 N N . SER A 1 356 ? 27.715 -25.906 -19.986 1.00 84.38 356 SER A N 1
ATOM 2836 C CA . SER A 1 356 ? 26.791 -25.696 -18.862 1.00 84.38 356 SER A CA 1
ATOM 2837 C C . SER A 1 356 ? 27.479 -25.629 -17.488 1.00 84.38 356 SER A C 1
ATOM 2839 O O . SER A 1 356 ? 26.982 -26.173 -16.497 1.00 84.38 356 SER A O 1
ATOM 2841 N N . ILE A 1 357 ? 28.634 -24.959 -17.402 1.00 86.50 357 ILE A N 1
ATOM 2842 C CA . ILE A 1 357 ? 29.337 -24.767 -16.125 1.00 86.50 357 ILE A CA 1
ATOM 2843 C C . ILE A 1 357 ? 28.550 -23.781 -15.248 1.00 86.50 357 ILE A C 1
ATOM 2845 O O . ILE A 1 357 ? 28.590 -22.574 -15.480 1.00 86.50 357 ILE A O 1
ATOM 2849 N N . ARG A 1 358 ? 27.873 -24.288 -14.203 1.00 82.75 358 ARG A N 1
ATOM 2850 C CA . ARG A 1 358 ? 26.977 -23.498 -13.325 1.00 82.75 358 ARG A CA 1
ATOM 2851 C C . ARG A 1 358 ? 27.603 -22.205 -12.813 1.00 82.75 358 ARG A C 1
ATOM 2853 O O . ARG A 1 358 ? 27.061 -21.140 -13.058 1.00 82.75 358 ARG A O 1
ATOM 2860 N N . GLN A 1 359 ? 28.783 -22.286 -12.196 1.00 87.69 359 GLN A N 1
ATOM 2861 C CA . GLN A 1 359 ? 29.454 -21.113 -11.625 1.00 87.69 359 GLN A CA 1
ATOM 2862 C C . GLN A 1 359 ? 29.688 -19.997 -12.660 1.00 87.69 359 GLN A C 1
ATOM 2864 O O . GLN A 1 359 ? 29.641 -18.820 -12.315 1.00 87.69 359 GLN A O 1
ATOM 2869 N N . HIS A 1 360 ? 29.933 -20.355 -13.924 1.00 86.94 360 HIS A N 1
ATOM 2870 C CA . HIS A 1 360 ? 30.109 -19.388 -15.004 1.00 86.94 360 HIS A CA 1
ATOM 2871 C C . HIS A 1 360 ? 28.765 -18.832 -15.494 1.00 86.94 360 HIS A C 1
ATOM 2873 O O . HIS A 1 360 ? 28.624 -17.621 -15.656 1.00 86.94 360 HIS A O 1
ATOM 2879 N N . CYS A 1 361 ? 27.772 -19.700 -15.705 1.00 82.94 361 CYS A N 1
ATOM 2880 C CA . CYS A 1 361 ? 26.436 -19.311 -16.166 1.00 82.94 361 CYS A CA 1
ATOM 2881 C C . CYS A 1 361 ? 25.651 -18.480 -15.138 1.00 82.94 361 CYS A C 1
ATOM 2883 O O . CYS A 1 361 ? 24.763 -17.729 -15.530 1.00 82.94 361 CYS A O 1
ATOM 2885 N N . ASP A 1 362 ? 25.989 -18.584 -13.853 1.00 83.88 362 ASP A N 1
ATOM 2886 C CA . ASP A 1 362 ? 25.419 -17.751 -12.788 1.00 83.88 362 ASP A CA 1
ATOM 2887 C C . ASP A 1 362 ? 26.061 -16.351 -12.739 1.00 83.88 362 ASP A C 1
ATOM 2889 O O . ASP A 1 362 ? 25.476 -15.416 -12.197 1.00 83.88 362 ASP A O 1
ATOM 2893 N N . ALA A 1 363 ? 27.261 -16.191 -13.310 1.00 83.81 363 ALA A N 1
ATOM 2894 C CA . ALA A 1 363 ? 28.032 -14.949 -13.265 1.00 83.81 363 ALA A CA 1
ATOM 2895 C C . ALA A 1 363 ? 27.933 -14.106 -14.548 1.00 83.81 363 ALA A C 1
ATOM 2897 O O . ALA A 1 363 ? 28.133 -12.893 -14.490 1.00 83.81 363 ALA A O 1
ATOM 2898 N N . TYR A 1 364 ? 27.636 -14.721 -15.698 1.00 86.38 364 TYR A N 1
ATOM 2899 C CA . TYR A 1 364 ? 27.673 -14.047 -16.998 1.00 86.38 364 TYR A CA 1
ATOM 2900 C C . TYR A 1 364 ? 26.454 -14.342 -17.868 1.00 86.38 364 TYR A C 1
ATOM 2902 O O . TYR A 1 364 ? 25.868 -15.421 -17.813 1.00 86.38 364 TYR A O 1
ATOM 2910 N N . ARG A 1 365 ? 26.118 -13.371 -18.720 1.00 87.75 365 ARG A N 1
ATOM 2911 C CA . ARG A 1 365 ? 25.128 -13.489 -19.796 1.00 87.75 365 ARG A CA 1
ATOM 2912 C C . ARG A 1 365 ? 25.807 -13.854 -21.121 1.00 87.75 365 ARG A C 1
ATOM 2914 O O . ARG A 1 365 ? 26.899 -13.357 -21.415 1.00 87.75 365 ARG A O 1
ATOM 2921 N N . HIS A 1 366 ? 25.140 -14.667 -21.947 1.00 86.94 366 HIS A N 1
ATOM 2922 C CA . HIS A 1 366 ? 25.685 -15.222 -23.200 1.00 86.94 366 HIS A CA 1
ATOM 2923 C C . HIS A 1 366 ? 24.770 -14.947 -24.398 1.00 86.94 366 HIS A C 1
ATOM 2925 O O . HIS A 1 366 ? 24.183 -15.852 -24.990 1.00 86.94 366 HIS A O 1
ATOM 2931 N N . CYS A 1 367 ? 24.637 -13.676 -24.766 1.00 85.62 367 CYS A N 1
ATOM 2932 C CA . CYS A 1 367 ? 23.936 -13.259 -25.981 1.00 85.62 367 CYS A CA 1
ATOM 2933 C C . CYS A 1 367 ? 24.900 -12.667 -27.008 1.00 85.62 367 CYS A C 1
ATOM 2935 O O . CYS A 1 367 ? 26.070 -12.416 -26.704 1.00 85.62 367 CYS A O 1
ATOM 2937 N N . LYS A 1 368 ? 24.423 -12.439 -28.234 1.00 84.94 368 LYS A N 1
ATOM 2938 C CA . LYS A 1 368 ? 25.192 -11.681 -29.226 1.00 84.94 368 LYS A CA 1
ATOM 2939 C C . LYS A 1 368 ? 25.382 -10.238 -28.730 1.00 84.94 368 LYS A C 1
ATOM 2941 O O . LYS A 1 368 ? 24.419 -9.637 -28.258 1.00 84.94 368 LYS A O 1
ATOM 2946 N N . PRO A 1 369 ? 26.589 -9.660 -28.812 1.00 81.38 369 PRO A N 1
ATOM 2947 C CA . PRO A 1 369 ? 26.783 -8.246 -28.527 1.00 81.38 369 PRO A CA 1
ATOM 2948 C C . PRO A 1 369 ? 26.062 -7.376 -29.564 1.00 81.38 369 PRO A C 1
ATOM 2950 O O . PRO A 1 369 ? 25.988 -7.712 -30.748 1.00 81.38 369 PRO A O 1
ATOM 2953 N N . SER A 1 370 ? 25.567 -6.218 -29.132 1.00 82.25 370 SER A N 1
ATOM 2954 C CA . SER A 1 370 ? 24.961 -5.231 -30.029 1.00 82.25 370 SER A CA 1
ATOM 2955 C C . SER A 1 370 ? 25.999 -4.645 -30.984 1.00 82.25 370 SER A C 1
ATOM 2957 O O . SER A 1 370 ? 27.075 -4.211 -30.569 1.00 82.25 370 SER A O 1
ATOM 2959 N N . CYS A 1 371 ? 25.681 -4.604 -32.279 1.00 79.38 371 CYS A N 1
ATOM 2960 C CA . CYS A 1 371 ? 26.557 -4.014 -33.283 1.00 79.38 371 CYS A CA 1
ATOM 2961 C C . CYS A 1 371 ? 26.769 -2.516 -33.008 1.00 79.38 371 CYS A C 1
ATOM 2963 O O . CYS A 1 371 ? 25.807 -1.749 -32.983 1.00 79.38 371 CYS A O 1
ATOM 2965 N N . GLN A 1 372 ? 28.029 -2.074 -32.908 1.00 74.25 372 GLN A N 1
ATOM 2966 C CA . GLN A 1 372 ? 28.384 -0.666 -32.650 1.00 74.25 372 GLN A CA 1
ATOM 2967 C C . GLN A 1 372 ? 27.824 0.332 -33.680 1.00 74.25 372 GLN A C 1
ATOM 2969 O O . GLN A 1 372 ? 27.655 1.511 -33.388 1.00 74.25 372 GLN A O 1
ATOM 2974 N N . TYR A 1 373 ? 27.529 -0.136 -34.894 1.00 69.31 373 TYR A N 1
ATOM 2975 C CA . TYR A 1 373 ? 26.980 0.687 -35.971 1.00 69.31 373 TYR A CA 1
ATOM 2976 C C . TYR A 1 373 ? 25.443 0.681 -36.017 1.00 69.31 373 TYR A C 1
ATOM 2978 O O . TYR A 1 373 ? 24.854 1.428 -36.804 1.00 69.31 373 TYR A O 1
ATOM 2986 N N . GLY A 1 374 ? 24.788 -0.170 -35.217 1.00 74.75 374 GLY A N 1
ATOM 2987 C CA . GLY A 1 374 ? 23.334 -0.307 -35.151 1.00 74.75 374 GLY A CA 1
ATOM 2988 C C . GLY A 1 374 ? 22.680 -0.402 -36.533 1.00 74.75 374 GLY A C 1
ATOM 2989 O O . GLY A 1 374 ? 23.081 -1.209 -37.371 1.00 74.75 374 GLY A O 1
ATOM 2990 N N . ARG A 1 375 ? 21.700 0.476 -36.794 1.00 71.69 375 ARG A N 1
ATOM 2991 C CA . ARG A 1 375 ? 20.960 0.559 -38.073 1.00 71.69 375 ARG A CA 1
ATOM 2992 C C . ARG A 1 375 ? 21.795 1.005 -39.273 1.00 71.69 375 ARG A C 1
ATOM 2994 O O . ARG A 1 375 ? 21.357 0.875 -40.407 1.00 71.69 375 ARG A O 1
ATOM 3001 N N . SER A 1 376 ? 22.988 1.539 -39.038 1.00 62.56 376 SER A N 1
ATOM 3002 C CA . SER A 1 376 ? 23.899 2.024 -40.081 1.00 62.56 376 SER A CA 1
ATOM 3003 C C . SER A 1 376 ? 25.063 1.062 -40.325 1.00 62.56 376 SER A C 1
ATOM 3005 O O . SER A 1 376 ? 26.105 1.489 -40.826 1.00 62.56 376 SER A O 1
ATOM 3007 N N . CYS A 1 377 ? 24.924 -0.208 -39.925 1.00 63.69 377 CYS A N 1
ATOM 3008 C CA . CYS A 1 377 ? 25.979 -1.205 -40.058 1.00 63.69 377 CYS A CA 1
ATOM 3009 C C . CYS A 1 377 ? 26.432 -1.343 -41.515 1.00 63.69 377 CYS A C 1
ATOM 3011 O O . CYS A 1 377 ? 25.612 -1.725 -42.342 1.00 63.69 377 CYS A O 1
ATOM 3013 N N . PRO A 1 378 ? 27.711 -1.070 -41.844 1.00 56.62 378 PRO A N 1
ATOM 3014 C CA . PRO A 1 378 ? 28.232 -1.258 -43.197 1.00 56.62 378 PRO A CA 1
ATOM 3015 C C . PRO A 1 378 ? 28.550 -2.731 -43.504 1.00 56.62 378 PRO A C 1
ATOM 3017 O O . PRO A 1 378 ? 28.718 -3.092 -44.662 1.00 56.62 378 PRO A O 1
ATOM 3020 N N . TYR A 1 379 ? 28.602 -3.589 -42.480 1.00 60.22 379 TYR A N 1
ATOM 3021 C CA . TYR A 1 379 ? 28.959 -5.009 -42.579 1.00 60.22 379 TYR A CA 1
ATOM 3022 C C . TYR A 1 379 ? 27.747 -5.943 -42.665 1.00 60.22 379 TYR A C 1
ATOM 3024 O O . TYR A 1 379 ? 27.881 -7.146 -42.472 1.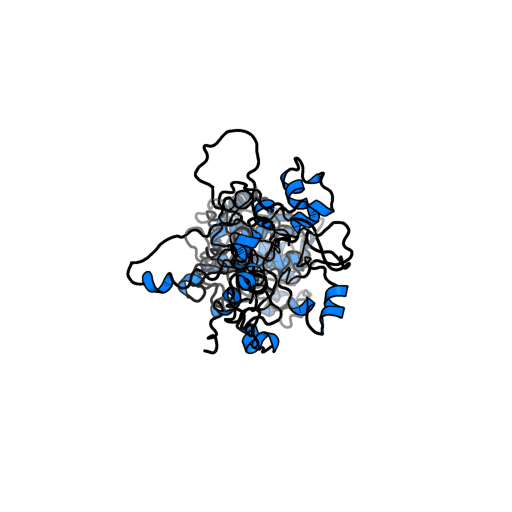00 60.22 379 TYR A O 1
ATOM 3032 N N . PHE A 1 380 ? 26.564 -5.412 -42.969 1.00 59.53 380 PHE A N 1
ATOM 3033 C CA . PHE A 1 380 ? 25.321 -6.181 -43.057 1.00 59.53 380 PHE A CA 1
ATOM 3034 C C . PHE A 1 380 ? 25.335 -7.298 -44.121 1.00 59.53 380 PHE A C 1
ATOM 3036 O O . PHE A 1 380 ? 24.513 -8.204 -44.068 1.00 59.53 380 PHE A O 1
ATOM 3043 N N . HIS A 1 381 ? 26.282 -7.267 -45.062 1.00 60.12 381 HIS A N 1
ATOM 3044 C CA . HIS A 1 381 ? 26.505 -8.331 -46.049 1.00 60.12 381 HIS A CA 1
ATOM 3045 C C . HIS A 1 381 ? 27.428 -9.456 -45.573 1.00 60.12 381 HIS A C 1
ATOM 3047 O O . HIS A 1 381 ? 27.498 -10.501 -46.213 1.00 60.12 381 HIS A O 1
ATOM 3053 N N . ASN A 1 382 ? 28.178 -9.244 -44.492 1.00 64.81 382 ASN A N 1
ATOM 3054 C CA . ASN A 1 382 ? 29.129 -10.227 -43.997 1.00 64.81 382 ASN A CA 1
ATOM 3055 C C . ASN A 1 382 ? 28.390 -11.227 -43.100 1.00 64.81 382 ASN A C 1
ATOM 3057 O O . ASN A 1 382 ? 27.934 -10.872 -42.015 1.00 64.81 382 ASN A O 1
ATOM 3061 N N . THR A 1 383 ? 28.283 -12.478 -43.549 1.00 66.81 383 THR A N 1
ATOM 3062 C CA . THR A 1 383 ? 27.547 -13.533 -42.839 1.00 66.81 383 THR A CA 1
ATOM 3063 C C . THR A 1 383 ? 28.118 -13.808 -41.452 1.00 66.81 383 THR A C 1
ATOM 3065 O O . THR A 1 383 ? 27.350 -13.891 -40.503 1.00 66.81 383 THR A O 1
ATOM 3068 N N . VAL A 1 384 ? 29.446 -13.828 -41.304 1.00 70.06 384 VAL A N 1
ATOM 3069 C CA . VAL A 1 384 ? 30.114 -14.000 -40.002 1.00 70.06 384 VAL A CA 1
ATOM 3070 C C . VAL A 1 384 ? 29.783 -12.830 -39.072 1.00 70.06 384 VAL A C 1
ATOM 3072 O O . VAL A 1 384 ? 29.438 -13.024 -37.912 1.00 70.06 384 VAL A O 1
ATOM 3075 N N . HIS A 1 385 ? 29.790 -11.596 -39.588 1.00 75.81 385 HIS A N 1
ATOM 3076 C CA . HIS A 1 385 ? 29.394 -10.418 -38.804 1.00 75.81 385 HIS A CA 1
ATOM 3077 C C . HIS A 1 385 ? 27.927 -10.488 -38.352 1.00 75.81 385 HIS A C 1
ATOM 3079 O O . HIS A 1 385 ? 27.616 -10.146 -37.214 1.00 75.81 385 HIS A O 1
ATOM 3085 N N . MET A 1 386 ? 27.018 -10.919 -39.228 1.00 73.25 386 MET A N 1
ATOM 3086 C CA . MET A 1 386 ? 25.591 -11.061 -38.904 1.00 73.25 386 MET A CA 1
ATOM 3087 C C . MET A 1 386 ? 25.311 -12.237 -37.953 1.00 73.25 386 MET A C 1
ATOM 3089 O O . MET A 1 386 ? 24.334 -12.222 -37.199 1.00 73.25 386 MET A O 1
ATOM 3093 N N . GLU A 1 387 ? 26.166 -13.257 -37.956 1.00 79.69 387 GLU A N 1
ATOM 3094 C CA . GLU A 1 387 ? 26.128 -14.350 -36.987 1.00 79.69 387 GLU A CA 1
ATOM 3095 C C . GLU A 1 387 ? 26.639 -13.902 -35.617 1.00 79.69 387 GLU A C 1
ATOM 3097 O O . GLU A 1 387 ? 26.028 -14.262 -34.613 1.00 79.69 387 GLU A O 1
ATOM 3102 N N . ASP A 1 388 ? 27.646 -13.034 -35.565 1.00 79.69 388 ASP A N 1
ATOM 3103 C CA . ASP A 1 388 ? 28.292 -12.672 -34.305 1.00 79.69 388 ASP A CA 1
ATOM 3104 C C . ASP A 1 388 ? 27.682 -11.469 -33.584 1.00 79.69 388 ASP A C 1
ATOM 3106 O O . ASP A 1 388 ? 27.832 -11.345 -32.367 1.00 79.69 388 ASP A O 1
ATOM 3110 N N . TRP A 1 389 ? 26.967 -10.598 -34.298 1.00 79.94 389 TRP A N 1
ATOM 3111 C CA . TRP A 1 389 ? 26.441 -9.344 -33.758 1.00 79.94 389 TRP A CA 1
ATOM 3112 C C . TRP A 1 389 ? 24.922 -9.252 -33.865 1.00 79.94 389 TRP A C 1
ATOM 3114 O O . TRP A 1 389 ? 24.309 -9.752 -34.804 1.00 79.94 389 TRP A O 1
ATOM 3124 N N . GLN A 1 390 ? 24.310 -8.577 -32.893 1.00 83.88 390 GLN A N 1
ATOM 3125 C CA . GLN A 1 390 ? 22.886 -8.268 -32.899 1.00 83.88 390 GLN A CA 1
ATOM 3126 C C . GLN A 1 390 ? 22.635 -6.899 -33.528 1.00 83.88 390 GLN A C 1
ATOM 3128 O O . GLN A 1 390 ? 23.329 -5.920 -33.229 1.00 83.88 390 GLN A O 1
ATOM 3133 N N . HIS A 1 391 ? 21.610 -6.818 -34.373 1.00 82.50 391 HIS A N 1
ATOM 3134 C CA . HIS A 1 391 ? 21.225 -5.595 -35.066 1.00 82.50 391 HIS A CA 1
ATOM 3135 C C . HIS A 1 391 ? 19.778 -5.215 -34.739 1.00 82.50 391 HIS A C 1
ATOM 3137 O O . HIS A 1 391 ? 18.939 -6.086 -34.534 1.00 82.50 391 HIS A O 1
ATOM 3143 N N . PRO A 1 392 ? 19.458 -3.912 -34.731 1.00 76.62 392 PRO A N 1
ATOM 3144 C CA . PRO A 1 392 ? 18.099 -3.397 -34.523 1.00 76.62 392 PRO A CA 1
ATOM 3145 C C . PRO A 1 392 ? 17.199 -3.510 -35.772 1.00 76.62 392 PRO A C 1
ATOM 3147 O O . PRO A 1 392 ? 16.229 -2.759 -35.885 1.00 76.62 392 PRO A O 1
ATOM 3150 N N . PHE A 1 393 ? 17.562 -4.370 -36.729 1.00 79.38 393 PHE A N 1
ATOM 3151 C CA . PHE A 1 393 ? 16.821 -4.658 -37.956 1.00 79.38 393 PHE A CA 1
ATOM 3152 C C . PHE A 1 393 ? 16.816 -6.179 -38.230 1.00 79.38 393 PHE A C 1
ATOM 3154 O O . PHE A 1 393 ? 17.764 -6.855 -37.821 1.00 79.38 393 PHE A O 1
ATOM 3161 N N . PRO A 1 394 ? 15.789 -6.724 -38.915 1.00 78.69 394 PRO A N 1
ATOM 3162 C CA . PRO A 1 394 ? 15.722 -8.132 -39.315 1.00 78.69 394 PRO A CA 1
ATOM 3163 C C . PRO A 1 394 ? 16.860 -8.551 -40.245 1.00 78.69 394 PRO A C 1
ATOM 3165 O O . PRO A 1 394 ? 17.578 -7.715 -40.785 1.00 78.69 394 PRO A O 1
ATOM 3168 N N . THR A 1 395 ? 16.995 -9.849 -40.515 1.00 79.94 395 THR A N 1
ATOM 3169 C CA . THR A 1 395 ? 17.986 -10.346 -41.477 1.00 79.94 395 THR A CA 1
ATOM 3170 C C . THR A 1 395 ? 17.906 -9.563 -42.796 1.00 79.94 395 THR A C 1
ATOM 3172 O O . THR A 1 395 ? 16.809 -9.389 -43.336 1.00 79.94 395 THR A O 1
ATOM 3175 N N . PRO A 1 396 ? 19.033 -9.050 -43.322 1.00 71.00 396 PRO A N 1
ATOM 3176 C CA . PRO A 1 396 ? 19.037 -8.334 -44.586 1.00 71.00 396 PRO A CA 1
ATOM 3177 C C . PRO A 1 396 ? 18.442 -9.181 -45.707 1.00 71.00 396 PRO A C 1
ATOM 3179 O O . PRO A 1 396 ? 18.719 -10.374 -45.828 1.00 71.00 396 PRO A O 1
ATOM 3182 N N . CYS A 1 397 ? 17.619 -8.547 -46.533 1.00 69.12 397 CYS A N 1
ATOM 3183 C CA . CYS A 1 397 ? 17.069 -9.162 -47.726 1.00 69.12 397 CYS A CA 1
ATOM 3184 C C . CYS A 1 397 ? 18.213 -9.671 -48.625 1.00 69.12 397 CYS A C 1
ATOM 3186 O O . CYS A 1 397 ? 19.155 -8.911 -48.865 1.00 69.12 397 CYS A O 1
ATOM 3188 N N . PRO A 1 398 ? 18.133 -10.894 -49.187 1.00 60.53 398 PRO A N 1
ATOM 3189 C CA . PRO A 1 398 ? 19.174 -11.429 -50.071 1.00 60.53 398 PRO A CA 1
ATOM 3190 C C . PRO A 1 398 ? 19.481 -10.540 -51.284 1.00 60.53 398 PRO A C 1
ATOM 3192 O O . PRO A 1 398 ? 20.590 -10.559 -51.807 1.00 60.53 398 PRO A O 1
ATOM 3195 N N . TRP A 1 399 ? 18.499 -9.748 -51.728 1.00 52.12 399 TRP A N 1
ATOM 3196 C CA . TRP A 1 399 ? 18.639 -8.814 -52.848 1.00 52.12 399 TRP A CA 1
ATOM 3197 C C . TRP A 1 399 ? 19.127 -7.426 -52.423 1.00 52.12 399 TRP A C 1
ATOM 3199 O O . TRP A 1 399 ? 19.494 -6.622 -53.271 1.00 52.12 399 TRP A O 1
ATOM 3209 N N . THR A 1 400 ? 19.161 -7.129 -51.123 1.00 48.94 400 THR A N 1
ATOM 3210 C CA . THR A 1 400 ? 19.670 -5.865 -50.585 1.00 48.94 400 THR A CA 1
ATOM 3211 C C . THR A 1 400 ? 21.208 -5.882 -50.581 1.00 48.94 400 THR A C 1
ATOM 3213 O O . THR A 1 400 ? 21.814 -6.846 -50.125 1.00 48.94 400 THR A O 1
ATOM 3216 N N . PRO A 1 401 ? 21.861 -4.833 -51.116 1.00 44.22 401 PRO A N 1
ATOM 3217 C CA . PRO A 1 401 ? 21.370 -3.466 -51.222 1.00 44.22 401 PRO A CA 1
ATOM 3218 C C . PRO A 1 401 ? 20.945 -3.078 -52.646 1.00 44.22 401 PRO A C 1
ATOM 3220 O O . PRO A 1 401 ? 20.767 -1.895 -52.941 1.00 44.22 401 PRO A O 1
ATOM 3223 N N . TYR A 1 402 ? 20.815 -4.078 -53.517 1.00 50.66 402 TYR A N 1
ATOM 3224 C CA . TYR A 1 402 ? 20.365 -3.963 -54.894 1.00 50.66 402 TYR A CA 1
ATOM 3225 C C . TYR A 1 402 ? 18.830 -4.035 -54.981 1.00 50.66 402 TYR A C 1
ATOM 3227 O O . TYR A 1 402 ? 18.118 -4.038 -53.974 1.00 50.66 402 TYR A O 1
ATOM 3235 N N . HIS A 1 403 ? 18.317 -4.026 -56.212 1.00 51.16 403 HIS A N 1
ATOM 3236 C CA . HIS A 1 403 ? 16.889 -3.928 -56.505 1.00 51.16 403 HIS A CA 1
ATOM 3237 C C . HIS A 1 403 ? 16.116 -5.154 -55.996 1.00 51.16 403 HIS A C 1
ATOM 3239 O O . HIS A 1 403 ? 16.244 -6.258 -56.531 1.00 51.16 403 HIS A O 1
ATOM 3245 N N . CYS A 1 404 ? 15.270 -4.942 -54.991 1.00 61.75 404 CYS A N 1
ATOM 3246 C CA . CYS A 1 404 ? 14.323 -5.928 -54.490 1.00 61.75 404 CYS A CA 1
ATOM 3247 C C . CYS A 1 404 ? 12.933 -5.534 -54.988 1.00 61.75 404 CYS A C 1
ATOM 3249 O O . CYS A 1 404 ? 12.312 -4.636 -54.428 1.00 61.75 404 CYS A O 1
ATOM 3251 N N . VAL A 1 405 ? 12.429 -6.238 -56.006 1.00 62.75 405 VAL A N 1
ATOM 3252 C CA . VAL A 1 405 ? 11.160 -5.904 -56.685 1.00 62.75 405 VAL A CA 1
ATOM 3253 C C . VAL A 1 405 ? 9.999 -5.781 -55.690 1.00 62.75 405 VAL A C 1
ATOM 3255 O O . VAL A 1 405 ? 9.220 -4.838 -55.761 1.00 62.75 405 VAL A O 1
ATOM 3258 N N . LEU A 1 406 ? 9.940 -6.689 -54.710 1.00 72.50 406 LEU A N 1
ATOM 3259 C CA . LEU A 1 406 ? 8.903 -6.703 -53.674 1.00 72.50 406 LEU A CA 1
ATOM 3260 C C . LEU A 1 406 ? 8.959 -5.450 -52.792 1.00 72.50 406 LEU A C 1
ATOM 3262 O O . LEU A 1 406 ? 7.930 -4.889 -52.426 1.00 72.50 406 LEU A O 1
ATOM 3266 N N . TYR A 1 407 ? 10.166 -4.996 -52.465 1.00 71.50 407 TYR A N 1
ATOM 3267 C CA . TYR A 1 407 ? 10.363 -3.804 -51.653 1.00 71.50 407 TYR A CA 1
ATOM 3268 C C . TYR A 1 407 ? 10.153 -2.519 -52.457 1.00 71.50 407 TYR A C 1
ATOM 3270 O O . TYR A 1 407 ? 9.604 -1.554 -51.933 1.00 71.50 407 TYR A O 1
ATOM 3278 N N . ASP A 1 408 ? 10.520 -2.508 -53.737 1.00 68.25 408 ASP A N 1
ATOM 3279 C CA . ASP A 1 408 ? 10.235 -1.393 -54.637 1.00 68.25 408 ASP A CA 1
ATOM 3280 C C . ASP A 1 408 ? 8.725 -1.204 -54.826 1.00 68.25 408 ASP A C 1
ATOM 3282 O O . ASP A 1 408 ? 8.240 -0.072 -54.765 1.00 68.25 408 ASP A O 1
ATOM 3286 N N . GLU A 1 409 ? 7.967 -2.291 -54.985 1.00 71.69 409 GLU A N 1
ATOM 3287 C CA . GLU A 1 409 ? 6.500 -2.274 -54.999 1.00 71.69 409 GLU A CA 1
ATOM 3288 C C . GLU A 1 409 ? 5.925 -1.792 -53.662 1.00 71.69 409 GLU A C 1
ATOM 3290 O O . GLU A 1 409 ? 5.038 -0.936 -53.649 1.00 71.69 409 GLU A O 1
ATOM 3295 N N . PHE A 1 410 ? 6.480 -2.256 -52.537 1.00 75.44 410 PHE A N 1
ATOM 3296 C CA . PHE A 1 410 ? 6.086 -1.806 -51.201 1.00 75.44 410 PHE A CA 1
ATOM 3297 C C . PHE A 1 410 ? 6.326 -0.304 -50.988 1.00 75.44 410 PHE A C 1
ATOM 3299 O O . PHE A 1 410 ? 5.461 0.390 -50.456 1.00 75.44 410 PHE A O 1
ATOM 3306 N N . GLN A 1 411 ? 7.464 0.233 -51.440 1.00 70.12 411 GLN A N 1
ATOM 3307 C CA . GLN A 1 411 ? 7.786 1.657 -51.303 1.00 70.12 411 GLN A CA 1
ATOM 3308 C C . GLN A 1 411 ? 6.930 2.571 -52.186 1.00 70.12 411 GLN A C 1
ATOM 3310 O O . GLN A 1 411 ? 6.736 3.735 -51.829 1.00 70.12 411 GLN A O 1
ATOM 3315 N N . ASN A 1 412 ? 6.442 2.072 -53.325 1.00 68.12 412 ASN A N 1
ATOM 3316 C CA . ASN A 1 412 ? 5.629 2.847 -54.269 1.00 68.12 412 ASN A CA 1
ATOM 3317 C C . ASN A 1 412 ? 4.122 2.727 -54.012 1.00 68.12 412 ASN A C 1
ATOM 3319 O O . ASN A 1 412 ? 3.335 3.405 -54.674 1.00 68.12 412 ASN A O 1
ATOM 3323 N N . ALA A 1 413 ? 3.704 1.870 -53.081 1.00 69.00 413 ALA A N 1
ATOM 3324 C CA . ALA A 1 413 ? 2.301 1.681 -52.758 1.00 69.00 413 ALA A CA 1
ATOM 3325 C C . ALA A 1 413 ? 1.738 2.888 -51.995 1.00 69.00 413 ALA A C 1
ATOM 3327 O O . ALA A 1 413 ? 2.232 3.255 -50.931 1.00 69.00 413 ALA A O 1
ATOM 3328 N N . ALA A 1 414 ? 0.651 3.473 -52.506 1.00 61.06 414 ALA A N 1
ATOM 3329 C CA . ALA A 1 414 ? -0.063 4.557 -51.822 1.00 61.06 414 ALA A CA 1
ATOM 3330 C C . ALA A 1 414 ? -0.729 4.094 -50.509 1.00 61.06 414 ALA A C 1
ATOM 3332 O O . ALA A 1 414 ? -0.861 4.875 -49.571 1.00 61.06 414 ALA A O 1
ATOM 3333 N N . HIS A 1 415 ? -1.128 2.818 -50.439 1.00 68.12 415 HIS A N 1
ATOM 3334 C CA . HIS A 1 415 ? -1.695 2.181 -49.251 1.00 68.12 415 HIS A CA 1
ATOM 3335 C C . HIS A 1 415 ? -1.122 0.771 -49.108 1.00 68.12 415 HIS A C 1
ATOM 3337 O O . HIS A 1 415 ? -1.391 -0.098 -49.939 1.00 68.12 415 HIS A O 1
ATOM 3343 N N . THR A 1 416 ? -0.351 0.536 -48.050 1.00 61.78 416 THR A N 1
ATOM 3344 C CA . THR A 1 416 ? 0.317 -0.748 -47.783 1.00 61.78 416 THR A CA 1
ATOM 3345 C C . THR A 1 416 ? -0.669 -1.899 -47.569 1.00 61.78 416 THR A C 1
ATOM 3347 O O . THR A 1 416 ? -0.355 -3.029 -47.925 1.00 61.78 416 THR A O 1
ATOM 3350 N N . GLU A 1 417 ? -1.884 -1.620 -47.085 1.00 63.84 417 GLU A N 1
ATOM 3351 C CA . GLU A 1 417 ? -2.968 -2.593 -46.851 1.00 63.84 417 GLU A CA 1
ATOM 3352 C C . GLU A 1 417 ? -3.514 -3.248 -48.132 1.00 63.84 417 GLU A C 1
ATOM 3354 O O . GLU A 1 417 ? -4.102 -4.323 -48.071 1.00 63.84 417 GLU A O 1
ATOM 3359 N N . LYS A 1 418 ? -3.306 -2.623 -49.300 1.00 64.19 418 LYS A N 1
ATOM 3360 C CA . LYS A 1 418 ? -3.766 -3.137 -50.604 1.00 64.19 418 LYS A CA 1
ATOM 3361 C C . LYS A 1 418 ? -2.739 -4.034 -51.305 1.00 64.19 418 LYS A C 1
ATOM 3363 O O . LYS A 1 418 ? -3.009 -4.528 -52.398 1.00 64.19 418 LYS A O 1
ATOM 3368 N N . LEU A 1 419 ? -1.558 -4.209 -50.712 1.00 72.56 419 LEU A N 1
ATOM 3369 C CA . LEU A 1 419 ? -0.515 -5.091 -51.230 1.00 72.56 419 LEU A CA 1
ATOM 3370 C C . LEU A 1 419 ? -0.843 -6.557 -50.940 1.00 72.56 419 LEU A C 1
ATOM 3372 O O . LEU A 1 419 ? -1.553 -6.880 -49.991 1.00 72.56 419 LEU A O 1
ATOM 3376 N N . THR A 1 420 ? -0.299 -7.462 -51.754 1.00 77.38 420 THR A N 1
ATOM 3377 C CA . THR A 1 420 ? -0.460 -8.899 -51.518 1.00 77.38 420 THR A CA 1
ATOM 3378 C C . THR A 1 420 ? 0.195 -9.303 -50.194 1.00 77.38 420 THR A C 1
ATOM 3380 O O . THR A 1 420 ? 1.233 -8.758 -49.805 1.00 77.38 420 THR A O 1
ATOM 3383 N N . HIS A 1 421 ? -0.378 -10.307 -49.522 1.00 78.88 421 HIS A N 1
ATOM 3384 C CA . HIS A 1 421 ? 0.147 -10.842 -48.257 1.00 78.88 421 HIS A CA 1
ATOM 3385 C C . HIS A 1 421 ? 1.640 -11.205 -48.350 1.00 78.88 421 HIS A C 1
ATOM 3387 O O . HIS A 1 421 ? 2.408 -10.964 -47.424 1.00 78.88 421 HIS A O 1
ATOM 3393 N N . HIS A 1 422 ? 2.077 -11.717 -49.504 1.00 74.06 422 HIS A N 1
ATOM 3394 C CA . HIS A 1 422 ? 3.473 -12.055 -49.772 1.00 74.06 422 HIS A CA 1
ATOM 3395 C C . HIS A 1 422 ? 4.422 -10.841 -49.698 1.00 74.06 422 HIS A C 1
ATOM 3397 O O . HIS A 1 422 ? 5.492 -10.936 -49.103 1.00 74.06 422 HIS A O 1
ATOM 3403 N N . ILE A 1 423 ? 4.034 -9.686 -50.255 1.00 74.19 423 ILE A N 1
ATOM 3404 C CA . ILE A 1 423 ? 4.853 -8.460 -50.227 1.00 74.19 423 ILE A CA 1
ATOM 3405 C C . ILE A 1 423 ? 4.937 -7.900 -48.803 1.00 74.19 423 ILE A C 1
ATOM 3407 O O . ILE A 1 423 ? 6.020 -7.528 -48.349 1.00 74.19 423 ILE A O 1
ATOM 3411 N N . GLN A 1 424 ? 3.809 -7.873 -48.087 1.00 76.25 424 GLN A N 1
ATOM 3412 C CA . GLN A 1 424 ? 3.756 -7.408 -46.698 1.00 76.25 424 GLN A CA 1
ATOM 3413 C C . GLN A 1 424 ? 4.621 -8.285 -45.783 1.00 76.25 424 GLN A C 1
ATOM 3415 O O . GLN A 1 424 ? 5.424 -7.759 -45.017 1.00 76.25 424 GLN A O 1
ATOM 3420 N N . GLN A 1 425 ? 4.511 -9.611 -45.912 1.00 81.25 425 GLN A N 1
ATOM 3421 C CA . GLN A 1 425 ? 5.292 -10.574 -45.134 1.00 81.25 425 GLN A CA 1
ATOM 3422 C C . GLN A 1 425 ? 6.794 -10.483 -45.433 1.00 81.25 425 GLN A C 1
ATOM 3424 O O . GLN A 1 425 ? 7.611 -10.535 -44.515 1.00 81.25 425 GLN A O 1
ATOM 3429 N N . HIS A 1 426 ? 7.178 -10.322 -46.703 1.00 77.81 426 HIS A N 1
ATOM 3430 C CA . HIS A 1 426 ? 8.582 -10.136 -47.079 1.00 77.81 426 HIS A CA 1
ATOM 3431 C C . HIS A 1 426 ? 9.168 -8.864 -46.454 1.00 77.81 426 HIS A C 1
ATOM 3433 O O . HIS A 1 426 ? 10.236 -8.906 -45.847 1.00 77.81 426 HIS A O 1
ATOM 3439 N N . CYS A 1 427 ? 8.461 -7.736 -46.569 1.00 76.56 427 CYS A N 1
ATOM 3440 C CA . CYS A 1 427 ? 8.960 -6.438 -46.108 1.00 76.56 427 CYS A CA 1
ATOM 3441 C C . CYS A 1 427 ? 8.953 -6.281 -44.579 1.00 76.56 427 CYS A C 1
ATOM 3443 O O . CYS A 1 427 ? 9.673 -5.429 -44.068 1.00 76.56 427 CYS A O 1
ATOM 3445 N N . SER A 1 428 ? 8.186 -7.097 -43.850 1.00 78.50 428 SER A N 1
ATOM 3446 C CA . SER A 1 428 ? 8.267 -7.179 -42.387 1.00 78.50 428 SER A CA 1
ATOM 3447 C C . SER A 1 428 ? 9.346 -8.151 -41.897 1.00 78.50 428 SER A C 1
ATOM 3449 O O . SER A 1 428 ? 9.908 -7.942 -40.824 1.00 78.50 428 SER A O 1
ATOM 3451 N N . SER A 1 429 ? 9.663 -9.189 -42.679 1.00 77.56 429 SER A N 1
ATOM 3452 C CA . SER A 1 429 ? 10.611 -10.244 -42.284 1.00 77.56 429 SER A CA 1
ATOM 3453 C C . SER A 1 429 ? 12.064 -9.943 -42.660 1.00 77.56 429 SER A C 1
ATOM 3455 O O . SER A 1 429 ? 12.974 -10.472 -42.023 1.00 77.56 429 SER A O 1
ATOM 3457 N N . PHE A 1 430 ? 12.302 -9.108 -43.679 1.00 76.38 430 PHE A N 1
ATOM 3458 C CA . PHE A 1 430 ? 13.644 -8.801 -44.177 1.00 76.38 430 PHE A CA 1
ATOM 3459 C C . PHE A 1 430 ? 13.963 -7.308 -44.164 1.00 76.38 430 PHE A C 1
ATOM 3461 O O . PHE A 1 430 ? 13.161 -6.476 -44.595 1.00 76.38 430 PHE A O 1
ATOM 3468 N N . ALA A 1 431 ? 15.190 -6.976 -43.759 1.00 78.88 431 ALA A N 1
ATOM 3469 C CA . ALA A 1 431 ? 15.665 -5.601 -43.771 1.00 78.88 431 ALA A CA 1
ATOM 3470 C C . ALA A 1 431 ? 16.155 -5.161 -45.158 1.00 78.88 431 ALA A C 1
ATOM 3472 O O . ALA A 1 431 ? 16.832 -5.914 -45.861 1.00 78.88 431 ALA A O 1
ATOM 3473 N N . HIS A 1 432 ? 15.861 -3.916 -45.538 1.00 76.69 432 HIS A N 1
ATOM 3474 C CA . HIS A 1 432 ? 16.263 -3.345 -46.829 1.00 76.69 432 HIS A CA 1
ATOM 3475 C C . HIS A 1 432 ? 17.048 -2.044 -46.658 1.00 76.69 432 HIS A C 1
ATOM 3477 O O . HIS A 1 432 ? 16.776 -1.253 -45.756 1.00 76.69 432 HIS A O 1
ATOM 3483 N N . VAL A 1 433 ? 18.011 -1.765 -47.540 1.00 67.00 433 VAL A N 1
ATOM 3484 C CA . VAL A 1 433 ? 18.735 -0.485 -47.471 1.00 67.00 433 VAL A CA 1
ATOM 3485 C C . VAL A 1 433 ? 17.813 0.670 -47.862 1.00 67.00 433 VAL A C 1
ATOM 3487 O O . VAL A 1 433 ? 17.192 0.675 -48.923 1.00 67.00 433 VAL A O 1
ATOM 3490 N N . CYS A 1 434 ? 17.761 1.696 -47.014 1.00 69.31 434 CYS A N 1
ATOM 3491 C CA . CYS A 1 434 ? 16.985 2.897 -47.274 1.00 69.31 434 CYS A CA 1
ATOM 3492 C C . CYS A 1 434 ? 17.524 3.656 -48.499 1.00 69.31 434 CYS A C 1
ATOM 3494 O O . CYS A 1 434 ? 18.721 3.947 -48.582 1.00 69.31 434 CYS A O 1
ATOM 3496 N N . ALA A 1 435 ? 16.625 4.062 -49.405 1.00 60.16 435 ALA A N 1
ATOM 3497 C CA . ALA A 1 435 ? 16.941 4.865 -50.591 1.00 60.16 435 ALA A CA 1
ATOM 3498 C C . ALA A 1 435 ? 17.646 6.201 -50.270 1.00 60.16 435 ALA A C 1
ATOM 3500 O O . ALA A 1 435 ? 18.424 6.711 -51.074 1.00 60.16 435 ALA A O 1
ATOM 3501 N N . TYR A 1 436 ? 17.419 6.747 -49.078 1.00 59.03 436 TYR A N 1
ATOM 3502 C CA . TYR A 1 436 ? 17.997 8.017 -48.635 1.00 59.03 436 TYR A CA 1
ATOM 3503 C C . TYR A 1 436 ? 19.197 7.837 -47.690 1.00 59.03 436 TYR A C 1
ATOM 3505 O O . TYR A 1 436 ? 19.779 8.825 -47.244 1.00 59.03 436 TYR A O 1
ATOM 3513 N N . GLY A 1 437 ? 19.594 6.590 -47.392 1.00 62.50 437 GLY A N 1
ATOM 3514 C CA . GLY A 1 437 ? 20.711 6.285 -46.492 1.00 62.50 437 GLY A CA 1
ATOM 3515 C C . GLY A 1 437 ? 20.589 7.014 -45.150 1.00 62.50 437 GLY A C 1
ATOM 3516 O O . GLY A 1 437 ? 19.492 7.145 -44.609 1.00 62.50 437 GLY A O 1
ATOM 3517 N N . ARG A 1 438 ? 21.700 7.551 -44.632 1.00 62.12 438 ARG A N 1
ATOM 3518 C CA . ARG A 1 438 ? 21.722 8.356 -43.390 1.00 62.12 438 ARG A CA 1
ATOM 3519 C C . ARG A 1 438 ? 20.901 9.652 -43.449 1.00 62.12 438 ARG A C 1
ATOM 3521 O O . ARG A 1 438 ? 20.533 10.163 -42.400 1.00 62.12 438 ARG A O 1
ATOM 3528 N N . ASN A 1 439 ? 20.569 10.152 -44.641 1.00 59.38 439 ASN A N 1
ATOM 3529 C CA . ASN A 1 439 ? 19.803 11.390 -44.828 1.00 59.38 439 ASN A CA 1
ATOM 3530 C C . ASN A 1 439 ? 18.279 11.153 -44.844 1.00 59.38 439 ASN A C 1
ATOM 3532 O O . ASN A 1 439 ? 17.508 12.023 -45.244 1.00 59.38 439 ASN A O 1
ATOM 3536 N N . CYS A 1 440 ? 17.822 9.961 -44.455 1.00 64.38 440 CYS A N 1
ATOM 3537 C CA . CYS A 1 440 ? 16.404 9.628 -44.415 1.00 64.38 440 CYS A CA 1
ATOM 3538 C C . CYS A 1 440 ? 15.657 10.425 -43.334 1.00 64.38 440 CYS A C 1
ATOM 3540 O O . CYS A 1 440 ? 15.907 10.248 -42.146 1.00 64.38 440 CYS A O 1
ATOM 3542 N N . LEU A 1 441 ? 14.664 11.218 -43.749 1.00 68.19 441 LEU A N 1
ATOM 3543 C CA . LEU A 1 441 ? 13.809 12.014 -42.855 1.00 68.19 441 LEU A CA 1
ATOM 3544 C C . LEU A 1 441 ? 12.496 11.317 -42.454 1.00 68.19 441 LEU A C 1
ATOM 3546 O O . LEU A 1 441 ? 11.696 11.889 -41.716 1.00 68.19 441 LEU A O 1
ATOM 3550 N N . LYS A 1 442 ? 12.233 10.095 -42.940 1.00 68.94 442 LYS A N 1
ATOM 3551 C CA . LYS A 1 442 ? 11.014 9.351 -42.576 1.00 68.94 442 LYS A CA 1
ATOM 3552 C C . LYS A 1 442 ? 11.016 9.046 -41.073 1.00 68.94 442 LYS A C 1
ATOM 3554 O O . LYS A 1 442 ? 11.968 8.456 -40.578 1.00 68.94 442 LYS A O 1
ATOM 3559 N N . GLN A 1 443 ? 9.941 9.403 -40.367 1.00 59.56 443 GLN A N 1
ATOM 3560 C CA . GLN A 1 443 ? 9.796 9.198 -38.913 1.00 59.56 443 GLN A CA 1
ATOM 3561 C C . GLN A 1 443 ? 8.921 7.990 -38.526 1.00 59.56 443 GLN A C 1
ATOM 3563 O O . GLN A 1 443 ? 8.701 7.748 -37.346 1.00 59.56 443 GLN A O 1
ATOM 3568 N N . ASN A 1 444 ? 8.426 7.209 -39.493 1.00 71.88 444 ASN A N 1
ATOM 3569 C CA . ASN A 1 444 ? 7.596 6.033 -39.210 1.00 71.88 444 ASN A CA 1
ATOM 3570 C C . ASN A 1 444 ? 8.409 4.938 -38.480 1.00 71.88 444 ASN A C 1
ATOM 3572 O O . ASN A 1 444 ? 9.454 4.524 -38.986 1.00 71.88 444 ASN A O 1
ATOM 3576 N N . SER A 1 445 ? 7.917 4.450 -37.333 1.00 63.78 445 SER A N 1
ATOM 3577 C CA . SER A 1 445 ? 8.542 3.384 -36.531 1.00 63.78 445 SER A CA 1
ATOM 3578 C C . SER A 1 445 ? 8.789 2.108 -37.338 1.00 63.78 445 SER A C 1
ATOM 3580 O O . SER A 1 445 ? 9.902 1.587 -37.325 1.00 63.78 445 SER A O 1
ATOM 3582 N N . SER A 1 446 ? 7.814 1.682 -38.146 1.00 67.81 446 SER A N 1
ATOM 3583 C CA . SER A 1 446 ? 7.916 0.475 -38.978 1.00 67.81 446 SER A CA 1
ATOM 3584 C C . SER A 1 446 ? 9.027 0.578 -40.034 1.00 67.81 446 SER A C 1
ATOM 3586 O O . SER A 1 446 ? 9.750 -0.386 -40.284 1.00 67.81 446 SER A O 1
ATOM 3588 N N . HIS A 1 447 ? 9.238 1.771 -40.606 1.00 73.12 447 HIS A N 1
ATOM 3589 C CA . HIS A 1 447 ? 10.357 2.027 -41.524 1.00 73.12 447 HIS A CA 1
ATOM 3590 C C . HIS A 1 447 ? 11.699 1.893 -40.798 1.00 73.12 447 HIS A C 1
ATOM 3592 O O . HIS A 1 447 ? 12.639 1.310 -41.328 1.00 73.12 447 HIS A O 1
ATOM 3598 N N . TRP A 1 448 ? 11.801 2.415 -39.577 1.00 69.38 448 TRP A N 1
ATOM 3599 C CA . TRP A 1 448 ? 13.031 2.345 -38.789 1.00 69.38 448 TRP A CA 1
ATOM 3600 C C . TRP A 1 448 ? 13.368 0.933 -38.301 1.00 69.38 448 TRP A C 1
ATOM 3602 O O . TRP A 1 448 ? 14.543 0.630 -38.123 1.00 69.38 448 TRP A O 1
ATOM 3612 N N . GLU A 1 449 ? 12.376 0.072 -38.106 1.00 72.06 449 GLU A N 1
ATOM 3613 C CA . GLU A 1 449 ? 12.577 -1.321 -37.692 1.00 72.06 449 GLU A CA 1
ATOM 3614 C C . GLU A 1 449 ? 13.011 -2.230 -38.846 1.00 72.06 449 GLU A C 1
ATOM 3616 O O . GLU A 1 449 ? 13.727 -3.196 -38.622 1.00 72.06 449 GLU A O 1
ATOM 3621 N N . THR A 1 450 ? 12.647 -1.902 -40.087 1.00 71.00 450 THR A N 1
ATOM 3622 C CA . THR A 1 450 ? 12.838 -2.781 -41.257 1.00 71.00 450 THR A CA 1
ATOM 3623 C C . THR A 1 450 ? 13.867 -2.264 -42.266 1.00 71.00 450 THR A C 1
ATOM 3625 O O . THR A 1 450 ? 14.038 -2.852 -43.336 1.00 71.00 450 THR A O 1
ATOM 3628 N N . THR A 1 451 ? 14.584 -1.170 -41.971 1.00 72.06 451 THR A N 1
ATOM 3629 C CA . THR A 1 451 ? 15.528 -0.576 -42.933 1.00 72.06 451 THR A CA 1
ATOM 3630 C C . THR A 1 451 ? 16.921 -0.287 -42.382 1.00 72.06 451 THR A C 1
ATOM 3632 O O . THR A 1 451 ? 17.117 -0.044 -41.193 1.00 72.06 451 THR A O 1
ATOM 3635 N N . ILE A 1 452 ? 17.902 -0.338 -43.288 1.00 71.88 452 ILE A N 1
ATOM 3636 C CA . ILE A 1 452 ? 19.331 -0.145 -43.022 1.00 71.88 452 ILE A CA 1
ATOM 3637 C C . ILE A 1 452 ? 19.774 1.195 -43.633 1.00 71.88 452 ILE A C 1
ATOM 3639 O O . ILE A 1 452 ? 19.581 1.443 -44.827 1.00 71.88 452 ILE A O 1
ATOM 3643 N N . HIS A 1 453 ? 20.406 2.063 -42.842 1.00 68.56 453 HIS A N 1
ATOM 3644 C CA . HIS A 1 453 ? 20.751 3.445 -43.216 1.00 68.56 453 HIS A CA 1
ATOM 3645 C C . HIS A 1 453 ? 22.261 3.633 -43.388 1.00 68.56 453 HIS A C 1
ATOM 3647 O O . HIS A 1 453 ? 22.915 4.362 -42.644 1.00 68.56 453 HIS A O 1
ATOM 3653 N N . VAL A 1 454 ? 22.842 2.970 -44.385 1.00 59.47 454 VAL A N 1
ATOM 3654 C CA . VAL A 1 454 ? 24.270 3.124 -44.711 1.00 59.47 454 VAL A CA 1
ATOM 3655 C C . VAL A 1 454 ? 24.570 4.434 -45.468 1.00 59.47 454 VAL A C 1
ATOM 3657 O O . VAL A 1 454 ? 23.677 4.980 -46.128 1.00 59.47 454 VAL A O 1
ATOM 3660 N N . PRO A 1 455 ? 25.805 4.976 -45.379 1.00 47.56 455 PRO A N 1
ATOM 3661 C CA . PRO A 1 455 ? 26.243 6.115 -46.190 1.00 47.56 455 PRO A CA 1
ATOM 3662 C C . PRO A 1 455 ? 26.143 5.836 -47.697 1.00 47.56 455 PRO A C 1
ATOM 3664 O O . PRO A 1 455 ? 26.375 4.713 -48.145 1.00 47.56 455 PRO A O 1
ATOM 3667 N N . ARG A 1 456 ? 25.828 6.871 -48.483 1.00 46.72 456 ARG A N 1
ATOM 3668 C CA . ARG A 1 456 ? 25.781 6.829 -49.954 1.00 46.72 456 ARG A CA 1
ATOM 3669 C C . ARG A 1 456 ? 26.628 7.971 -50.522 1.00 46.72 456 ARG A C 1
ATOM 3671 O O . ARG A 1 456 ? 26.581 9.073 -49.979 1.00 46.72 456 ARG A O 1
ATOM 3678 N N . ALA A 1 457 ? 27.354 7.727 -51.614 1.00 37.38 457 ALA A N 1
ATOM 3679 C CA . ALA A 1 457 ? 27.978 8.798 -52.386 1.00 37.38 457 ALA A CA 1
ATOM 3680 C C . ALA A 1 457 ? 26.885 9.540 -53.158 1.00 37.38 457 ALA A C 1
ATOM 3682 O O . ALA A 1 457 ? 26.202 8.944 -53.989 1.00 37.38 457 ALA A O 1
ATOM 3683 N N . THR A 1 458 ? 26.707 10.833 -52.905 1.00 33.25 458 THR A N 1
ATOM 3684 C CA . THR A 1 458 ? 26.034 11.699 -53.874 1.00 33.25 458 THR A CA 1
ATOM 3685 C C . THR A 1 458 ? 27.054 12.040 -54.949 1.00 33.25 458 THR A C 1
ATOM 3687 O O . THR A 1 458 ? 28.127 12.558 -54.639 1.00 33.25 458 THR A O 1
ATOM 3690 N N . SER A 1 459 ? 26.751 11.738 -56.208 1.00 31.75 459 SER A N 1
ATOM 3691 C CA . SER A 1 459 ? 27.499 12.268 -57.344 1.00 31.75 459 SER A CA 1
ATOM 3692 C C . SER A 1 459 ? 27.347 13.792 -57.365 1.00 31.75 459 SER A C 1
ATOM 3694 O O . SER A 1 459 ? 26.403 14.322 -57.948 1.00 31.75 459 SER A O 1
ATOM 3696 N N . ASN A 1 460 ? 28.242 14.511 -56.695 1.00 30.27 460 ASN A N 1
ATOM 3697 C CA . ASN A 1 460 ? 28.391 15.945 -56.900 1.00 30.27 460 ASN A CA 1
ATOM 3698 C C . ASN A 1 460 ? 29.171 16.137 -58.203 1.00 30.27 460 ASN A C 1
ATOM 3700 O O . ASN A 1 460 ? 30.392 16.108 -58.152 1.00 30.27 460 ASN A O 1
ATOM 3704 N N . ASP A 1 461 ? 28.461 16.215 -59.337 1.00 26.73 461 ASP A N 1
ATOM 3705 C CA . ASP A 1 461 ? 28.858 16.999 -60.530 1.00 26.73 461 ASP A CA 1
ATOM 3706 C C . ASP A 1 461 ? 27.836 16.957 -61.691 1.00 26.73 461 ASP A C 1
ATOM 3708 O O . ASP A 1 461 ? 28.188 17.082 -62.861 1.00 26.73 461 ASP A O 1
ATOM 3712 N N . VAL A 1 462 ? 26.533 16.849 -61.407 1.00 29.27 462 VAL A N 1
ATOM 3713 C CA . VAL A 1 462 ? 25.513 17.237 -62.397 1.00 29.27 462 VAL A CA 1
ATOM 3714 C C . VAL A 1 462 ? 24.476 18.098 -61.697 1.00 29.27 462 VAL A C 1
ATOM 3716 O O . VAL A 1 462 ? 23.904 17.700 -60.684 1.00 29.27 462 VAL A O 1
ATOM 3719 N N . GLN A 1 463 ? 24.295 19.314 -62.216 1.00 26.09 463 GLN A N 1
ATOM 3720 C CA . GLN A 1 463 ? 23.272 20.260 -61.788 1.00 26.09 463 GLN A CA 1
ATOM 3721 C C . GLN A 1 463 ? 21.932 19.548 -61.592 1.00 26.09 463 GLN A C 1
ATOM 3723 O O . GLN A 1 463 ? 21.474 18.806 -62.458 1.00 26.09 463 GLN A O 1
ATOM 3728 N N . ALA A 1 464 ? 21.324 19.790 -60.434 1.00 25.53 464 ALA A N 1
ATOM 3729 C CA . ALA A 1 464 ? 19.993 19.321 -60.105 1.00 25.53 464 ALA A CA 1
ATOM 3730 C C . ALA A 1 464 ? 18.985 19.845 -61.137 1.00 25.53 464 ALA A C 1
ATOM 3732 O O . ALA A 1 464 ? 18.640 21.027 -61.110 1.00 25.53 464 ALA A O 1
ATOM 3733 N N . ASP A 1 465 ? 18.493 18.964 -62.008 1.00 24.53 465 ASP A N 1
ATOM 3734 C CA . ASP A 1 465 ? 17.242 19.211 -62.709 1.00 24.53 465 ASP A CA 1
ATOM 3735 C C . ASP A 1 465 ? 16.082 18.741 -61.824 1.00 24.53 465 ASP A C 1
ATOM 3737 O O . ASP A 1 465 ? 16.046 17.612 -61.326 1.00 24.53 465 ASP A O 1
ATOM 3741 N N . LYS A 1 466 ? 15.154 19.661 -61.570 1.00 32.72 466 LYS A N 1
ATOM 3742 C CA . LYS A 1 466 ? 13.942 19.433 -60.787 1.00 32.72 466 LYS A CA 1
ATOM 3743 C C . LYS A 1 466 ? 12.915 18.766 -61.694 1.00 32.72 466 LYS A C 1
ATOM 3745 O O . LYS A 1 466 ? 12.003 19.421 -62.188 1.00 32.72 466 LYS A O 1
ATOM 3750 N N . SER A 1 467 ? 13.015 17.458 -61.870 1.00 27.84 467 SER A N 1
ATOM 3751 C CA . SER A 1 467 ? 11.894 16.659 -62.358 1.00 27.84 467 SER A CA 1
ATOM 3752 C C . SER A 1 467 ? 11.914 15.273 -61.721 1.00 27.84 467 SER A C 1
ATOM 3754 O O . SER A 1 467 ? 12.949 14.771 -61.291 1.00 27.84 467 SER A O 1
ATOM 3756 N N . HIS A 1 468 ? 10.721 14.720 -61.525 1.00 31.42 468 HIS A N 1
ATOM 3757 C CA . HIS A 1 468 ? 10.470 13.460 -60.842 1.00 31.42 468 HIS A CA 1
ATOM 3758 C C . HIS A 1 468 ? 11.201 12.288 -61.511 1.00 31.42 468 HIS A C 1
ATOM 3760 O O . HIS A 1 468 ? 10.632 11.659 -62.393 1.00 31.42 468 HIS A O 1
ATOM 3766 N N . ASP A 1 469 ? 12.407 11.944 -61.058 1.00 27.94 469 ASP A N 1
ATOM 3767 C CA . ASP A 1 469 ? 13.021 10.665 -61.413 1.00 27.94 469 ASP A CA 1
ATOM 3768 C C . ASP A 1 469 ? 13.909 10.102 -60.295 1.00 27.94 469 ASP A C 1
ATOM 3770 O O . ASP A 1 469 ? 14.696 10.798 -59.650 1.00 27.94 469 ASP A O 1
ATOM 3774 N N . LYS A 1 470 ? 13.729 8.805 -60.020 1.00 27.48 470 LYS A N 1
ATOM 3775 C CA . LYS A 1 470 ? 14.442 8.065 -58.969 1.00 27.48 470 LYS A CA 1
ATOM 3776 C C . LYS A 1 470 ? 15.926 7.906 -59.342 1.00 27.48 470 LYS A C 1
ATOM 3778 O O . LYS A 1 470 ? 16.213 7.430 -60.440 1.00 27.48 470 LYS A O 1
ATOM 3783 N N . PRO A 1 471 ? 16.886 8.180 -58.437 1.00 29.28 471 PRO A N 1
ATOM 3784 C CA . PRO A 1 471 ? 18.298 7.943 -58.724 1.00 29.28 471 PRO A CA 1
ATOM 3785 C C . PRO A 1 471 ? 18.603 6.437 -58.831 1.00 29.28 471 PRO A C 1
ATOM 3787 O O . PRO A 1 471 ? 18.340 5.668 -57.902 1.00 29.28 471 PRO A O 1
ATOM 3790 N N . ARG A 1 472 ? 19.182 6.017 -59.967 1.00 32.12 472 ARG A N 1
ATOM 3791 C CA . ARG A 1 472 ? 19.765 4.677 -60.169 1.00 32.12 472 ARG A CA 1
ATOM 3792 C C . ARG A 1 472 ? 21.059 4.540 -59.351 1.00 32.12 472 ARG A C 1
ATOM 3794 O O . ARG A 1 472 ? 21.889 5.442 -59.337 1.00 32.12 472 ARG A O 1
ATOM 3801 N N . VAL A 1 473 ? 21.205 3.414 -58.653 1.00 33.16 473 VAL A N 1
ATOM 3802 C CA . VAL A 1 473 ? 22.254 3.133 -57.652 1.00 33.16 473 VAL A CA 1
ATOM 3803 C C . VAL A 1 473 ? 23.548 2.665 -58.335 1.00 33.16 473 VAL A C 1
ATOM 3805 O O . VAL A 1 473 ? 23.491 1.685 -59.073 1.00 33.16 473 VAL A O 1
ATOM 3808 N N . SER A 1 474 ? 24.706 3.296 -58.078 1.00 28.23 474 SER A N 1
ATOM 3809 C CA . SER A 1 474 ? 25.994 2.818 -58.630 1.00 28.23 474 SER A CA 1
ATOM 3810 C C . SER A 1 474 ? 27.202 2.739 -57.680 1.00 28.23 474 SER A C 1
ATOM 3812 O O . SER A 1 474 ? 28.197 2.152 -58.090 1.00 28.23 474 SER A O 1
ATOM 3814 N N . SER A 1 475 ? 27.180 3.223 -56.429 1.00 32.12 475 SER A N 1
ATOM 3815 C CA . SER A 1 475 ? 28.313 2.988 -55.501 1.00 32.12 475 SER A CA 1
ATOM 3816 C C . SER A 1 475 ? 28.040 3.361 -54.033 1.00 32.12 475 SER A C 1
ATOM 3818 O O . SER A 1 475 ? 27.384 4.358 -53.731 1.00 32.12 475 SER A O 1
ATOM 3820 N N . PHE A 1 476 ? 28.579 2.559 -53.103 1.00 32.59 476 PHE A N 1
ATOM 3821 C CA . PHE A 1 476 ? 28.666 2.857 -51.664 1.00 32.59 476 PHE A CA 1
ATOM 3822 C C . PHE A 1 476 ? 30.022 3.507 -51.356 1.00 32.59 476 PHE A C 1
ATOM 3824 O O . PHE A 1 476 ? 31.047 3.025 -51.834 1.00 32.59 476 PHE A O 1
ATOM 3831 N N . THR A 1 477 ? 30.054 4.562 -50.538 1.00 29.42 477 THR A N 1
ATOM 3832 C CA . THR A 1 477 ? 31.295 5.156 -50.010 1.00 29.42 477 THR A CA 1
ATOM 3833 C C . THR A 1 477 ? 31.348 5.047 -48.493 1.00 29.42 477 THR A C 1
ATOM 3835 O O . THR A 1 477 ? 30.385 5.348 -47.791 1.00 29.42 477 THR A O 1
ATOM 3838 N N . VAL A 1 478 ? 32.510 4.652 -47.974 1.00 27.78 478 VAL A N 1
ATOM 3839 C CA . VAL A 1 478 ? 32.869 4.803 -46.560 1.00 27.78 478 VAL A CA 1
ATOM 3840 C C . VAL A 1 478 ? 33.341 6.247 -46.367 1.00 27.78 478 VAL A C 1
ATOM 3842 O O . VAL A 1 478 ? 34.285 6.665 -47.033 1.00 27.78 478 VAL A O 1
ATOM 3845 N N . ALA A 1 479 ? 32.687 7.021 -45.496 1.00 26.62 479 ALA A N 1
ATOM 3846 C CA . ALA A 1 479 ? 33.098 8.387 -45.158 1.00 26.62 479 ALA A CA 1
ATOM 3847 C C . ALA A 1 479 ? 33.596 8.481 -43.704 1.00 26.62 479 ALA A C 1
ATOM 3849 O O . ALA A 1 479 ? 32.950 7.980 -42.781 1.00 26.62 479 ALA A O 1
ATOM 3850 N N . ASN A 1 480 ? 34.766 9.116 -43.581 1.00 28.20 480 ASN A N 1
ATOM 3851 C CA . ASN A 1 480 ? 35.572 9.459 -42.402 1.00 28.20 480 ASN A CA 1
ATOM 3852 C C . ASN A 1 480 ? 34.831 10.310 -41.352 1.00 28.20 480 ASN A C 1
ATOM 3854 O O . ASN A 1 480 ? 34.027 11.146 -41.747 1.00 28.20 480 ASN A O 1
ATOM 3858 N N . ASP A 1 481 ? 35.231 10.219 -40.069 1.00 25.94 481 ASP A N 1
ATOM 3859 C CA . ASP A 1 481 ? 35.417 11.430 -39.244 1.00 25.94 481 ASP A CA 1
ATOM 3860 C C . ASP A 1 481 ? 36.380 11.276 -38.032 1.00 25.94 481 ASP A C 1
ATOM 3862 O O . ASP A 1 481 ? 36.146 10.545 -37.074 1.00 25.94 481 ASP A O 1
ATOM 3866 N N . GLN A 1 482 ? 37.505 11.983 -38.184 1.00 27.89 482 GLN A N 1
ATOM 3867 C CA . GLN A 1 482 ? 38.431 12.708 -37.293 1.00 27.89 482 GLN A CA 1
ATOM 3868 C C . GLN A 1 482 ? 38.475 12.486 -35.759 1.00 27.89 482 GLN A C 1
ATOM 3870 O O . GLN A 1 482 ? 37.589 12.917 -35.030 1.00 27.89 482 GLN A O 1
ATOM 3875 N N . ALA A 1 483 ? 39.653 12.063 -35.257 1.00 25.28 483 ALA A N 1
ATOM 3876 C CA . ALA A 1 483 ? 40.488 12.855 -34.327 1.00 25.28 483 ALA A CA 1
ATOM 3877 C C . ALA A 1 483 ? 41.893 12.230 -34.088 1.00 25.28 483 ALA A C 1
ATOM 3879 O O . ALA A 1 483 ? 41.990 11.135 -33.545 1.00 25.28 483 ALA A O 1
ATOM 3880 N N . ARG A 1 484 ? 42.954 13.030 -34.345 1.00 25.47 484 ARG A N 1
ATOM 3881 C CA . ARG A 1 484 ? 44.361 12.998 -33.829 1.00 25.47 484 ARG A CA 1
ATOM 3882 C C . ARG A 1 484 ? 45.518 12.601 -34.787 1.00 25.47 484 ARG A C 1
ATOM 3884 O O . ARG A 1 484 ? 45.799 11.436 -34.997 1.00 25.47 484 ARG A O 1
ATOM 3891 N N . ARG A 1 485 ? 46.250 13.668 -35.165 1.00 26.67 485 ARG A N 1
ATOM 3892 C CA . ARG A 1 485 ? 47.691 13.909 -35.468 1.00 26.67 485 ARG A CA 1
ATOM 3893 C C . ARG A 1 485 ? 48.447 13.135 -36.580 1.00 26.67 485 ARG A C 1
ATOM 3895 O O . ARG A 1 485 ? 48.234 11.947 -36.762 1.00 26.67 485 ARG A O 1
ATOM 3902 N N . PRO A 1 486 ? 49.388 13.810 -37.290 1.00 30.77 486 PRO A N 1
ATOM 3903 C CA . PRO A 1 486 ? 49.978 13.349 -38.547 1.00 30.77 486 PRO A CA 1
ATOM 3904 C C . PRO A 1 486 ? 51.442 12.900 -38.372 1.00 30.77 486 PRO A C 1
ATOM 3906 O O . PRO A 1 486 ? 52.342 13.736 -38.320 1.00 30.77 486 PRO A O 1
ATOM 3909 N N . ALA A 1 487 ? 51.681 11.590 -38.289 1.00 27.64 487 ALA A N 1
ATOM 3910 C CA . ALA A 1 487 ? 53.014 10.994 -38.489 1.00 27.64 487 ALA A CA 1
ATOM 3911 C C . ALA A 1 487 ? 52.968 9.524 -38.959 1.00 27.64 487 ALA A C 1
ATOM 3913 O O . ALA A 1 487 ? 53.899 9.085 -39.620 1.00 27.64 487 ALA A O 1
ATOM 3914 N N . ASP A 1 488 ? 51.861 8.802 -38.756 1.00 32.75 488 ASP A N 1
ATOM 3915 C CA . ASP A 1 488 ? 51.755 7.372 -39.111 1.00 32.75 488 ASP A CA 1
ATOM 3916 C C . ASP A 1 488 ? 51.054 7.092 -40.464 1.00 32.75 488 ASP A C 1
ATOM 3918 O O . ASP A 1 488 ? 50.679 5.964 -40.779 1.00 32.75 488 ASP A O 1
ATOM 3922 N N . ILE A 1 489 ? 50.866 8.120 -41.302 1.00 32.56 489 ILE A N 1
ATOM 3923 C CA . ILE A 1 489 ? 50.003 8.054 -42.501 1.00 32.56 489 ILE A CA 1
ATOM 3924 C C . ILE A 1 489 ? 50.676 7.383 -43.719 1.00 32.56 489 ILE A C 1
ATOM 3926 O O . ILE A 1 489 ? 49.975 6.927 -44.616 1.00 32.56 489 ILE A O 1
ATOM 3930 N N . MET A 1 490 ? 52.000 7.211 -43.763 1.00 29.72 490 MET A N 1
ATOM 3931 C CA . MET A 1 490 ? 52.646 6.546 -44.914 1.00 29.72 490 MET A CA 1
ATOM 3932 C C . MET A 1 490 ? 52.663 5.009 -44.826 1.00 29.72 490 MET A C 1
ATOM 3934 O O . MET A 1 490 ? 52.680 4.351 -45.867 1.00 29.72 490 MET A O 1
ATOM 3938 N N . ASP A 1 491 ? 52.577 4.425 -43.626 1.00 34.03 491 ASP A N 1
ATOM 3939 C CA . ASP A 1 491 ? 52.605 2.962 -43.451 1.00 34.03 491 ASP A CA 1
ATOM 3940 C C . ASP A 1 491 ? 51.216 2.305 -43.496 1.00 34.03 491 ASP A C 1
ATOM 3942 O O . ASP A 1 491 ? 51.099 1.122 -43.818 1.00 34.03 491 ASP A O 1
ATOM 3946 N N . GLN A 1 492 ? 50.134 3.062 -43.282 1.00 32.88 492 GLN A N 1
ATOM 3947 C CA . GLN A 1 492 ? 48.769 2.527 -43.391 1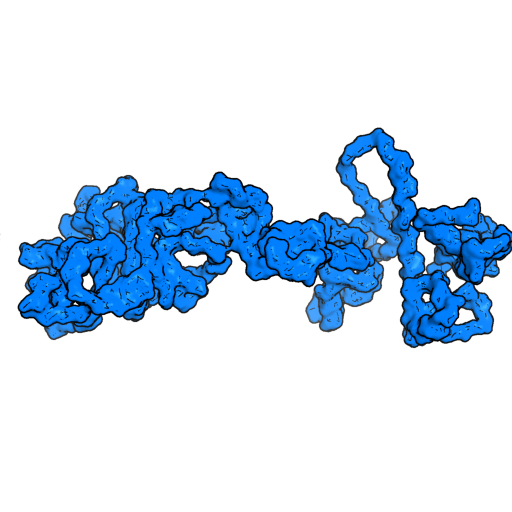.00 32.88 492 GLN A CA 1
ATOM 3948 C C . GLN A 1 492 ? 48.125 2.694 -44.778 1.00 32.88 492 GLN A C 1
ATOM 3950 O O . GLN A 1 492 ? 47.193 1.956 -45.101 1.00 32.88 492 GLN A O 1
ATOM 3955 N N . MET A 1 493 ? 48.664 3.543 -45.663 1.00 28.97 493 MET A N 1
ATOM 3956 C CA . MET A 1 493 ? 48.175 3.659 -47.051 1.00 28.97 493 MET A CA 1
ATOM 3957 C C . MET A 1 493 ? 48.492 2.435 -47.933 1.00 28.97 493 MET A C 1
ATOM 3959 O O . MET A 1 493 ? 47.945 2.318 -49.027 1.00 28.97 493 MET A O 1
ATOM 3963 N N . LYS A 1 494 ? 49.304 1.478 -47.461 1.00 33.34 494 LYS A N 1
ATOM 3964 C CA . LYS A 1 494 ? 49.556 0.203 -48.162 1.00 33.34 494 LYS A CA 1
ATOM 3965 C C . LYS A 1 494 ? 48.548 -0.909 -47.841 1.00 33.34 494 LYS A C 1
ATOM 3967 O O . LYS A 1 494 ? 48.471 -1.868 -48.599 1.00 33.34 494 LYS A O 1
ATOM 3972 N N . ASN A 1 495 ? 47.738 -0.774 -46.786 1.00 33.06 495 ASN A N 1
ATOM 3973 C CA . ASN A 1 495 ? 46.874 -1.862 -46.300 1.00 33.06 495 ASN A CA 1
ATOM 3974 C C . ASN A 1 495 ? 45.362 -1.670 -46.561 1.00 33.06 495 ASN A C 1
ATOM 3976 O O . ASN A 1 495 ? 44.578 -2.562 -46.252 1.00 33.06 495 ASN A O 1
ATOM 3980 N N . MET A 1 496 ? 44.929 -0.561 -47.178 1.00 28.75 496 MET A N 1
ATOM 3981 C CA . MET A 1 496 ? 43.505 -0.266 -47.464 1.00 28.75 496 MET A CA 1
ATOM 3982 C C . MET A 1 496 ? 43.030 -0.595 -48.897 1.00 28.75 496 MET A C 1
ATOM 3984 O O . MET A 1 496 ? 41.903 -0.268 -49.257 1.00 28.75 496 MET A O 1
ATOM 3988 N N . ALA A 1 497 ? 43.830 -1.286 -49.716 1.00 28.22 497 ALA A N 1
ATOM 3989 C CA . ALA A 1 497 ? 43.456 -1.674 -51.088 1.00 28.22 497 ALA A CA 1
ATOM 3990 C C . ALA A 1 497 ? 42.920 -3.120 -51.223 1.00 28.22 497 ALA A C 1
ATOM 3992 O O . ALA A 1 497 ? 42.814 -3.643 -52.329 1.00 28.22 497 ALA A O 1
ATOM 3993 N N . VAL A 1 498 ? 42.581 -3.787 -50.112 1.00 33.75 498 VAL A N 1
ATOM 3994 C CA . VAL A 1 498 ? 42.221 -5.223 -50.101 1.00 33.75 498 VAL A CA 1
ATOM 3995 C C . VAL A 1 498 ? 40.700 -5.480 -50.068 1.00 33.75 498 VAL A C 1
ATOM 3997 O O . VAL A 1 498 ? 40.266 -6.609 -50.263 1.00 33.75 498 VAL A O 1
ATOM 4000 N N . GLN A 1 499 ? 39.853 -4.452 -49.935 1.00 29.23 499 GLN A N 1
ATOM 4001 C CA . GLN A 1 499 ? 38.387 -4.603 -49.808 1.00 29.23 499 GLN A CA 1
ATOM 4002 C C . GLN A 1 499 ? 37.555 -4.256 -51.063 1.00 29.23 499 GLN A C 1
ATOM 4004 O O . GLN A 1 499 ? 36.361 -3.996 -50.959 1.00 29.23 499 GLN A O 1
ATOM 4009 N N . ILE A 1 500 ? 38.137 -4.310 -52.268 1.00 31.08 500 ILE A N 1
ATOM 4010 C CA . ILE A 1 500 ? 37.379 -4.251 -53.540 1.00 31.08 500 ILE A CA 1
ATOM 4011 C C . ILE A 1 500 ? 37.548 -5.574 -54.298 1.00 31.08 500 ILE A C 1
ATOM 4013 O O . ILE A 1 500 ? 38.065 -5.617 -55.412 1.00 31.08 500 ILE A O 1
ATOM 4017 N N . LYS A 1 501 ? 37.168 -6.693 -53.670 1.00 32.75 501 LYS A N 1
ATOM 4018 C CA . LYS A 1 501 ? 37.288 -8.024 -54.292 1.00 32.75 501 LYS A CA 1
ATOM 4019 C C . LYS A 1 501 ? 36.052 -8.922 -54.245 1.00 32.75 501 LYS A C 1
ATOM 4021 O O . LYS A 1 501 ? 36.128 -10.022 -54.776 1.00 32.75 501 LYS A O 1
ATOM 4026 N N . ASP A 1 502 ? 34.909 -8.416 -53.780 1.00 31.89 502 ASP A N 1
ATOM 4027 C CA . ASP A 1 502 ? 33.634 -9.157 -53.824 1.00 31.89 502 ASP A CA 1
ATOM 4028 C C . ASP A 1 502 ? 32.704 -8.732 -54.979 1.00 31.89 502 ASP A C 1
ATOM 4030 O O . ASP A 1 502 ? 31.717 -9.403 -55.273 1.00 31.89 502 ASP A O 1
ATOM 4034 N N . ASN A 1 503 ? 33.048 -7.678 -55.731 1.00 32.62 503 ASN A N 1
ATOM 4035 C CA . ASN A 1 503 ? 32.201 -7.182 -56.826 1.00 32.62 503 ASN A CA 1
ATOM 4036 C C . ASN A 1 503 ? 32.182 -8.074 -58.079 1.00 32.62 503 ASN A C 1
ATOM 4038 O O . ASN A 1 503 ? 31.335 -7.872 -58.941 1.00 32.62 503 ASN A O 1
ATOM 4042 N N . ALA A 1 504 ? 33.052 -9.082 -58.196 1.00 33.22 504 ALA A N 1
ATOM 4043 C CA . ALA A 1 504 ? 32.998 -10.014 -59.327 1.00 33.22 504 ALA A CA 1
ATOM 4044 C C . ALA A 1 504 ? 31.905 -11.094 -59.173 1.00 33.22 504 ALA A C 1
ATOM 4046 O O . ALA A 1 504 ? 31.589 -11.780 -60.144 1.00 33.22 504 ALA A O 1
ATOM 4047 N N . ILE A 1 505 ? 31.325 -11.256 -57.975 1.00 36.06 505 ILE A N 1
ATOM 4048 C CA . ILE A 1 505 ? 30.361 -12.331 -57.679 1.00 36.06 505 ILE A CA 1
ATOM 4049 C C . ILE A 1 505 ? 28.940 -11.979 -58.167 1.00 36.06 505 ILE A C 1
ATOM 4051 O O . ILE A 1 505 ? 28.176 -12.875 -58.516 1.00 36.06 505 ILE A O 1
ATOM 4055 N N . ASN A 1 506 ? 28.594 -10.693 -58.300 1.00 35.78 506 ASN A N 1
ATOM 4056 C CA . ASN A 1 506 ? 27.208 -10.252 -58.543 1.00 35.78 506 ASN A CA 1
ATOM 4057 C C . ASN A 1 506 ? 26.820 -10.025 -60.016 1.00 35.78 506 ASN A C 1
ATOM 4059 O O . ASN A 1 506 ? 25.726 -9.540 -60.297 1.00 35.78 506 ASN A O 1
ATOM 4063 N N . PHE A 1 507 ? 27.665 -10.402 -60.973 1.00 38.00 507 PHE A N 1
ATOM 4064 C CA . PHE A 1 507 ? 27.372 -10.244 -62.401 1.00 38.00 507 PHE A CA 1
ATOM 4065 C C . PHE A 1 507 ? 26.781 -11.521 -63.020 1.00 38.00 507 PHE A C 1
ATOM 4067 O O . PHE A 1 507 ? 27.220 -11.945 -64.073 1.00 38.00 507 PHE A O 1
ATOM 4074 N N . PHE A 1 508 ? 25.785 -12.167 -62.410 1.00 42.00 508 PHE A N 1
ATOM 4075 C CA . PHE A 1 508 ? 25.083 -13.288 -63.056 1.00 42.00 508 PHE A CA 1
ATOM 4076 C C . PHE A 1 508 ? 23.590 -13.000 -63.115 1.00 42.00 508 PHE A C 1
ATOM 4078 O O . PHE A 1 508 ? 22.853 -13.248 -62.164 1.00 42.00 508 PHE A O 1
ATOM 4085 N N . VAL A 1 509 ? 23.132 -12.481 -64.255 1.00 43.78 509 VAL A N 1
ATOM 4086 C CA . VAL A 1 509 ? 21.703 -12.490 -64.573 1.00 43.78 509 VAL A CA 1
ATOM 4087 C C . VAL A 1 509 ? 21.385 -13.915 -65.013 1.00 43.78 509 VAL A C 1
ATOM 4089 O O . VAL A 1 509 ? 21.789 -14.351 -66.086 1.00 43.78 509 VAL A O 1
ATOM 4092 N N . GLY A 1 510 ? 20.751 -14.685 -64.131 1.00 40.41 510 GLY A N 1
ATOM 4093 C CA . GLY A 1 510 ? 20.285 -16.024 -64.468 1.00 40.41 510 GLY A CA 1
ATOM 4094 C C . GLY A 1 510 ? 19.281 -15.952 -65.616 1.00 40.41 510 GLY A C 1
ATOM 4095 O O . GLY A 1 510 ? 18.306 -15.201 -65.550 1.00 40.41 510 GLY A O 1
ATOM 4096 N N . LYS A 1 511 ? 19.509 -16.748 -66.661 1.00 39.06 511 LYS A N 1
ATOM 4097 C CA . LYS A 1 511 ? 18.533 -16.948 -67.730 1.00 39.06 511 LYS A CA 1
ATOM 4098 C C . LYS A 1 511 ? 17.254 -17.528 -67.123 1.00 39.06 511 LYS A C 1
ATOM 4100 O O . LYS A 1 511 ? 17.319 -18.524 -66.404 1.00 39.06 511 LYS A O 1
ATOM 4105 N N . LYS A 1 512 ? 16.100 -16.935 -67.442 1.00 43.22 512 LYS A N 1
ATOM 4106 C CA . LYS A 1 512 ? 14.773 -17.342 -66.934 1.00 43.22 512 LYS A CA 1
ATOM 4107 C C . LYS A 1 512 ? 14.417 -18.819 -67.199 1.00 43.22 512 LYS A C 1
ATOM 4109 O O . LYS A 1 512 ? 13.554 -19.344 -66.509 1.00 43.22 512 LYS A O 1
ATOM 4114 N N . ASP A 1 513 ? 15.121 -19.474 -68.128 1.00 44.28 513 ASP A N 1
ATOM 4115 C CA . ASP A 1 513 ? 14.858 -20.847 -68.584 1.00 44.28 513 ASP A CA 1
ATOM 4116 C C . ASP A 1 513 ? 15.991 -21.858 -68.279 1.00 44.28 513 ASP A C 1
ATOM 4118 O O . ASP A 1 513 ? 15.987 -22.970 -68.806 1.00 44.28 513 ASP A O 1
ATOM 4122 N N . SER A 1 514 ? 16.990 -21.511 -67.453 1.00 49.28 514 SER A N 1
ATOM 4123 C CA . SER A 1 514 ? 17.993 -22.490 -66.989 1.00 49.28 514 SER A CA 1
ATOM 4124 C C . SER A 1 514 ? 17.446 -23.293 -65.805 1.00 49.28 514 SER A C 1
ATOM 4126 O O . SER A 1 514 ? 17.169 -22.728 -64.752 1.00 49.28 514 SER A O 1
ATOM 4128 N N . LEU A 1 515 ? 17.346 -24.621 -65.943 1.00 54.88 515 LEU A N 1
ATOM 4129 C CA . LEU A 1 515 ? 16.953 -25.536 -64.855 1.00 54.88 515 LEU A CA 1
ATOM 4130 C C . LEU A 1 515 ? 18.008 -25.643 -63.732 1.00 54.88 515 LEU A C 1
ATOM 4132 O O . LEU A 1 515 ? 17.736 -26.244 -62.695 1.00 54.88 515 LEU A O 1
ATOM 4136 N N . LEU A 1 516 ? 19.208 -25.088 -63.939 1.00 58.84 516 LEU A N 1
ATOM 4137 C CA . LEU A 1 516 ? 20.332 -25.143 -63.001 1.00 58.84 516 LEU A CA 1
ATOM 4138 C C . LEU A 1 516 ? 20.580 -23.784 -62.340 1.00 58.84 516 LEU A C 1
ATOM 4140 O O . LEU A 1 516 ? 20.513 -22.741 -62.994 1.00 58.84 516 LEU A O 1
ATOM 4144 N N . THR A 1 517 ? 20.900 -23.812 -61.044 1.00 62.72 517 THR A N 1
ATOM 4145 C CA . THR A 1 517 ? 21.183 -22.621 -60.229 1.00 62.72 517 THR A CA 1
ATOM 4146 C C . THR A 1 517 ? 22.560 -22.032 -60.572 1.00 62.72 517 THR A C 1
ATOM 4148 O O . THR A 1 517 ? 23.508 -22.798 -60.741 1.00 62.72 517 THR A O 1
ATOM 4151 N N . PRO A 1 518 ? 22.748 -20.700 -60.633 1.00 54.44 518 PRO A N 1
ATOM 4152 C CA . PRO A 1 518 ? 24.069 -20.107 -60.854 1.00 54.44 518 PRO A CA 1
ATOM 4153 C C . PRO A 1 518 ? 25.115 -20.566 -59.829 1.00 54.44 518 PRO A C 1
ATOM 4155 O O . PRO A 1 518 ? 24.845 -20.630 -58.630 1.00 54.44 518 PRO A O 1
ATOM 4158 N N . CYS A 1 519 ? 26.320 -20.894 -60.302 1.00 54.34 519 CYS A N 1
ATOM 4159 C CA . CYS A 1 519 ? 27.415 -21.318 -59.434 1.00 54.34 519 CYS A CA 1
ATOM 4160 C C . CYS A 1 519 ? 27.851 -20.179 -58.489 1.00 54.34 519 CYS A C 1
ATOM 4162 O O . CYS A 1 519 ? 28.180 -19.095 -58.977 1.00 54.34 519 CYS A O 1
ATOM 4164 N N . PRO A 1 520 ? 27.982 -20.420 -57.168 1.00 50.72 520 PRO A N 1
ATOM 4165 C CA . PRO A 1 520 ? 28.412 -19.396 -56.206 1.00 50.72 520 PRO A CA 1
ATOM 4166 C C . PRO A 1 520 ? 29.859 -18.919 -56.416 1.00 50.72 520 PRO A C 1
ATOM 4168 O O . PRO A 1 520 ? 30.237 -17.855 -55.941 1.00 50.72 520 PRO A O 1
ATOM 4171 N N . HIS A 1 521 ? 30.676 -19.685 -57.147 1.00 49.38 521 HIS A N 1
ATOM 4172 C CA . HIS A 1 521 ? 32.043 -19.300 -57.523 1.00 49.38 521 HIS A CA 1
ATOM 4173 C C . HIS A 1 521 ? 32.121 -18.591 -58.888 1.00 49.38 521 HIS A C 1
ATOM 4175 O O . HIS A 1 521 ? 33.208 -18.203 -59.327 1.00 49.38 521 HIS A O 1
ATOM 4181 N N . GLY A 1 522 ? 30.985 -18.440 -59.575 1.00 55.56 522 GLY A N 1
ATOM 4182 C CA . GLY A 1 522 ? 30.865 -17.727 -60.840 1.00 55.56 522 GLY A CA 1
ATOM 4183 C C . GLY A 1 522 ? 31.805 -18.233 -61.938 1.00 55.56 522 GLY A C 1
ATOM 4184 O O . GLY A 1 522 ? 32.043 -19.430 -62.107 1.00 55.56 522 GLY A O 1
ATOM 4185 N N . ILE A 1 523 ? 32.365 -17.288 -62.693 1.00 52.00 523 ILE A N 1
ATOM 4186 C CA . ILE A 1 523 ? 33.182 -17.516 -63.896 1.00 52.00 523 ILE A CA 1
ATOM 4187 C C . ILE A 1 523 ? 34.561 -18.104 -63.583 1.00 52.00 523 ILE A C 1
ATOM 4189 O O . ILE A 1 523 ? 35.232 -18.668 -64.447 1.00 52.00 523 ILE A O 1
ATOM 4193 N N . ASN A 1 524 ? 34.955 -17.991 -62.315 1.00 50.34 524 ASN A N 1
ATOM 4194 C CA . ASN A 1 524 ? 36.217 -18.467 -61.778 1.00 50.34 524 ASN A CA 1
ATOM 4195 C C . ASN A 1 524 ? 36.060 -19.803 -61.042 1.00 50.34 524 ASN A C 1
ATOM 4197 O O . ASN A 1 524 ? 36.977 -20.212 -60.331 1.00 50.34 524 ASN A O 1
ATOM 4201 N N . CYS A 1 525 ? 34.927 -20.501 -61.197 1.00 55.19 525 CYS A N 1
ATOM 4202 C CA . CYS A 1 525 ? 34.726 -21.795 -60.563 1.00 55.19 525 CYS A CA 1
ATOM 4203 C C . CYS A 1 525 ? 35.782 -22.810 -61.027 1.00 55.19 525 CYS A C 1
ATOM 4205 O O . CYS A 1 525 ? 35.773 -23.293 -62.160 1.00 55.19 525 CYS A O 1
ATOM 4207 N N . LEU A 1 526 ? 36.694 -23.160 -60.119 1.00 54.03 526 LEU A N 1
ATOM 4208 C CA . LEU A 1 526 ? 37.747 -24.146 -60.367 1.00 54.03 526 LEU A CA 1
ATOM 4209 C C . LEU A 1 526 ? 37.211 -25.584 -60.324 1.00 54.03 526 LEU A C 1
ATOM 4211 O O . LEU A 1 526 ? 37.797 -26.477 -60.928 1.00 54.03 526 LEU A O 1
ATOM 4215 N N . ILE A 1 527 ? 36.075 -25.794 -59.650 1.00 60.03 527 ILE A N 1
ATOM 4216 C CA . ILE A 1 527 ? 35.421 -27.101 -59.497 1.00 60.03 527 ILE A CA 1
ATOM 4217 C C . ILE A 1 527 ? 34.818 -27.562 -60.827 1.00 60.03 527 ILE A C 1
ATOM 4219 O O . ILE A 1 527 ? 34.786 -28.755 -61.099 1.00 60.03 527 ILE A O 1
ATOM 4223 N N . GLN A 1 528 ? 34.428 -26.625 -61.699 1.00 58.59 528 GLN A N 1
ATOM 4224 C CA . GLN A 1 528 ? 33.883 -26.936 -63.022 1.00 58.59 528 GLN A CA 1
ATOM 4225 C C . GLN A 1 528 ? 34.836 -27.783 -63.887 1.00 58.59 528 GLN A C 1
ATOM 4227 O O . GLN A 1 528 ? 34.372 -28.570 -64.708 1.00 58.59 528 GLN A O 1
ATOM 4232 N N . PHE A 1 529 ? 36.152 -27.633 -63.695 1.00 54.25 529 PHE A N 1
ATOM 4233 C CA . PHE A 1 529 ? 37.197 -28.267 -64.512 1.00 54.25 529 PHE A CA 1
ATOM 4234 C C . PHE A 1 529 ? 38.056 -29.262 -63.728 1.00 54.25 529 PHE A C 1
ATOM 4236 O O . PHE A 1 529 ? 39.100 -29.684 -64.224 1.00 54.25 529 PHE A O 1
ATOM 4243 N N . SER A 1 530 ? 37.656 -29.591 -62.500 1.00 58.25 530 SER A N 1
ATOM 4244 C CA . SER A 1 530 ? 38.304 -30.626 -61.700 1.00 58.25 530 SER A CA 1
ATOM 4245 C C . SER A 1 530 ? 37.640 -31.983 -61.934 1.00 58.25 530 SER A C 1
ATOM 4247 O O . SER A 1 530 ? 36.580 -32.074 -62.555 1.00 58.25 530 SER A O 1
ATOM 4249 N N . ASP A 1 531 ? 38.218 -33.041 -61.370 1.00 52.66 531 ASP A N 1
ATOM 4250 C CA . ASP A 1 531 ? 37.661 -34.399 -61.439 1.00 52.66 531 ASP A CA 1
ATOM 4251 C C . ASP A 1 531 ? 36.259 -34.507 -60.796 1.00 52.66 531 ASP A C 1
ATOM 4253 O O . ASP A 1 531 ? 35.493 -35.421 -61.092 1.00 52.66 531 ASP A O 1
ATOM 4257 N N . MET A 1 532 ? 35.880 -33.527 -59.964 1.00 53.50 532 MET A N 1
ATOM 4258 C CA . MET A 1 532 ? 34.554 -33.398 -59.337 1.00 53.50 532 MET A CA 1
ATOM 4259 C C . MET A 1 532 ? 33.556 -32.582 -60.185 1.00 53.50 532 MET A C 1
ATOM 4261 O O . MET A 1 532 ? 32.396 -32.412 -59.792 1.00 53.50 532 MET A O 1
ATOM 4265 N N . GLY A 1 533 ? 33.982 -32.076 -61.347 1.00 61.69 533 GLY A N 1
ATOM 4266 C CA . GLY A 1 533 ? 33.206 -31.176 -62.202 1.00 61.69 533 GLY A CA 1
ATOM 4267 C C . GLY A 1 533 ? 31.916 -31.790 -62.731 1.00 61.69 533 GLY A C 1
ATOM 4268 O O . GLY A 1 533 ? 30.902 -31.109 -62.791 1.00 61.69 533 GLY A O 1
ATOM 4269 N N . LEU A 1 534 ? 31.889 -33.096 -63.001 1.00 68.19 534 LEU A N 1
ATOM 4270 C CA . LEU A 1 534 ? 30.697 -33.795 -63.505 1.00 68.19 534 LEU A CA 1
ATOM 4271 C C . LEU A 1 534 ? 29.489 -33.697 -62.553 1.00 68.19 534 LEU A C 1
ATOM 4273 O O . LEU A 1 534 ? 28.356 -33.517 -62.997 1.00 68.19 534 LEU A O 1
ATOM 4277 N N . HIS A 1 535 ? 29.723 -33.769 -61.239 1.00 66.50 535 HIS A N 1
ATOM 4278 C CA . HIS A 1 535 ? 28.663 -33.642 -60.233 1.00 66.50 535 HIS A CA 1
ATOM 4279 C C . HIS A 1 535 ? 28.332 -32.181 -59.901 1.00 66.50 535 HIS A C 1
ATOM 4281 O O . HIS A 1 535 ? 27.206 -31.857 -59.535 1.00 66.50 535 HIS A O 1
ATOM 4287 N N . HIS A 1 536 ? 29.311 -31.285 -60.023 1.00 71.94 536 HIS A N 1
ATOM 4288 C CA . HIS A 1 536 ? 29.111 -29.857 -59.803 1.00 71.94 536 HIS A CA 1
ATOM 4289 C C . HIS A 1 536 ? 28.326 -29.208 -60.958 1.00 71.94 536 HIS A C 1
ATOM 4291 O O . HIS A 1 536 ? 27.376 -28.464 -60.724 1.00 71.94 536 HIS A O 1
ATOM 4297 N N . ASN A 1 537 ? 28.660 -29.557 -62.200 1.00 71.50 537 ASN A N 1
ATOM 4298 C CA . ASN A 1 537 ? 28.075 -29.005 -63.425 1.00 71.50 537 ASN A CA 1
ATOM 4299 C C . ASN A 1 537 ? 26.668 -29.555 -63.711 1.00 71.50 537 ASN A C 1
ATOM 4301 O O . ASN A 1 537 ? 25.938 -28.986 -64.512 1.00 71.50 537 ASN A O 1
ATOM 4305 N N . SER A 1 538 ? 26.254 -30.641 -63.050 1.00 72.62 538 SER A N 1
ATOM 4306 C CA . SER A 1 538 ? 24.866 -31.123 -63.096 1.00 72.62 538 SER A CA 1
ATOM 4307 C C . SER A 1 538 ? 23.937 -30.407 -62.113 1.00 72.62 538 SER A C 1
ATOM 4309 O O . SER A 1 538 ? 22.726 -30.586 -62.195 1.00 72.62 538 SER A O 1
ATOM 4311 N N . LYS A 1 539 ? 24.486 -29.608 -61.187 1.00 65.88 539 LYS A N 1
ATOM 4312 C CA . LYS A 1 539 ? 23.728 -28.843 -60.182 1.00 65.88 539 LYS A CA 1
ATOM 4313 C C . LYS A 1 539 ? 23.786 -27.340 -60.414 1.00 65.88 539 LYS A C 1
ATOM 4315 O O . LYS A 1 539 ? 22.820 -26.644 -60.109 1.00 65.88 539 LYS A O 1
ATOM 4320 N N . TYR A 1 540 ? 24.907 -26.854 -60.942 1.00 63.78 540 TYR A N 1
ATOM 4321 C CA . TYR A 1 540 ? 25.154 -25.432 -61.110 1.00 63.78 540 TYR A CA 1
ATOM 4322 C C . TYR A 1 540 ? 25.422 -25.060 -62.564 1.00 63.78 540 TYR A C 1
ATOM 4324 O O . TYR A 1 540 ? 26.116 -25.782 -63.274 1.00 63.78 540 TYR A O 1
ATOM 4332 N N . SER A 1 541 ? 24.902 -23.905 -62.979 1.00 66.25 541 SER A N 1
ATOM 4333 C CA . SER A 1 541 ? 25.220 -23.280 -64.261 1.00 66.25 541 SER A CA 1
ATOM 4334 C C . SER A 1 541 ? 26.408 -22.317 -64.136 1.00 66.25 541 SER A C 1
ATOM 4336 O O . SER A 1 541 ? 26.510 -21.574 -63.154 1.00 66.25 541 SER A O 1
ATOM 4338 N N . HIS A 1 542 ? 27.252 -22.254 -65.164 1.00 67.12 542 HIS A N 1
ATOM 4339 C CA . HIS A 1 542 ? 28.431 -21.384 -65.271 1.00 67.12 542 HIS A CA 1
ATOM 4340 C C . HIS A 1 542 ? 28.380 -20.563 -66.563 1.00 67.12 542 HIS A C 1
ATOM 4342 O O . HIS A 1 542 ? 27.712 -20.953 -67.511 1.00 67.12 542 HIS A O 1
ATOM 4348 N N . LEU A 1 543 ? 29.111 -19.450 -66.658 1.00 60.78 543 LEU A N 1
ATOM 4349 C CA . LEU A 1 543 ? 29.278 -18.740 -67.937 1.00 60.78 543 LEU A CA 1
ATOM 4350 C C . LEU A 1 543 ? 30.176 -19.545 -68.889 1.00 60.78 543 LEU A C 1
ATOM 4352 O O . LEU A 1 543 ? 31.232 -20.050 -68.498 1.00 60.78 543 LEU A O 1
ATOM 4356 N N . CYS A 1 544 ? 29.784 -19.633 -70.159 1.00 63.88 544 CYS A N 1
ATOM 4357 C CA . CYS A 1 544 ? 30.609 -20.237 -71.192 1.00 63.88 544 CYS A CA 1
ATOM 4358 C C . CYS A 1 544 ? 31.875 -19.413 -71.400 1.00 63.88 544 CYS A C 1
ATOM 4360 O O . CYS A 1 544 ? 31.804 -18.250 -71.787 1.00 63.88 544 CYS A O 1
ATOM 4362 N N . ARG A 1 545 ? 33.043 -20.045 -71.238 1.00 56.62 545 ARG A N 1
ATOM 4363 C CA . ARG A 1 545 ? 34.374 -19.428 -71.411 1.00 56.62 545 ARG A CA 1
ATOM 4364 C C . ARG A 1 545 ? 34.621 -18.799 -72.777 1.00 56.62 545 ARG A C 1
ATOM 4366 O O . ARG A 1 545 ? 35.520 -17.975 -72.918 1.00 56.62 545 ARG A O 1
ATOM 4373 N N . PHE A 1 546 ? 33.855 -19.221 -73.772 1.00 54.38 546 PHE A N 1
ATOM 4374 C CA . PHE A 1 546 ? 33.938 -18.702 -75.124 1.00 54.38 546 PHE A CA 1
ATOM 4375 C C . PHE A 1 546 ? 32.759 -17.802 -75.475 1.00 54.38 546 PHE A C 1
ATOM 4377 O O . PHE A 1 546 ? 32.812 -17.212 -76.539 1.00 54.38 546 PHE A O 1
ATOM 4384 N N . ALA A 1 547 ? 31.755 -17.665 -74.600 1.00 60.81 547 ALA A N 1
ATOM 4385 C CA . ALA A 1 547 ? 30.567 -16.839 -74.801 1.00 60.81 547 ALA A CA 1
ATOM 4386 C C . ALA A 1 547 ? 30.037 -16.941 -76.249 1.00 60.81 547 ALA A C 1
ATOM 4388 O O . ALA A 1 547 ? 29.750 -18.039 -76.723 1.00 60.81 547 ALA A O 1
ATOM 4389 N N . ASP A 1 548 ? 29.975 -15.825 -76.965 1.00 53.38 548 ASP A N 1
ATOM 4390 C CA . ASP A 1 548 ? 29.566 -15.693 -78.366 1.00 53.38 548 ASP A CA 1
ATOM 4391 C C . ASP A 1 548 ? 30.480 -16.413 -79.381 1.00 53.38 548 ASP A C 1
ATOM 4393 O O . ASP A 1 548 ? 30.059 -16.724 -80.493 1.00 53.38 548 ASP A O 1
ATOM 4397 N N . LEU A 1 549 ? 31.713 -16.746 -78.997 1.00 55.19 549 LEU A N 1
ATOM 4398 C CA . LEU A 1 549 ? 32.683 -17.510 -79.791 1.00 55.19 549 LEU A CA 1
ATOM 4399 C C . LEU A 1 549 ? 32.574 -19.035 -79.581 1.00 55.19 549 LEU A C 1
ATOM 4401 O O . LEU A 1 549 ? 33.362 -19.796 -80.156 1.00 55.19 549 LEU A O 1
ATOM 4405 N N . CYS A 1 550 ? 31.640 -19.507 -78.748 1.00 61.47 550 CYS A N 1
ATOM 4406 C CA . CYS A 1 550 ? 31.439 -20.931 -78.482 1.00 61.47 550 CYS A CA 1
ATOM 4407 C C . CYS A 1 550 ? 30.790 -21.648 -79.674 1.00 61.47 550 CYS A C 1
ATOM 4409 O O . CYS A 1 550 ? 29.740 -21.240 -80.160 1.00 61.47 550 CYS A O 1
ATOM 4411 N N . LYS A 1 551 ? 31.387 -22.762 -80.120 1.00 62.84 551 LYS A N 1
ATOM 4412 C CA . LYS A 1 551 ? 30.852 -23.574 -81.231 1.00 62.84 551 LYS A CA 1
ATOM 4413 C C . LYS A 1 551 ? 30.052 -24.806 -80.788 1.00 62.84 551 LYS A C 1
ATOM 4415 O O . LYS A 1 551 ? 29.345 -25.363 -81.615 1.00 62.84 551 LYS A O 1
ATOM 4420 N N . ASN A 1 552 ? 30.152 -25.207 -79.515 1.00 65.62 552 ASN A N 1
ATOM 4421 C CA . ASN A 1 552 ? 29.496 -26.392 -78.944 1.00 65.62 552 ASN A CA 1
ATOM 4422 C C . ASN A 1 552 ? 28.879 -26.046 -77.570 1.00 65.62 552 ASN A C 1
ATOM 4424 O O . ASN A 1 552 ? 29.589 -26.101 -76.565 1.00 65.62 552 ASN A O 1
ATOM 4428 N N . PRO A 1 553 ? 27.597 -25.652 -77.502 1.00 64.31 553 PRO A N 1
ATOM 4429 C CA . PRO A 1 553 ? 26.958 -25.252 -76.249 1.00 64.31 553 PRO A CA 1
ATOM 4430 C C . PRO A 1 553 ? 26.559 -26.465 -75.388 1.00 64.31 553 PRO A C 1
ATOM 4432 O O . PRO A 1 553 ? 25.859 -27.360 -75.857 1.00 64.31 553 PRO A O 1
ATOM 4435 N N . GLU A 1 554 ? 26.963 -26.474 -74.113 1.00 69.56 554 GLU A N 1
ATOM 4436 C CA . GLU A 1 554 ? 26.544 -27.473 -73.114 1.00 69.56 554 GLU A CA 1
ATOM 4437 C C . GLU A 1 554 ? 25.453 -26.908 -72.178 1.00 69.56 554 GLU A C 1
ATOM 4439 O O . GLU A 1 554 ? 25.464 -25.707 -71.900 1.00 69.56 554 GLU A O 1
ATOM 4444 N N . PRO A 1 555 ? 24.532 -27.733 -71.634 1.00 65.56 555 PRO A N 1
ATOM 4445 C CA . PRO A 1 555 ? 23.375 -27.247 -70.864 1.00 65.56 555 PRO A CA 1
ATOM 4446 C C . PRO A 1 555 ? 23.717 -26.472 -69.585 1.00 65.56 555 PRO A C 1
ATOM 4448 O O . PRO A 1 555 ? 22.937 -25.637 -69.140 1.00 65.56 555 PRO A O 1
ATOM 4451 N N . HIS A 1 556 ? 24.881 -26.739 -68.990 1.00 63.78 556 HIS A N 1
ATOM 4452 C CA . HIS A 1 556 ? 25.355 -26.055 -67.787 1.00 63.78 556 HIS A CA 1
ATOM 4453 C C . HIS A 1 556 ? 26.129 -24.763 -68.095 1.00 63.78 556 HIS A C 1
ATOM 4455 O O . HIS A 1 556 ? 26.622 -24.117 -67.174 1.00 63.78 556 HIS A O 1
ATOM 4461 N N . LEU A 1 557 ? 26.247 -24.374 -69.373 1.00 66.69 557 LEU A N 1
ATOM 4462 C CA . LEU A 1 557 ? 26.967 -23.183 -69.818 1.00 66.69 557 LEU A CA 1
ATOM 4463 C C . LEU A 1 557 ? 26.011 -22.092 -70.329 1.00 66.69 557 LEU A C 1
ATOM 4465 O O . LEU A 1 557 ? 25.311 -22.249 -71.329 1.00 66.69 557 LEU A O 1
ATOM 4469 N N . ILE A 1 558 ? 26.044 -20.931 -69.684 1.00 63.41 558 ILE A N 1
ATOM 4470 C CA . ILE A 1 558 ? 25.283 -19.729 -70.035 1.00 63.41 558 ILE A CA 1
ATOM 4471 C C . ILE A 1 558 ? 26.095 -18.893 -71.032 1.00 63.41 558 ILE A C 1
ATOM 4473 O O . ILE A 1 558 ? 27.273 -18.628 -70.813 1.00 63.41 558 ILE A O 1
ATOM 4477 N N . HIS A 1 559 ? 25.464 -18.477 -72.130 1.00 60.06 559 HIS A N 1
ATOM 4478 C CA . HIS A 1 559 ? 26.101 -17.745 -73.238 1.00 60.06 559 HIS A CA 1
ATOM 4479 C C . HIS A 1 559 ? 25.535 -16.321 -73.414 1.00 60.06 559 HIS A C 1
ATOM 4481 O O . HIS A 1 559 ? 25.722 -15.705 -74.459 1.00 60.06 559 HIS A O 1
ATOM 4487 N N . GLU A 1 560 ? 24.795 -15.808 -72.427 1.00 55.56 560 GLU A N 1
ATOM 4488 C CA . GLU A 1 560 ? 24.161 -14.490 -72.514 1.00 55.56 560 GLU A CA 1
ATOM 4489 C C . GLU A 1 560 ? 25.165 -13.350 -72.331 1.00 55.56 560 GLU A C 1
ATOM 4491 O O . GLU A 1 560 ? 26.099 -13.431 -71.532 1.00 55.56 560 GLU A O 1
ATOM 4496 N N . LEU A 1 561 ? 24.961 -12.285 -73.105 1.00 49.12 561 LEU A N 1
ATOM 4497 C CA . LEU A 1 561 ? 25.844 -11.129 -73.154 1.00 49.12 561 LEU A CA 1
ATOM 4498 C C . LEU A 1 561 ? 25.603 -10.216 -71.948 1.00 49.12 561 LEU A C 1
ATOM 4500 O O . LEU A 1 561 ? 24.477 -9.780 -71.708 1.00 49.12 561 LEU A O 1
ATOM 4504 N N . HIS A 1 562 ? 26.673 -9.852 -71.240 1.00 50.09 562 HIS A N 1
ATOM 4505 C CA . HIS A 1 562 ? 26.628 -8.715 -70.325 1.00 50.09 562 HIS A CA 1
ATOM 4506 C C . HIS A 1 562 ? 26.509 -7.410 -71.121 1.00 50.09 562 HIS A C 1
ATOM 4508 O O . HIS A 1 562 ? 27.288 -7.207 -72.058 1.00 50.09 562 HIS A O 1
ATOM 4514 N N . PRO A 1 563 ? 25.579 -6.505 -70.764 1.00 51.94 563 PRO A N 1
ATOM 4515 C CA . PRO A 1 563 ? 25.462 -5.204 -71.408 1.00 51.94 563 PRO A CA 1
ATOM 4516 C C . PRO A 1 563 ? 26.566 -4.280 -70.883 1.00 51.94 563 PRO A C 1
ATOM 4518 O O . PRO A 1 563 ? 26.347 -3.468 -69.987 1.00 51.94 563 PRO A O 1
ATOM 4521 N N . VAL A 1 564 ? 27.769 -4.438 -71.427 1.00 55.44 564 VAL A N 1
ATOM 4522 C CA . VAL A 1 564 ? 28.927 -3.584 -71.150 1.00 55.44 564 VAL A CA 1
ATOM 4523 C C . VAL A 1 564 ? 29.334 -2.826 -72.411 1.00 55.44 564 VAL A C 1
ATOM 4525 O O . VAL A 1 564 ? 29.100 -3.282 -73.532 1.00 55.44 564 VAL A O 1
ATOM 4528 N N . SER A 1 565 ? 29.880 -1.624 -72.240 1.00 62.19 565 SER A N 1
ATOM 4529 C CA . SER A 1 565 ? 30.235 -0.736 -73.348 1.00 62.19 565 SER A CA 1
ATOM 4530 C C . SER A 1 565 ? 31.498 -1.211 -74.077 1.00 62.19 565 SER A C 1
ATOM 4532 O O . SER A 1 565 ? 32.342 -1.918 -73.528 1.00 62.19 565 SER A O 1
ATOM 4534 N N . ALA A 1 566 ? 31.646 -0.830 -75.348 1.00 69.19 566 ALA A N 1
ATOM 4535 C CA . ALA A 1 566 ? 32.881 -1.082 -76.085 1.00 69.19 566 ALA A CA 1
ATOM 4536 C C . ALA A 1 566 ? 34.044 -0.267 -75.499 1.00 69.19 566 ALA A C 1
ATOM 4538 O O . ALA A 1 566 ? 33.872 0.900 -75.139 1.00 69.19 566 ALA A O 1
ATOM 4539 N N . CYS A 1 567 ? 35.231 -0.872 -75.418 1.00 73.81 567 CYS A N 1
ATOM 4540 C CA . CYS A 1 567 ? 36.433 -0.179 -74.972 1.00 73.81 567 CYS A CA 1
ATOM 4541 C C . CYS A 1 567 ? 36.781 0.958 -75.950 1.00 73.81 567 CYS A C 1
ATOM 4543 O O . CYS A 1 567 ? 36.965 0.683 -77.139 1.00 73.81 567 CYS A O 1
ATOM 4545 N N . PRO A 1 568 ? 36.981 2.208 -75.482 1.00 72.19 568 PRO A N 1
ATOM 4546 C CA . PRO A 1 568 ? 37.350 3.336 -76.345 1.00 72.19 568 PRO A CA 1
ATOM 4547 C C . PRO A 1 568 ? 38.663 3.136 -77.117 1.00 72.19 568 PRO A C 1
ATOM 4549 O O . PRO A 1 568 ? 38.905 3.808 -78.117 1.00 72.19 568 PRO A O 1
ATOM 4552 N N . PHE A 1 569 ? 39.525 2.232 -76.642 1.00 77.56 569 PHE A N 1
ATOM 4553 C CA . PHE A 1 569 ? 40.851 1.973 -77.205 1.00 77.56 569 PHE A CA 1
ATOM 4554 C C . PHE A 1 569 ? 40.952 0.634 -77.950 1.00 77.56 569 PHE A C 1
ATOM 4556 O O . PHE A 1 569 ? 41.975 0.394 -78.590 1.00 77.56 569 PHE A O 1
ATOM 4563 N N . ASP A 1 570 ? 39.923 -0.218 -77.866 1.00 82.06 570 ASP A N 1
ATOM 4564 C CA . ASP A 1 570 ? 39.800 -1.538 -78.500 1.00 82.06 570 ASP A CA 1
ATOM 4565 C C . ASP A 1 570 ? 41.146 -2.291 -78.660 1.00 82.06 570 ASP A C 1
ATOM 4567 O O . ASP A 1 570 ? 41.830 -2.577 -77.673 1.00 82.06 570 ASP A O 1
ATOM 4571 N N . GLN A 1 571 ? 41.600 -2.568 -79.888 1.00 75.31 571 GLN A N 1
ATOM 4572 C CA . GLN A 1 571 ? 42.840 -3.316 -80.151 1.00 75.31 571 GLN A CA 1
ATOM 4573 C C . GLN A 1 571 ? 44.124 -2.636 -79.632 1.00 75.31 571 GLN A C 1
ATOM 4575 O O . GLN A 1 571 ? 45.138 -3.306 -79.426 1.00 75.31 571 GLN A O 1
ATOM 4580 N N . ASN A 1 572 ? 44.088 -1.324 -79.388 1.00 75.75 572 ASN A N 1
ATOM 4581 C CA . ASN A 1 572 ? 45.198 -0.541 -78.838 1.00 75.75 572 ASN A CA 1
ATOM 4582 C C . ASN A 1 572 ? 45.137 -0.412 -77.306 1.00 75.75 572 ASN A C 1
ATOM 4584 O O . ASN A 1 572 ? 45.971 0.279 -76.710 1.00 75.75 572 ASN A O 1
ATOM 4588 N N . CYS A 1 573 ? 44.174 -1.071 -76.652 1.00 76.12 573 CYS A N 1
ATOM 4589 C CA . CYS A 1 573 ? 44.033 -1.037 -75.207 1.00 76.12 573 CYS A CA 1
ATOM 4590 C C . CYS A 1 573 ? 45.279 -1.616 -74.509 1.00 76.12 573 CYS A C 1
ATOM 4592 O O . CYS A 1 573 ? 45.763 -2.712 -74.801 1.00 76.12 573 CYS A O 1
ATOM 4594 N N . ARG A 1 574 ? 45.819 -0.871 -73.537 1.00 76.94 574 ARG A N 1
ATOM 4595 C CA . ARG A 1 574 ? 46.970 -1.316 -72.730 1.00 76.94 574 ARG A CA 1
ATOM 4596 C C . ARG A 1 574 ? 46.573 -2.297 -71.622 1.00 76.94 574 ARG A C 1
ATOM 4598 O O . ARG A 1 574 ? 47.447 -2.934 -71.046 1.00 76.94 574 ARG A O 1
ATOM 4605 N N . GLN A 1 575 ? 45.273 -2.444 -71.363 1.00 72.31 575 GLN A N 1
ATOM 4606 C CA . GLN A 1 575 ? 44.694 -3.252 -70.286 1.00 72.31 575 GLN A CA 1
ATOM 4607 C C . GLN A 1 575 ? 44.068 -4.563 -70.796 1.00 72.31 575 GLN A C 1
ATOM 4609 O O . GLN A 1 575 ? 43.293 -5.206 -70.098 1.00 72.31 575 GLN A O 1
ATOM 4614 N N . LEU A 1 576 ? 44.442 -5.024 -71.999 1.00 70.94 576 LEU A N 1
ATOM 4615 C CA . LEU A 1 576 ? 43.924 -6.273 -72.581 1.00 70.94 576 LEU A CA 1
ATOM 4616 C C . LEU A 1 576 ? 44.202 -7.526 -71.732 1.00 70.94 576 LEU A C 1
ATOM 4618 O O . LEU A 1 576 ? 43.508 -8.525 -71.896 1.00 70.94 576 LEU A O 1
ATOM 4622 N N . GLY A 1 577 ? 45.216 -7.498 -70.862 1.00 64.38 577 GLY A N 1
ATOM 4623 C CA . GLY A 1 577 ? 45.545 -8.582 -69.929 1.00 64.38 577 GLY A CA 1
ATOM 4624 C C . GLY A 1 577 ? 44.994 -8.395 -68.511 1.00 64.38 577 GLY A C 1
ATOM 4625 O O . GLY A 1 577 ? 45.330 -9.194 -67.641 1.00 64.38 577 GLY A O 1
ATOM 4626 N N . ASP A 1 578 ? 44.191 -7.356 -68.259 1.00 64.50 578 ASP A N 1
ATOM 4627 C CA . ASP A 1 578 ? 43.577 -7.095 -66.955 1.00 64.50 578 ASP A CA 1
ATOM 4628 C C . ASP A 1 578 ? 42.181 -7.732 -66.873 1.00 64.50 578 ASP A C 1
ATOM 4630 O O . ASP A 1 578 ? 41.330 -7.529 -67.740 1.00 64.50 578 ASP A O 1
ATOM 4634 N N . ALA A 1 579 ? 41.949 -8.538 -65.837 1.00 56.78 579 ALA A N 1
ATOM 4635 C CA . ALA A 1 579 ? 40.711 -9.299 -65.693 1.00 56.78 579 ALA A CA 1
ATOM 4636 C C . ALA A 1 579 ? 39.491 -8.422 -65.360 1.00 56.78 579 ALA A C 1
ATOM 4638 O O . ALA A 1 579 ? 38.384 -8.766 -65.768 1.00 56.78 579 ALA A O 1
ATOM 4639 N N . TYR A 1 580 ? 39.685 -7.307 -64.650 1.00 54.84 580 TYR A N 1
ATOM 4640 C CA . TYR A 1 580 ? 38.614 -6.389 -64.260 1.00 54.84 580 TYR A CA 1
ATOM 4641 C C . TYR A 1 580 ? 38.219 -5.501 -65.433 1.00 54.84 580 TYR A C 1
ATOM 4643 O O . TYR A 1 580 ? 37.045 -5.428 -65.780 1.00 54.84 580 TYR A O 1
ATOM 4651 N N . HIS A 1 581 ? 39.207 -4.937 -66.129 1.00 61.69 581 HIS A N 1
ATOM 4652 C CA . HIS A 1 581 ? 38.960 -4.146 -67.333 1.00 61.69 581 HIS A CA 1
ATOM 4653 C C . HIS A 1 581 ? 38.205 -4.951 -68.398 1.00 61.69 581 HIS A C 1
ATOM 4655 O O . HIS A 1 581 ? 37.298 -4.443 -69.053 1.00 61.69 581 HIS A O 1
ATOM 4661 N N . ARG A 1 582 ? 38.551 -6.234 -68.557 1.00 66.44 582 ARG A N 1
ATOM 4662 C CA . ARG A 1 582 ? 37.878 -7.119 -69.514 1.00 66.44 582 ARG A CA 1
ATOM 4663 C C . ARG A 1 582 ? 36.440 -7.441 -69.103 1.00 66.44 582 ARG A C 1
ATOM 4665 O O . ARG A 1 582 ? 35.601 -7.564 -69.978 1.00 66.44 582 ARG A O 1
ATOM 4672 N N . ALA A 1 583 ? 36.125 -7.480 -67.809 1.00 55.69 583 ALA A N 1
ATOM 4673 C CA . ALA A 1 583 ? 34.745 -7.631 -67.344 1.00 55.69 583 ALA A CA 1
ATOM 4674 C C . ALA A 1 583 ? 33.882 -6.372 -67.575 1.00 55.69 583 ALA A C 1
ATOM 4676 O O . ALA A 1 583 ? 32.661 -6.484 -67.657 1.00 55.69 583 ALA A O 1
ATOM 4677 N N . GLU A 1 584 ? 34.504 -5.196 -67.694 1.00 53.88 584 GLU A N 1
ATOM 4678 C CA . GLU A 1 584 ? 33.819 -3.906 -67.841 1.00 53.88 584 GLU A CA 1
ATOM 4679 C C . GLU A 1 584 ? 33.720 -3.404 -69.290 1.00 53.88 584 GLU A C 1
ATOM 4681 O O . GLU A 1 584 ? 32.848 -2.582 -69.569 1.00 53.88 584 GLU A O 1
ATOM 4686 N N . TYR A 1 585 ? 34.579 -3.870 -70.210 1.00 60.16 585 TYR A N 1
ATOM 4687 C CA . TYR A 1 585 ? 34.646 -3.340 -71.579 1.00 60.16 585 TYR A CA 1
ATOM 4688 C C . TYR A 1 585 ? 34.858 -4.398 -72.674 1.00 60.16 585 TYR A C 1
ATOM 4690 O O . TYR A 1 585 ? 35.751 -5.251 -72.597 1.00 60.16 585 TYR A O 1
ATOM 4698 N N . LEU A 1 586 ? 34.102 -4.267 -73.773 1.00 65.50 586 LEU A N 1
ATOM 4699 C CA . LEU A 1 586 ? 34.205 -5.147 -74.947 1.00 65.50 586 LEU A CA 1
ATOM 4700 C C . LEU A 1 586 ? 35.404 -4.812 -75.828 1.00 65.50 586 LEU A C 1
ATOM 4702 O O . LEU A 1 586 ? 35.711 -3.642 -76.054 1.00 65.50 586 LEU A O 1
ATOM 4706 N N . HIS A 1 587 ? 36.028 -5.861 -76.367 1.00 74.81 587 HIS A N 1
ATOM 4707 C CA . HIS A 1 587 ? 37.139 -5.768 -77.308 1.00 74.81 587 HIS A CA 1
ATOM 4708 C C . HIS A 1 587 ? 36.895 -6.677 -78.515 1.00 74.81 587 HIS A C 1
ATOM 4710 O O . HIS A 1 587 ? 36.586 -7.860 -78.364 1.00 74.81 587 HIS A O 1
ATOM 4716 N N . SER A 1 588 ? 37.068 -6.139 -79.715 1.00 74.62 588 SER A N 1
ATOM 4717 C CA . SER A 1 588 ? 36.793 -6.830 -80.972 1.00 74.62 588 SER A CA 1
ATOM 4718 C C . SER A 1 588 ? 37.713 -8.044 -81.156 1.00 74.62 588 SER A C 1
ATOM 4720 O O . SER A 1 588 ? 38.939 -7.924 -81.133 1.00 74.62 588 SER A O 1
ATOM 4722 N N . GLY A 1 589 ? 37.132 -9.227 -81.386 1.00 65.31 589 GLY A N 1
ATOM 4723 C CA . GLY A 1 589 ? 37.882 -10.457 -81.680 1.00 65.31 589 GLY A CA 1
ATOM 4724 C C . GLY A 1 589 ? 38.547 -11.128 -80.470 1.00 65.31 589 GLY A C 1
ATOM 4725 O O . GLY A 1 589 ? 39.353 -12.046 -80.651 1.00 65.31 589 GLY A O 1
ATOM 4726 N N . LEU A 1 590 ? 38.217 -10.703 -79.246 1.00 66.69 590 LEU A N 1
ATOM 4727 C CA . LEU A 1 590 ? 38.684 -11.307 -77.998 1.00 66.69 590 LEU A CA 1
ATOM 4728 C C . LEU A 1 590 ? 37.498 -11.773 -77.134 1.00 66.69 590 LEU A C 1
ATOM 4730 O O . LEU A 1 590 ? 36.433 -11.169 -77.198 1.00 66.69 590 LEU A O 1
ATOM 4734 N N . PRO A 1 591 ? 37.666 -12.819 -76.298 1.00 58.31 591 PRO A N 1
ATOM 4735 C CA . PRO A 1 591 ? 36.617 -13.243 -75.369 1.00 58.31 591 PRO A CA 1
ATOM 4736 C C . PRO A 1 591 ? 36.209 -12.118 -74.407 1.00 58.31 591 PRO A C 1
ATOM 4738 O O . PRO A 1 591 ? 37.037 -11.273 -74.062 1.00 58.31 591 PRO A O 1
ATOM 4741 N N . TYR A 1 592 ? 34.980 -12.150 -73.894 1.00 58.38 592 TYR A N 1
ATOM 4742 C CA . TYR A 1 592 ? 34.483 -11.147 -72.940 1.00 58.38 592 TYR A CA 1
ATOM 4743 C C . TYR A 1 592 ? 35.338 -11.068 -71.669 1.00 58.38 592 TYR A C 1
ATOM 4745 O O . TYR A 1 592 ? 35.528 -10.006 -71.111 1.00 58.38 592 TYR A O 1
ATOM 4753 N N . PHE A 1 593 ? 35.929 -12.173 -71.232 1.00 62.41 593 PHE A N 1
ATOM 4754 C CA . PHE A 1 593 ? 36.745 -12.235 -70.023 1.00 62.41 593 PHE A CA 1
ATOM 4755 C C . PHE A 1 593 ? 37.993 -13.077 -70.269 1.00 62.41 593 PHE A C 1
ATOM 4757 O O . PHE A 1 593 ? 38.076 -13.856 -71.222 1.00 62.41 593 PHE A O 1
ATOM 4764 N N . LEU A 1 594 ? 38.993 -12.923 -69.403 1.00 61.41 594 LEU A N 1
ATOM 4765 C CA . LEU A 1 594 ? 40.178 -13.771 -69.454 1.00 61.41 594 LEU A CA 1
ATOM 4766 C C . LEU A 1 594 ? 39.823 -15.185 -68.991 1.00 61.41 594 LEU A C 1
ATOM 4768 O O . LEU A 1 594 ? 39.310 -15.386 -67.892 1.00 61.41 594 LEU A O 1
ATOM 4772 N N . ILE A 1 595 ? 40.125 -16.176 -69.824 1.00 61.25 595 ILE A N 1
ATOM 4773 C CA . ILE A 1 595 ? 39.786 -17.574 -69.558 1.00 61.25 595 ILE A CA 1
ATOM 4774 C C . ILE A 1 595 ? 40.736 -18.122 -68.486 1.00 61.25 595 ILE A C 1
ATOM 4776 O O . ILE A 1 595 ? 41.946 -18.016 -68.664 1.00 61.25 595 ILE A O 1
ATOM 4780 N N . PRO A 1 596 ? 40.275 -18.758 -67.399 1.00 56.81 596 PRO A N 1
ATOM 4781 C CA . PRO A 1 596 ? 41.200 -19.340 -66.430 1.00 56.81 596 PRO A CA 1
ATOM 4782 C C . PRO A 1 596 ? 42.143 -20.357 -67.101 1.00 56.81 596 PRO A C 1
ATOM 4784 O O . PRO A 1 596 ? 41.700 -21.311 -67.747 1.00 56.81 596 PRO A O 1
ATOM 4787 N N . CYS A 1 597 ? 43.452 -20.140 -66.979 1.00 61.62 597 CYS A N 1
ATOM 4788 C CA . CYS A 1 597 ? 44.488 -20.965 -67.578 1.00 61.62 597 CYS A CA 1
ATOM 4789 C C . CYS A 1 597 ? 44.475 -22.349 -66.941 1.00 61.62 597 CYS A C 1
ATOM 4791 O O . CYS A 1 597 ? 44.549 -22.475 -65.723 1.00 61.62 597 CYS A O 1
ATOM 4793 N N . ARG A 1 598 ? 44.482 -23.411 -67.750 1.00 54.06 598 ARG A N 1
ATOM 4794 C CA . ARG A 1 598 ? 44.489 -24.791 -67.235 1.00 54.06 598 ARG A CA 1
ATOM 4795 C C . ARG A 1 598 ? 45.676 -25.110 -66.315 1.00 54.06 598 ARG A C 1
ATOM 4797 O O . ARG A 1 598 ? 45.568 -26.016 -65.502 1.00 54.06 598 ARG A O 1
ATOM 4804 N N . TYR A 1 599 ? 46.793 -24.396 -66.467 1.00 54.62 599 TYR A N 1
ATOM 4805 C CA . TYR A 1 599 ? 48.013 -24.604 -65.684 1.00 54.62 599 TYR A CA 1
ATOM 4806 C C . TYR A 1 599 ? 48.174 -23.588 -64.542 1.00 54.62 599 TYR A C 1
ATOM 4808 O O . TYR A 1 599 ? 49.076 -23.759 -63.732 1.00 54.62 599 TYR A O 1
ATOM 4816 N N . GLN A 1 600 ? 47.305 -22.568 -64.444 1.00 60.53 600 GLN A N 1
ATOM 4817 C CA . GLN A 1 600 ? 47.279 -21.568 -63.359 1.00 60.53 600 GLN A CA 1
ATOM 4818 C C . GLN A 1 600 ? 48.692 -21.081 -62.964 1.00 60.53 600 GLN A C 1
ATOM 4820 O O . GLN A 1 600 ? 49.500 -20.796 -63.846 1.00 60.53 600 GLN A O 1
ATOM 4825 N N . GLY A 1 601 ? 49.034 -21.045 -61.670 1.00 58.25 601 GLY A N 1
ATOM 4826 C CA . GLY A 1 601 ? 50.365 -20.658 -61.174 1.00 58.25 601 GLY A CA 1
ATOM 4827 C C . GLY A 1 601 ? 51.530 -21.572 -61.594 1.00 58.25 601 GLY A C 1
ATOM 4828 O O . GLY A 1 601 ? 52.670 -21.306 -61.236 1.00 58.25 601 GLY A O 1
ATOM 4829 N N . GLN A 1 602 ? 51.272 -22.650 -62.341 1.00 56.66 602 GLN A N 1
ATOM 4830 C CA . GLN A 1 602 ? 52.289 -23.524 -62.941 1.00 56.66 602 GLN A CA 1
ATOM 4831 C C . GLN A 1 602 ? 52.480 -23.274 -64.448 1.00 56.66 602 GLN A C 1
ATOM 4833 O O . GLN A 1 602 ? 53.286 -23.953 -65.091 1.00 56.66 602 GLN A O 1
ATOM 4838 N N . CYS A 1 603 ? 51.757 -22.317 -65.038 1.00 63.41 603 CYS A N 1
ATOM 4839 C CA . CYS A 1 603 ? 51.934 -21.943 -66.435 1.00 63.41 603 CYS A CA 1
ATOM 4840 C C . CYS A 1 603 ? 53.273 -21.225 -66.650 1.00 63.41 603 CYS A C 1
ATOM 4842 O O . CYS A 1 603 ? 53.618 -20.305 -65.918 1.00 63.41 603 CYS A O 1
ATOM 4844 N N . ARG A 1 604 ? 54.020 -21.625 -67.685 1.00 68.56 604 ARG A N 1
ATOM 4845 C CA . ARG A 1 604 ? 55.301 -20.997 -68.063 1.00 68.56 604 ARG A CA 1
ATOM 4846 C C . ARG A 1 604 ? 55.213 -20.141 -69.333 1.00 68.56 604 ARG A C 1
ATOM 4848 O O . ARG A 1 604 ? 56.223 -19.591 -69.763 1.00 68.56 604 ARG A O 1
ATOM 4855 N N . ASP A 1 605 ? 54.030 -20.044 -69.943 1.00 72.44 605 ASP A N 1
ATOM 4856 C CA . ASP A 1 605 ? 53.801 -19.226 -71.137 1.00 72.44 605 ASP A CA 1
ATOM 4857 C C . ASP A 1 605 ? 53.460 -17.784 -70.736 1.00 72.44 605 ASP A C 1
ATOM 4859 O O . ASP A 1 605 ? 52.354 -17.484 -70.291 1.00 72.44 605 ASP A O 1
ATOM 4863 N N . ASN A 1 606 ? 54.431 -16.886 -70.902 1.00 70.25 606 ASN A N 1
ATOM 4864 C CA . ASN A 1 606 ? 54.289 -15.456 -70.617 1.00 70.25 606 ASN A CA 1
ATOM 4865 C C . ASN A 1 606 ? 54.137 -14.608 -71.887 1.00 70.25 606 ASN A C 1
ATOM 4867 O O . ASN A 1 606 ? 54.300 -13.387 -71.852 1.00 70.25 606 ASN A O 1
ATOM 4871 N N . THR A 1 607 ? 53.834 -15.223 -73.032 1.00 77.31 607 THR A N 1
ATOM 4872 C CA . THR A 1 607 ? 53.670 -14.471 -74.277 1.00 77.31 607 THR A CA 1
ATOM 4873 C C . THR A 1 607 ? 52.464 -13.532 -74.195 1.00 77.31 607 THR A C 1
ATOM 4875 O O . THR A 1 607 ? 51.418 -13.868 -73.634 1.00 77.31 607 THR A O 1
ATOM 4878 N N . LYS A 1 608 ? 52.561 -12.345 -74.814 1.00 71.38 608 LYS A N 1
ATOM 4879 C CA . LYS A 1 608 ? 51.445 -11.378 -74.857 1.00 71.38 608 LYS A CA 1
ATOM 4880 C C . LYS A 1 608 ? 50.165 -12.013 -75.416 1.00 71.38 608 LYS A C 1
ATOM 4882 O O . LYS A 1 608 ? 49.084 -11.740 -74.912 1.00 71.38 608 LYS A O 1
ATOM 4887 N N . LYS A 1 609 ? 50.290 -12.909 -76.405 1.00 75.50 609 LYS A N 1
ATOM 4888 C CA . LYS A 1 609 ? 49.169 -13.662 -76.995 1.00 75.50 609 LYS A CA 1
ATOM 4889 C C . LYS A 1 609 ? 48.470 -14.583 -75.987 1.00 75.50 609 LYS A C 1
ATOM 4891 O O . LYS A 1 609 ? 47.251 -14.713 -76.041 1.00 75.50 609 LYS A O 1
ATOM 4896 N N . HIS A 1 610 ? 49.218 -15.190 -75.069 1.00 76.00 610 HIS A N 1
ATOM 4897 C CA . HIS A 1 610 ? 48.667 -16.031 -74.007 1.00 76.00 610 HIS A CA 1
ATOM 4898 C C . HIS A 1 610 ? 48.006 -15.190 -72.907 1.00 76.00 610 HIS A C 1
ATOM 4900 O O . HIS A 1 610 ? 46.872 -15.459 -72.515 1.00 76.00 610 HIS A O 1
ATOM 4906 N N . ARG A 1 611 ? 48.658 -14.101 -72.480 1.00 72.38 611 ARG A N 1
ATOM 4907 C CA . ARG A 1 611 ? 48.198 -13.232 -71.376 1.00 72.38 611 ARG A CA 1
ATOM 4908 C C . ARG A 1 611 ? 46.928 -12.431 -71.678 1.00 72.38 611 ARG A C 1
ATOM 4910 O O . ARG A 1 611 ? 46.189 -12.113 -70.759 1.00 72.38 611 ARG A O 1
ATOM 4917 N N . ILE A 1 612 ? 46.640 -12.132 -72.947 1.00 70.56 612 ILE A N 1
ATOM 4918 C CA . ILE A 1 612 ? 45.374 -11.476 -73.342 1.00 70.56 612 ILE A CA 1
ATOM 4919 C C . ILE A 1 612 ? 44.197 -12.454 -73.459 1.00 70.56 612 ILE A C 1
ATOM 4921 O O . ILE A 1 612 ? 43.056 -12.027 -73.645 1.00 70.56 612 ILE A O 1
ATOM 4925 N N . LYS A 1 613 ? 44.460 -13.764 -73.401 1.00 64.88 613 LYS A N 1
ATOM 4926 C CA . LYS A 1 613 ? 43.442 -14.808 -73.549 1.00 64.88 613 LYS A CA 1
ATOM 4927 C C . LYS A 1 613 ? 43.200 -15.567 -72.249 1.00 64.88 613 LYS A C 1
ATOM 4929 O O . LYS A 1 613 ? 42.057 -15.949 -72.003 1.00 64.88 613 LYS A O 1
ATOM 4934 N N . TYR A 1 614 ? 44.234 -15.753 -71.425 1.00 65.50 614 TYR A N 1
ATOM 4935 C CA . TYR A 1 614 ? 44.160 -16.579 -70.226 1.00 65.50 614 TYR A CA 1
ATOM 4936 C C . TYR A 1 614 ? 44.556 -15.852 -68.931 1.00 65.50 614 TYR A C 1
ATOM 4938 O O . TYR A 1 614 ? 45.586 -15.182 -68.869 1.00 65.50 614 TYR A O 1
ATOM 4946 N N . SER A 1 615 ? 43.757 -16.048 -67.878 1.00 65.12 615 SER A N 1
ATOM 4947 C CA .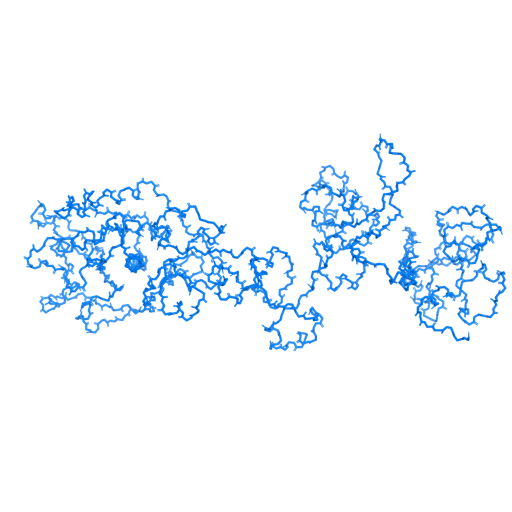 SER A 1 615 ? 44.004 -15.589 -66.505 1.00 65.12 615 SER A CA 1
ATOM 4948 C C . SER A 1 615 ? 44.646 -16.700 -65.677 1.00 65.12 615 SER A C 1
ATOM 4950 O O . SER A 1 615 ? 44.216 -17.844 -65.745 1.00 65.12 615 SER A O 1
ATOM 4952 N N . HIS A 1 616 ? 45.648 -16.380 -64.868 1.00 59.88 616 HIS A N 1
ATOM 4953 C CA . HIS A 1 616 ? 46.372 -17.351 -64.032 1.00 59.88 616 HIS A CA 1
ATOM 4954 C C . HIS A 1 616 ? 46.134 -17.128 -62.531 1.00 59.88 616 HIS A C 1
ATOM 4956 O O . HIS A 1 616 ? 46.838 -17.691 -61.696 1.00 59.88 616 HIS A O 1
ATOM 4962 N N . GLY A 1 617 ? 45.176 -16.262 -62.178 1.00 53.12 617 GLY A N 1
ATOM 4963 C CA . GLY A 1 617 ? 44.872 -15.927 -60.784 1.00 53.12 617 GLY A CA 1
ATOM 4964 C C . GLY A 1 617 ? 45.995 -15.180 -60.049 1.00 53.12 617 GLY A C 1
ATOM 4965 O O . GLY A 1 617 ? 45.952 -15.071 -58.831 1.00 53.12 617 GLY A O 1
ATOM 4966 N N . GLU A 1 618 ? 46.996 -14.652 -60.752 1.00 49.97 618 GLU A N 1
ATOM 4967 C CA . GLU A 1 618 ? 48.216 -14.077 -60.152 1.00 49.97 618 GLU A CA 1
ATOM 4968 C C . GLU A 1 618 ? 47.897 -12.816 -59.334 1.00 49.97 618 GLU A C 1
ATOM 4970 O O . GLU A 1 618 ? 48.316 -12.699 -58.187 1.00 49.97 618 GLU A O 1
ATOM 4975 N N . ASN A 1 619 ? 46.972 -11.983 -59.820 1.00 46.19 619 ASN A N 1
ATOM 4976 C CA . ASN A 1 619 ? 46.437 -10.857 -59.046 1.00 46.19 619 ASN A CA 1
ATOM 4977 C C . ASN A 1 619 ? 45.429 -11.282 -57.962 1.00 46.19 619 ASN A C 1
ATOM 4979 O O . ASN A 1 619 ? 44.950 -10.438 -57.208 1.00 46.19 619 ASN A O 1
ATOM 4983 N N . VAL A 1 620 ? 45.072 -12.567 -57.866 1.00 37.28 620 VAL A N 1
ATOM 4984 C CA . VAL A 1 620 ? 44.245 -13.130 -56.784 1.00 37.28 620 VAL A CA 1
ATOM 4985 C C . VAL A 1 620 ? 45.136 -13.682 -55.663 1.00 37.28 620 VAL A C 1
ATOM 4987 O O . VAL A 1 620 ? 44.794 -13.495 -54.499 1.00 37.28 620 VAL A O 1
ATOM 4990 N N . LEU A 1 621 ? 46.296 -14.267 -55.993 1.00 32.22 621 LEU A N 1
ATOM 4991 C CA . LEU A 1 621 ? 47.212 -14.904 -55.036 1.00 32.22 621 LEU A CA 1
ATOM 4992 C C . LEU A 1 621 ? 48.269 -13.963 -54.431 1.00 32.22 621 LEU A C 1
ATOM 4994 O O . LEU A 1 621 ? 48.554 -14.098 -53.242 1.00 32.22 621 LEU A O 1
ATOM 4998 N N . GLU A 1 622 ? 48.790 -12.968 -55.160 1.00 36.12 622 GLU A N 1
ATOM 4999 C CA . GLU A 1 622 ? 49.727 -11.982 -54.575 1.00 36.12 622 GLU A CA 1
ATOM 5000 C C . GLU A 1 622 ? 49.073 -11.119 -53.478 1.00 36.12 622 GLU A C 1
ATOM 5002 O O . GLU A 1 622 ? 49.737 -10.652 -52.556 1.00 36.12 622 GLU A O 1
ATOM 5007 N N . ALA A 1 623 ? 47.746 -10.981 -53.509 1.00 38.09 623 ALA A N 1
ATOM 5008 C CA . ALA A 1 623 ? 46.976 -10.225 -52.522 1.00 38.09 623 ALA A CA 1
ATOM 5009 C C . ALA A 1 623 ? 46.633 -11.010 -51.235 1.00 38.09 623 ALA A C 1
ATOM 5011 O O . ALA A 1 623 ? 46.020 -10.442 -50.336 1.00 38.09 623 ALA A O 1
ATOM 5012 N N . MET A 1 624 ? 46.991 -12.299 -51.134 1.00 32.88 624 MET A N 1
ATOM 5013 C CA . MET A 1 624 ? 46.714 -13.146 -49.958 1.00 32.88 624 MET A CA 1
ATOM 5014 C C . MET A 1 624 ? 47.956 -13.469 -49.109 1.00 32.88 624 MET A C 1
ATOM 5016 O O . MET A 1 624 ? 47.908 -14.346 -48.248 1.00 32.88 624 MET A O 1
ATOM 5020 N N . GLY A 1 625 ? 49.075 -12.766 -49.311 1.00 34.53 625 GLY A N 1
ATOM 5021 C CA . GLY A 1 625 ? 50.203 -12.800 -48.374 1.00 34.53 625 GLY A CA 1
ATOM 5022 C C . GLY A 1 625 ? 50.935 -14.144 -48.248 1.00 34.53 625 GLY A C 1
ATOM 5023 O O . GLY A 1 625 ? 51.551 -14.400 -47.216 1.00 34.53 625 GLY A O 1
ATOM 5024 N N . LYS A 1 626 ? 50.918 -15.004 -49.274 1.00 28.83 626 LYS A N 1
ATOM 5025 C CA . LYS A 1 626 ? 51.906 -16.090 -49.391 1.00 28.83 626 LYS A CA 1
ATOM 5026 C C . LYS A 1 626 ? 52.917 -15.742 -50.482 1.00 28.83 626 LYS A C 1
ATOM 5028 O O . LYS A 1 626 ? 52.494 -15.333 -51.562 1.00 28.83 626 LYS A O 1
ATOM 5033 N N . PRO A 1 627 ? 54.229 -15.907 -50.238 1.00 28.06 627 PRO A N 1
ATOM 5034 C CA . PRO A 1 627 ? 55.224 -15.657 -51.264 1.00 28.06 627 PRO A CA 1
ATOM 5035 C C . PRO A 1 627 ? 55.024 -16.637 -52.423 1.00 28.06 627 PRO A C 1
ATOM 5037 O O . PRO A 1 627 ? 54.865 -17.843 -52.220 1.00 28.06 627 PRO A O 1
ATOM 5040 N N . SER A 1 628 ? 55.054 -16.099 -53.642 1.00 28.08 628 SER A N 1
ATOM 5041 C CA . SER A 1 628 ? 55.365 -16.869 -54.843 1.00 28.08 628 SER A CA 1
ATOM 5042 C C . SER A 1 628 ? 56.685 -17.618 -54.612 1.00 28.08 628 SER A C 1
ATOM 5044 O O . SER A 1 628 ? 57.664 -16.990 -54.201 1.00 28.08 628 SER A O 1
ATOM 5046 N N . PRO A 1 629 ? 56.767 -18.936 -54.860 1.00 29.88 629 PRO A N 1
ATOM 5047 C CA . PRO A 1 629 ? 58.047 -19.613 -54.927 1.00 29.88 629 PRO A CA 1
ATOM 5048 C C . PRO A 1 629 ? 58.743 -19.240 -56.240 1.00 29.88 629 PRO A C 1
ATOM 5050 O O . PRO A 1 629 ? 58.630 -19.956 -57.237 1.00 29.88 629 PRO A O 1
ATOM 5053 N N . LYS A 1 630 ? 59.458 -18.113 -56.217 1.00 29.92 630 LYS A N 1
ATOM 5054 C CA . LYS A 1 630 ? 60.859 -17.947 -56.635 1.00 29.92 630 LYS A CA 1
ATOM 5055 C C . LYS A 1 630 ? 61.278 -16.489 -56.546 1.00 29.92 630 LYS A C 1
ATOM 5057 O O . LYS A 1 630 ? 60.545 -15.643 -57.099 1.00 29.92 630 LYS A O 1
#

Foldseek 3Di:
DADLAAQLPCLVVVDDDDSSQQVLQKVCCLAQVPVCVVPDPHDFDWDQDLQRDTHGDPDSVVPPNPDLLGKDKDWFMKGFFDGVVVVRHGDPDIDTGDIDMHFAQAAQADDDVLAHALQSLLSLLSNLLVVVLVCLVVVNQEEEAEQHCVFRRPHRLLLSLLSNVLSCLACPPSHPYYHYPYDFDPRACDPSHNPTNPVSNCVSPVDDDRDQQQFQPAPDPPAAQWDPPPDSPDSPDTRGHPARADSCALNDLCSVVPVDSVRHHHAAADSCCSVPVDDPCPVVPSCSSRHHHAHADPQAQNDPCCVPPVDVSRHDHGEADPCAQADQDPDSVVSRNHHHAAADPCAQNDPCVVVVVPVVSNRHHHYAAADPCALQDPCLVPPVCPVRHDHLEARADPCPPHDDPLVVCCVPDPDNVPDDPVSVVSQQHHAYEDLCALNDPDPDPSNSSRYHRYAADDPPDDDDDPDDDRDDHDDGDDDDDDDDDDDCPPVCVVPPPQPPPPVVQPPDPDDPPQPAAADSCEQNPPCCPDPNNVVVLVHHAHADLQQVNDPDDDSSHDNDDDPAEADPCAPNDPCLLPFVVLCRHDHPPAGSGAHADPCQLNDPDPDPVNSSRHDNCPVVPVSPPDDDDD

Sequence (630 aa):
MGNATSPGGGYRKGDGAQEENLFRRSDYFRSLDVGLDKFVQPSLRFYCTSTGRSESLVDSSTMYSMDEYGAIYTSGLTVFRQPETEGYEFMHQPLANVCSLAMAAYRHPPLDEDMLSAKYAVGMRKKIENIFAIAHHHEHDTLVLSALGCGAFRNPPNHVAKIFRSVIEQYAGFFRLIVFAIIDDHNTGQNFNPKGNFLPFQREFQQSIFEPIQPIHQANTICGPYRFLTDGSTVENVSIFDLTPCKYGAKCRDLYESAHVRQYSHPPLCTEACVTGKCTKIDDIVHVYSFIHRNSCPHGGLCRDIDDRVHAREFEHPSYCSHGSNCQDTSNNHEKEYRHLPLCKYAHQCADYHRSIRQHCDAYRHCKPSCQYGRSCPYFHNTVHMEDWQHPFPTPCPWTPYHCVLYDEFQNAAHTEKLTHHIQQHCSSFAHVCAYGRNCLKQNSSHWETTIHVPRATSNDVQADKSHDKPRVSSFTVANDQARRPADIMDQMKNMAVQIKDNAINFFVGKKDSLLTPCPHGINCLIQFSDMGLHHNSKYSHLCRFADLCKNPEPHLIHELHPVSACPFDQNCRQLGDAYHRAEYLHSGLPYFLIPCRYQGQCRDNTKKHRIKYSHGENVLEAMGKPSPK

Radius of gyration: 42.26 Å; chains: 1; bounding box: 99×58×119 Å